Protein AF-A0A7W4JEE7-F1 (afdb_monomer_lite)

Foldseek 3Di:
DLPDPVVLVLLQVLCCFQQVDGDDPVSSVVVSVVVVPPDDSLVVQLPSLPDPNSQVLQQVLCCFQQVGGDDPVRSVVSSVCSSVGGGSLNVQLCSLPDPRSQVLQQVLCCFQQVGGQDPVRSVVSSVCSSVPHGSLNSQLPSLPDPRSLVLLQLLCLLQQVDGDDPVRSVVRSVVSSVDGGSLNSSLPSLPDPNSLVVLCVLCCQAPNDDDSVSSVVRSVVSSVLVSVLSNPVHDDPVRLQVCLVPDDPPPPPDPDDVVVVDDNGSVVSVLSSVVSVVSRHDDDDDHCPPVCSPPVSVVVCLVVCCCPVVVVVQVPFDFAEDEAADPQLVVLLVVVLPDFLQDWQDWDFLDPPWIWTFDGDPPPPRQETETEGDDDVSNVSSVCSNQVPDDDQVRQWGDADDLGKTKGWYQYPQFIWIWIQRDNVRFKIKIAGVPGRPSNHGIYIYGD

InterPro domains:
  IPR025282 Domain of unknown function DUF4214 [PF13946] (152-196)
  IPR038255 Phycobilisome linker domain superfamily [G3DSA:1.10.3130.20] (45-196)

Secondary structure (DSSP, 8-state):
-TT-HHHHHHHHHHHHHHHSSPPPHHHHHHHHHHHTTT--HHHHHHHHHTSHHHHHHHHHHHHHHHSSPPPHHHHHHHHHHHHHT--HHHHHHHHHTSHHHHHHHHHHHHHHHSSPPPHHHHHHHHHHHHTT--HHHHHHHHHTSHHHHHHHHHHHHHHHSSPPPHHHHHHHHHHHHHT--HHHHHHHHHTSHHHHHHHHHHHHHHHSS--HHHHHHHHHHHHHHHHHHHHHTT--HHHHHHHHHH---S--SSTTSHHHHS--SHHHHHHHHHHHHHTTS-----S-TTTHHHHHHHHHHHHHHHHHHHHHHHHHS--EE-SS--HHHHHHHHHHHHS-TT--S-EEE-SSS-EEEEEPPPTT-TTEEEEE---HHHHHHHHHHHHT--S-GGGGEEEEETTTEEEEEEEETTEEEEEEE--TTS-EEEEEEESPPTTS--EEEEE-

Sequence (448 aa):
MAHSSGAQAALQNVYHDVLGRDIDPGGLTTYENGLGTIMTLSQVRTVVAYSQEAQNDVNAIYQQVLGRPVEAQALSDTENGLATGMTLAQFRSNTAHSQEAQNDINSIYLQVLGRNADPGGMNSAEDGLATNLTLDQLRYNTAHSQEAASAVGNVYDLLLNRGADSGGLQTYQNELANGTTLNGVISEIAQSGEAGTQISNFLNGTLGEVSDDLVHAGQTMLTGITQAYETVKNYTSDQLQAAANGFQATFSSAGNVLDSLMPKTQDQWLGLAATMAVMVTPAGEAVAAADLLAVGGEELLATALDTELDTATVYSATGASVSGLSAEASATFDELAAFDPKASGATLQLDANTTVTQVASTRYQKANLNFSGGNEEAVETFFRKLTGYTGSLDNAKAASFGNGGVVYLVRTSRGVVSLRNVSASGKDWTIQFAPILSNGVEKVKFEF

Organism: NCBI:txid1017177

Radius of gyration: 34.84 Å; chains: 1; bounding box: 65×56×112 Å

Structure (mmCIF, N/CA/C/O backbone):
data_AF-A0A7W4JEE7-F1
#
_entry.id   AF-A0A7W4JEE7-F1
#
loop_
_atom_site.group_PDB
_atom_site.id
_atom_site.type_symbol
_atom_site.label_atom_id
_atom_site.label_alt_id
_atom_site.label_comp_id
_atom_site.label_asym_id
_atom_site.label_entity_id
_atom_site.label_seq_id
_atom_site.pdbx_PDB_ins_code
_atom_site.Cartn_x
_atom_site.Cartn_y
_atom_site.Cartn_z
_atom_site.occupancy
_atom_site.B_iso_or_equiv
_atom_site.auth_seq_id
_atom_site.auth_comp_id
_atom_site.auth_asym_id
_atom_site.auth_atom_id
_atom_site.pdbx_PDB_model_num
ATOM 1 N N . MET A 1 1 ? 32.847 -11.323 -49.442 1.00 49.66 1 MET A N 1
ATOM 2 C CA . MET A 1 1 ? 32.139 -12.065 -48.372 1.00 49.66 1 MET A CA 1
ATOM 3 C C . MET A 1 1 ? 30.770 -11.444 -48.034 1.00 49.66 1 MET A C 1
ATOM 5 O O . MET A 1 1 ? 30.242 -11.737 -46.975 1.00 49.66 1 MET A O 1
ATOM 9 N N . ALA A 1 2 ? 30.164 -10.643 -48.927 1.00 46.41 2 ALA A N 1
ATOM 10 C CA . ALA A 1 2 ? 29.002 -9.791 -48.621 1.00 46.41 2 ALA A CA 1
ATOM 11 C C . ALA A 1 2 ? 27.625 -10.497 -48.620 1.00 46.41 2 ALA A C 1
ATOM 13 O O . ALA A 1 2 ? 26.632 -9.869 -48.294 1.00 46.41 2 ALA A O 1
ATOM 14 N N . HIS A 1 3 ? 27.568 -11.796 -48.937 1.00 54.94 3 HIS A N 1
ATOM 15 C CA . HIS A 1 3 ? 26.343 -12.618 -48.880 1.00 54.94 3 HIS A CA 1
ATOM 16 C C . HIS A 1 3 ? 26.530 -13.869 -48.009 1.00 54.94 3 HIS A C 1
ATOM 18 O O . HIS A 1 3 ? 25.939 -14.915 -48.268 1.00 54.94 3 HIS A O 1
ATOM 24 N N . SER A 1 4 ? 27.447 -13.827 -47.036 1.00 66.69 4 SER A N 1
ATOM 25 C CA . SER A 1 4 ? 27.626 -14.966 -46.138 1.00 66.69 4 SER A CA 1
ATOM 26 C C . SER A 1 4 ? 26.482 -15.002 -45.125 1.00 66.69 4 SER A C 1
ATOM 28 O O . SER A 1 4 ? 26.105 -13.974 -44.564 1.00 66.69 4 SER A O 1
ATOM 30 N N . SER A 1 5 ? 25.982 -16.200 -44.828 1.00 73.81 5 SER A N 1
ATOM 31 C CA . SER A 1 5 ? 25.024 -16.439 -43.739 1.00 73.81 5 SER A CA 1
ATOM 32 C C . SER A 1 5 ? 25.484 -15.854 -42.391 1.00 73.81 5 SER A C 1
ATOM 34 O O . SER A 1 5 ? 24.662 -15.533 -41.539 1.00 73.81 5 SER A O 1
ATOM 36 N N . GLY A 1 6 ? 26.796 -15.657 -42.206 1.00 82.19 6 GLY A N 1
ATOM 37 C CA . GLY A 1 6 ? 27.370 -14.994 -41.034 1.00 82.19 6 GLY A CA 1
ATOM 38 C C . GLY A 1 6 ? 27.115 -13.482 -40.958 1.00 82.19 6 GLY A C 1
ATOM 39 O O . GLY A 1 6 ? 26.895 -12.975 -39.863 1.00 82.19 6 GLY A O 1
ATOM 40 N N . ALA A 1 7 ? 27.110 -12.755 -42.083 1.00 83.31 7 ALA A N 1
ATOM 41 C CA . ALA A 1 7 ? 26.794 -11.320 -42.090 1.00 83.31 7 ALA A CA 1
ATOM 42 C C . ALA A 1 7 ? 25.309 -11.076 -41.777 1.00 83.31 7 ALA A C 1
ATOM 44 O O . ALA A 1 7 ? 24.982 -10.188 -40.993 1.00 83.31 7 ALA A O 1
ATOM 45 N N . GLN A 1 8 ? 24.437 -11.930 -42.318 1.00 88.69 8 GLN A N 1
ATOM 46 C CA . GLN A 1 8 ? 23.003 -11.948 -42.020 1.00 88.69 8 GLN A CA 1
ATOM 47 C C . GLN A 1 8 ? 22.736 -12.168 -40.535 1.00 88.69 8 GLN A C 1
ATOM 49 O O . GLN A 1 8 ? 22.070 -11.354 -39.905 1.00 88.69 8 GLN A O 1
ATOM 54 N N . ALA A 1 9 ? 23.318 -13.222 -39.957 1.00 90.12 9 ALA A N 1
ATOM 55 C CA . ALA A 1 9 ? 23.174 -13.515 -38.534 1.00 90.12 9 ALA A CA 1
ATOM 56 C C . ALA A 1 9 ? 23.692 -12.369 -37.644 1.00 90.12 9 ALA A C 1
ATOM 58 O O . ALA A 1 9 ? 23.097 -12.062 -36.616 1.00 90.12 9 ALA A O 1
ATOM 59 N N . ALA A 1 10 ? 24.776 -11.697 -38.040 1.00 92.44 10 ALA A N 1
ATOM 60 C CA . ALA A 1 10 ? 25.302 -10.568 -37.280 1.00 92.44 10 ALA A CA 1
ATOM 61 C C . ALA A 1 10 ? 24.388 -9.330 -37.336 1.00 92.44 10 ALA A C 1
ATOM 63 O O . ALA A 1 10 ? 24.176 -8.692 -36.308 1.00 92.44 10 ALA A O 1
ATOM 64 N N . LEU A 1 11 ? 23.824 -9.001 -38.504 1.00 95.00 11 LEU A N 1
ATOM 65 C CA . LEU A 1 11 ? 22.844 -7.914 -38.648 1.00 95.00 11 LEU A CA 1
ATOM 66 C C . LEU A 1 11 ? 21.558 -8.203 -37.869 1.00 95.00 11 LEU A C 1
ATOM 68 O O . LEU A 1 11 ? 21.033 -7.323 -37.191 1.00 95.00 11 LEU A O 1
ATOM 72 N N . GLN A 1 12 ? 21.108 -9.454 -37.920 1.00 95.00 12 GLN A N 1
ATOM 73 C CA . GLN A 1 12 ? 19.975 -9.955 -37.156 1.00 95.00 12 GLN A CA 1
ATOM 74 C C . GLN A 1 12 ? 20.182 -9.763 -35.645 1.00 95.00 12 GLN A C 1
ATOM 76 O O . GLN A 1 12 ? 19.290 -9.270 -34.959 1.00 95.00 12 GLN A O 1
ATOM 81 N N . ASN A 1 13 ? 21.377 -10.076 -35.135 1.00 94.75 13 ASN A N 1
ATOM 82 C CA . ASN A 1 13 ? 21.715 -9.850 -33.730 1.00 94.75 13 ASN A CA 1
ATOM 83 C C . ASN A 1 13 ? 21.755 -8.358 -33.375 1.00 94.75 13 ASN A C 1
ATOM 85 O O . ASN A 1 13 ? 21.254 -7.985 -32.325 1.00 94.75 13 ASN A O 1
ATOM 89 N N . VAL A 1 14 ? 22.289 -7.489 -34.247 1.00 96.81 14 VAL A N 1
ATOM 90 C CA . VAL A 1 14 ? 22.288 -6.031 -34.003 1.00 96.81 14 VAL A CA 1
ATOM 91 C C . VAL A 1 14 ? 20.864 -5.500 -33.838 1.00 96.81 14 VAL A C 1
ATOM 93 O O . VAL A 1 14 ? 20.604 -4.736 -32.912 1.00 96.81 14 VAL A O 1
ATOM 96 N N . TYR A 1 15 ? 19.945 -5.911 -34.710 1.00 97.69 15 TYR A N 1
ATOM 97 C CA . TYR A 1 15 ? 18.544 -5.498 -34.637 1.00 97.69 15 TYR A CA 1
ATOM 98 C C . TYR A 1 15 ? 17.836 -6.057 -33.402 1.00 97.69 15 TYR A C 1
ATOM 100 O O . TYR A 1 15 ? 17.160 -5.311 -32.695 1.00 97.69 15 TYR A O 1
ATOM 108 N N . HIS A 1 16 ? 18.059 -7.331 -33.081 1.00 95.88 16 HIS A N 1
ATOM 109 C CA . HIS A 1 16 ? 17.508 -7.931 -31.872 1.00 95.88 16 HIS A CA 1
ATOM 110 C C . HIS A 1 16 ? 18.046 -7.246 -30.603 1.00 95.88 16 HIS A C 1
ATOM 112 O O . HIS A 1 16 ? 17.290 -6.976 -29.674 1.00 95.88 16 HIS A O 1
ATOM 118 N N . ASP A 1 17 ? 19.334 -6.905 -30.567 1.00 97.19 17 ASP A N 1
ATOM 119 C CA . ASP A 1 17 ? 19.947 -6.228 -29.427 1.00 97.19 17 ASP A CA 1
ATOM 120 C C . ASP A 1 17 ? 19.448 -4.790 -29.272 1.00 97.19 17 ASP A C 1
ATOM 122 O O . ASP A 1 17 ? 19.159 -4.375 -28.155 1.00 97.19 17 ASP A O 1
ATOM 126 N N . VAL A 1 18 ? 19.365 -4.012 -30.356 1.00 98.19 18 VAL A N 1
ATOM 127 C CA . VAL A 1 18 ? 19.070 -2.568 -30.284 1.00 98.19 18 VAL A CA 1
ATOM 128 C C . VAL A 1 18 ? 17.571 -2.269 -30.297 1.00 98.19 18 VAL A C 1
ATOM 130 O O . VAL A 1 18 ? 17.145 -1.333 -29.631 1.00 98.19 18 VAL A O 1
ATOM 133 N N . LEU A 1 19 ? 16.775 -3.056 -31.024 1.00 97.50 19 LEU A N 1
ATOM 134 C CA . LEU A 1 19 ? 15.337 -2.825 -31.220 1.00 97.50 19 LEU A CA 1
ATOM 135 C C . LEU A 1 19 ? 14.453 -3.948 -30.655 1.00 97.50 19 LEU A C 1
ATOM 137 O O . LEU A 1 19 ? 13.229 -3.846 -30.715 1.00 97.50 19 LEU A O 1
ATOM 141 N N . GLY A 1 20 ? 15.034 -5.041 -30.148 1.00 95.31 20 GLY A N 1
ATOM 142 C CA . GLY A 1 20 ? 14.266 -6.164 -29.594 1.00 95.31 20 GLY A CA 1
ATOM 143 C C . GLY A 1 20 ? 13.473 -6.968 -30.631 1.00 95.31 20 GLY A C 1
ATOM 144 O O . GLY A 1 20 ? 12.541 -7.679 -30.261 1.00 95.31 20 GLY A O 1
ATOM 145 N N . ARG A 1 21 ? 13.789 -6.834 -31.926 1.00 95.81 21 ARG A N 1
ATOM 146 C CA . ARG A 1 21 ? 13.029 -7.438 -33.034 1.00 95.81 21 ARG A CA 1
ATOM 147 C C . ARG A 1 21 ? 13.900 -7.744 -34.242 1.00 95.81 21 ARG A C 1
ATOM 149 O O . ARG A 1 21 ? 15.021 -7.250 -34.345 1.00 95.81 21 ARG A O 1
ATOM 156 N N . ASP A 1 22 ? 13.363 -8.551 -35.153 1.00 94.81 22 ASP A N 1
ATOM 157 C CA . ASP A 1 22 ? 14.079 -8.968 -36.353 1.00 94.81 22 ASP A CA 1
ATOM 158 C C . ASP A 1 22 ? 14.227 -7.846 -37.384 1.00 94.81 22 ASP A C 1
ATOM 160 O O . ASP A 1 22 ? 13.340 -7.006 -37.546 1.00 94.81 22 ASP A O 1
ATOM 164 N N . ILE A 1 23 ? 15.355 -7.858 -38.099 1.00 94.88 23 ILE A N 1
ATOM 165 C CA . ILE A 1 23 ? 15.595 -6.949 -39.220 1.00 94.88 23 ILE A CA 1
ATOM 166 C C . ILE A 1 23 ? 14.649 -7.282 -40.379 1.00 94.88 23 ILE A C 1
ATOM 168 O O . ILE A 1 23 ? 14.505 -8.439 -40.776 1.00 94.88 23 ILE A O 1
ATOM 172 N N . ASP A 1 24 ? 14.003 -6.267 -40.949 1.00 93.88 24 ASP A N 1
ATOM 173 C CA . ASP A 1 24 ? 13.120 -6.462 -42.094 1.00 93.88 24 ASP A CA 1
ATOM 174 C C . ASP A 1 24 ? 13.920 -6.739 -43.390 1.00 93.88 24 ASP A C 1
ATOM 176 O O . ASP A 1 24 ? 15.102 -6.389 -43.489 1.00 93.88 24 ASP A O 1
ATOM 180 N N . PRO A 1 25 ? 13.303 -7.330 -44.434 1.00 92.25 25 PRO A N 1
ATOM 181 C CA . PRO A 1 25 ? 14.013 -7.659 -45.674 1.00 92.25 25 PRO A CA 1
ATOM 182 C C . PRO A 1 25 ? 14.660 -6.457 -46.387 1.00 92.25 25 PRO A C 1
ATOM 184 O O . PRO A 1 25 ? 15.697 -6.607 -47.043 1.00 92.25 25 PRO A O 1
ATOM 187 N N . GLY A 1 26 ? 14.061 -5.267 -46.283 1.00 91.06 26 GLY A N 1
ATOM 188 C CA . GLY A 1 26 ? 14.582 -4.035 -46.874 1.00 91.06 26 GLY A CA 1
ATOM 189 C C . GLY A 1 26 ? 15.782 -3.492 -46.100 1.00 91.06 26 GLY A C 1
ATOM 190 O O . GLY A 1 26 ? 16.813 -3.176 -46.706 1.00 91.06 26 GLY A O 1
ATOM 191 N N . GLY A 1 27 ? 15.686 -3.454 -44.769 1.00 91.38 27 GLY A N 1
ATOM 192 C CA . GLY A 1 27 ? 16.798 -3.135 -43.874 1.00 91.38 27 GLY A CA 1
ATOM 193 C C . GLY A 1 27 ? 17.978 -4.089 -44.069 1.00 91.38 27 GLY A C 1
ATOM 194 O O . GLY A 1 27 ? 19.114 -3.642 -44.248 1.00 91.38 27 GLY A O 1
ATOM 195 N N . LEU A 1 28 ? 17.704 -5.395 -44.148 1.00 91.81 28 LEU A N 1
ATOM 196 C CA . LEU A 1 28 ? 18.717 -6.425 -44.378 1.00 91.81 28 LEU A CA 1
ATOM 197 C C . LEU A 1 28 ? 19.462 -6.188 -45.691 1.00 91.81 28 LEU A C 1
ATOM 199 O O . LEU A 1 28 ? 20.686 -6.068 -45.687 1.00 91.81 28 LEU A O 1
ATOM 203 N N . THR A 1 29 ? 18.727 -6.013 -46.792 1.00 90.50 29 THR A N 1
ATOM 204 C CA . THR A 1 29 ? 19.320 -5.727 -48.108 1.00 90.50 29 THR A CA 1
ATOM 205 C C . THR A 1 29 ? 20.184 -4.460 -48.074 1.00 90.50 29 THR A C 1
ATOM 207 O O . THR A 1 29 ? 21.259 -4.408 -48.675 1.00 90.50 29 THR A O 1
ATOM 210 N N . THR A 1 30 ? 19.734 -3.422 -47.366 1.00 91.69 30 THR A N 1
ATOM 211 C CA . THR A 1 30 ? 20.447 -2.141 -47.269 1.00 91.69 30 THR A CA 1
ATOM 212 C C . THR A 1 30 ? 21.787 -2.302 -46.554 1.00 91.69 30 THR A C 1
ATOM 214 O O . THR A 1 30 ? 22.830 -1.918 -47.095 1.00 91.69 30 THR A O 1
ATOM 217 N N . TYR A 1 31 ? 21.790 -2.907 -45.366 1.00 93.06 31 TYR A N 1
ATOM 218 C CA . TYR A 1 31 ? 23.010 -3.037 -44.573 1.00 93.06 31 TYR A CA 1
ATOM 219 C C . TYR A 1 31 ? 23.949 -4.130 -45.080 1.00 93.06 31 TYR A C 1
ATOM 221 O O . TYR A 1 31 ? 25.160 -3.959 -44.966 1.00 93.06 31 TYR A O 1
ATOM 229 N N . GLU A 1 32 ? 23.456 -5.195 -45.715 1.00 90.88 32 GLU A N 1
ATOM 230 C CA . GLU A 1 32 ? 24.316 -6.168 -46.405 1.00 90.88 32 GLU A CA 1
ATOM 231 C C . GLU A 1 32 ? 25.158 -5.505 -47.502 1.00 90.88 32 GLU A C 1
ATOM 233 O O . GLU A 1 32 ? 26.379 -5.684 -47.554 1.00 90.88 32 GLU A O 1
ATOM 238 N N . ASN A 1 33 ? 24.528 -4.680 -48.345 1.00 88.50 33 ASN A N 1
ATOM 239 C CA . ASN A 1 33 ? 25.232 -3.922 -49.380 1.00 88.50 33 ASN A CA 1
ATOM 240 C C . ASN A 1 33 ? 26.225 -2.915 -48.769 1.00 88.50 33 ASN A C 1
ATOM 242 O O . ASN A 1 33 ? 27.346 -2.758 -49.262 1.00 88.50 33 ASN A O 1
ATOM 246 N N . GLY A 1 34 ? 25.846 -2.267 -47.663 1.00 87.31 34 GLY A N 1
ATOM 247 C CA . GLY A 1 34 ? 26.720 -1.366 -46.906 1.00 87.31 34 GLY A CA 1
ATOM 248 C C . GLY A 1 34 ? 27.958 -2.067 -46.330 1.00 87.31 34 GLY A C 1
ATOM 249 O O . GLY A 1 34 ? 29.076 -1.574 -46.494 1.00 87.31 34 GLY A O 1
ATOM 250 N N . LEU A 1 35 ? 27.786 -3.241 -45.714 1.00 88.31 35 LEU A N 1
ATOM 251 C CA . LEU A 1 35 ? 28.875 -4.074 -45.180 1.00 88.31 35 LEU A CA 1
ATOM 252 C C . LEU A 1 35 ? 29.774 -4.646 -46.284 1.00 88.31 35 LEU A C 1
ATOM 254 O O . LEU A 1 35 ? 30.955 -4.905 -46.060 1.00 88.31 35 LEU A O 1
ATOM 258 N N . GLY A 1 36 ? 29.231 -4.840 -47.488 1.00 81.56 36 GLY A N 1
ATOM 259 C CA . GLY A 1 36 ? 30.004 -5.216 -48.670 1.00 81.56 36 GLY A CA 1
ATOM 260 C C . GLY A 1 36 ? 30.918 -4.109 -49.204 1.00 81.56 36 GLY A C 1
ATOM 261 O O . GLY A 1 36 ? 31.742 -4.388 -50.076 1.00 81.56 36 GLY A O 1
ATOM 262 N N . THR A 1 37 ? 30.783 -2.876 -48.702 1.00 84.06 37 THR A N 1
ATOM 263 C CA . THR A 1 37 ? 31.515 -1.698 -49.180 1.00 84.06 37 THR A CA 1
ATOM 264 C C . THR A 1 37 ? 32.291 -1.000 -48.060 1.00 84.06 37 THR A C 1
ATOM 266 O O . THR A 1 37 ? 33.441 -1.356 -47.813 1.00 84.06 37 THR A O 1
ATOM 269 N N . ILE A 1 38 ? 31.704 0.009 -47.411 1.00 84.56 38 ILE A N 1
ATOM 270 C CA . ILE A 1 38 ? 32.398 0.936 -46.499 1.00 84.56 38 ILE A CA 1
ATOM 271 C C . ILE A 1 38 ? 31.955 0.825 -45.037 1.00 84.56 38 ILE A C 1
ATOM 273 O O . ILE A 1 38 ? 32.606 1.411 -44.173 1.00 84.56 38 ILE A O 1
ATOM 277 N N . MET A 1 39 ? 30.850 0.129 -44.751 1.00 90.75 39 MET A N 1
ATOM 278 C CA . MET A 1 39 ? 30.313 0.045 -43.393 1.00 90.75 39 MET A CA 1
ATOM 279 C C . MET A 1 39 ? 30.906 -1.122 -42.604 1.00 90.75 39 MET A C 1
ATOM 281 O O . MET A 1 39 ? 31.244 -2.174 -43.140 1.00 90.75 39 MET A O 1
ATOM 285 N N . THR A 1 40 ? 30.945 -0.950 -41.289 1.00 93.31 40 THR A N 1
ATOM 286 C CA . THR A 1 40 ? 31.236 -1.988 -40.297 1.00 93.31 40 THR A CA 1
ATOM 287 C C . THR A 1 40 ? 29.982 -2.299 -39.480 1.00 93.31 40 THR A C 1
ATOM 289 O O . THR A 1 40 ? 29.091 -1.460 -39.363 1.00 93.31 40 THR A O 1
ATOM 292 N N . LEU A 1 41 ? 29.921 -3.475 -38.845 1.00 92.62 41 LEU A N 1
ATOM 293 C CA . LEU A 1 41 ? 28.808 -3.827 -37.948 1.00 92.62 41 LEU A CA 1
ATOM 294 C C . LEU A 1 41 ? 28.639 -2.828 -36.796 1.00 92.62 41 LEU A C 1
ATOM 296 O O . LEU A 1 41 ? 27.516 -2.528 -36.410 1.00 92.62 41 LEU A O 1
ATOM 300 N N . SER A 1 42 ? 29.743 -2.272 -36.286 1.00 94.56 42 SER A N 1
ATOM 301 C CA . SER A 1 42 ? 29.695 -1.223 -35.264 1.00 94.56 42 SER A CA 1
ATOM 302 C C . SER A 1 42 ? 29.021 0.044 -35.793 1.00 94.56 42 SER A C 1
ATOM 304 O O . SER A 1 42 ? 28.167 0.587 -35.106 1.00 94.56 42 SER A O 1
ATOM 306 N N . GLN A 1 43 ? 29.323 0.469 -37.025 1.00 95.31 43 GLN A N 1
ATOM 307 C CA . GLN A 1 43 ? 28.642 1.613 -37.642 1.00 95.31 43 GLN A CA 1
ATOM 308 C C . GLN A 1 43 ? 27.160 1.332 -37.897 1.00 95.31 43 GLN A C 1
ATOM 310 O O . GLN A 1 43 ? 26.344 2.219 -37.671 1.00 95.31 43 GLN A O 1
ATOM 315 N N . VAL A 1 44 ? 26.794 0.117 -38.327 1.00 95.81 44 VAL A N 1
ATOM 316 C CA . VAL A 1 44 ? 25.378 -0.271 -38.466 1.00 95.81 44 VAL A CA 1
ATOM 317 C C . VAL A 1 44 ? 24.669 -0.170 -37.116 1.00 95.81 44 VAL A C 1
ATOM 319 O O . VAL A 1 44 ? 23.630 0.472 -37.022 1.00 95.81 44 VAL A O 1
ATOM 322 N N . ARG A 1 45 ? 25.263 -0.723 -36.054 1.00 97.75 45 ARG A N 1
ATOM 323 C CA . ARG A 1 45 ? 24.725 -0.644 -34.692 1.00 97.75 45 ARG A CA 1
ATOM 324 C C . ARG A 1 45 ? 24.532 0.797 -34.230 1.00 97.75 45 ARG A C 1
ATOM 326 O O . ARG A 1 45 ? 23.476 1.116 -33.705 1.00 97.75 45 ARG A O 1
ATOM 333 N N . THR A 1 46 ? 25.506 1.672 -34.482 1.00 97.81 46 THR A N 1
ATOM 334 C CA . THR A 1 46 ? 25.391 3.111 -34.209 1.00 97.81 46 THR A CA 1
ATOM 335 C C . THR A 1 46 ? 24.223 3.741 -34.971 1.00 97.81 46 THR A C 1
ATOM 337 O O . THR A 1 46 ? 23.426 4.446 -34.366 1.00 97.81 46 THR A O 1
ATOM 340 N N . VAL A 1 47 ? 24.074 3.468 -36.272 1.00 97.00 47 VAL A N 1
ATOM 341 C CA . VAL A 1 47 ? 22.960 4.012 -37.073 1.00 97.00 47 VAL A CA 1
ATOM 342 C C . VAL A 1 47 ? 21.604 3.562 -36.526 1.00 97.00 47 VAL A C 1
ATOM 344 O O . VAL A 1 47 ? 20.698 4.382 -36.410 1.00 97.00 47 VAL A O 1
ATOM 347 N N . VAL A 1 48 ? 21.467 2.285 -36.158 1.00 97.62 48 VAL A N 1
ATOM 348 C CA . VAL A 1 48 ? 20.225 1.754 -35.577 1.00 97.62 48 VAL A CA 1
ATOM 349 C C . VAL A 1 48 ? 19.967 2.353 -34.187 1.00 97.62 48 VAL A C 1
ATOM 351 O O . VAL A 1 48 ? 18.832 2.708 -33.887 1.00 97.62 48 VAL A O 1
ATOM 354 N N . ALA A 1 49 ? 21.002 2.537 -33.364 1.00 98.38 49 ALA A N 1
ATOM 355 C CA . ALA A 1 49 ? 20.881 3.076 -32.008 1.00 98.38 49 ALA A CA 1
ATOM 356 C C . ALA A 1 49 ? 20.397 4.536 -31.954 1.00 98.38 49 ALA A C 1
ATOM 358 O O . ALA A 1 49 ? 19.634 4.865 -31.057 1.00 98.38 49 ALA A O 1
ATOM 359 N N . TYR A 1 50 ? 20.786 5.385 -32.913 1.00 98.19 50 TYR A N 1
ATOM 360 C CA . TYR A 1 50 ? 20.302 6.776 -33.029 1.00 98.19 50 TYR A CA 1
ATOM 361 C C . TYR A 1 50 ? 19.077 6.920 -33.949 1.00 98.19 50 TYR A C 1
ATOM 363 O O . TYR A 1 50 ? 18.745 8.020 -34.397 1.00 98.19 50 TYR A O 1
ATOM 371 N N . SER A 1 51 ? 18.436 5.810 -34.322 1.00 98.06 51 SER A N 1
ATOM 372 C CA . SER A 1 51 ? 17.269 5.846 -35.201 1.00 98.06 51 SER A CA 1
ATOM 373 C C . SER A 1 51 ? 16.016 6.308 -34.455 1.00 98.06 51 SER A C 1
ATOM 375 O O . SER A 1 51 ? 15.873 6.104 -33.250 1.00 98.06 51 SER A O 1
ATOM 377 N N . GLN A 1 52 ? 15.044 6.847 -35.196 1.00 97.81 52 GLN A N 1
ATOM 378 C CA . GLN A 1 52 ? 13.729 7.176 -34.636 1.00 97.81 52 GLN A CA 1
ATOM 379 C C . GLN A 1 52 ? 13.038 5.945 -34.023 1.00 97.81 52 GLN A C 1
ATOM 381 O O . GLN A 1 52 ? 12.268 6.078 -33.078 1.00 97.81 52 GLN A O 1
ATOM 386 N N . GLU A 1 53 ? 13.304 4.747 -34.551 1.00 97.31 53 GLU A N 1
ATOM 387 C CA . GLU A 1 53 ? 12.760 3.499 -34.015 1.00 97.31 53 GLU A CA 1
ATOM 388 C C . GLU A 1 53 ? 13.294 3.213 -32.611 1.00 97.31 53 GLU A C 1
ATOM 390 O O . GLU A 1 53 ? 12.496 3.004 -31.702 1.00 97.31 53 GLU A O 1
ATOM 395 N N . ALA A 1 54 ? 14.613 3.305 -32.413 1.00 98.06 54 ALA A N 1
ATOM 396 C CA . ALA A 1 54 ? 15.224 3.151 -31.095 1.00 98.06 54 ALA A CA 1
ATOM 397 C C . ALA A 1 54 ? 14.718 4.217 -30.112 1.00 98.06 54 ALA A C 1
ATOM 399 O O . ALA A 1 54 ? 14.386 3.895 -28.975 1.00 98.06 54 ALA A O 1
ATOM 400 N N . GLN A 1 55 ? 14.574 5.471 -30.553 1.00 98.44 55 GLN A N 1
ATOM 401 C CA . GLN A 1 55 ? 14.018 6.543 -29.719 1.00 98.44 55 GLN A CA 1
ATOM 402 C C . GLN A 1 55 ? 12.581 6.246 -29.275 1.00 98.44 55 GLN A C 1
ATOM 404 O O . GLN A 1 55 ? 12.236 6.442 -28.108 1.00 98.44 55 GLN A O 1
ATOM 409 N N . ASN A 1 56 ? 11.745 5.745 -30.188 1.00 98.31 56 ASN A N 1
ATOM 410 C CA . ASN A 1 56 ? 10.368 5.361 -29.882 1.00 98.31 56 ASN A CA 1
ATOM 411 C C . ASN A 1 56 ? 10.320 4.185 -28.895 1.00 98.31 56 ASN A C 1
ATOM 413 O O . ASN A 1 56 ? 9.531 4.227 -27.951 1.00 98.31 56 ASN A O 1
ATOM 417 N N . ASP A 1 57 ? 11.174 3.177 -29.083 1.00 98.06 57 ASP A N 1
ATOM 418 C CA . ASP A 1 57 ? 11.250 1.995 -28.219 1.00 98.06 57 ASP A CA 1
ATOM 419 C C . ASP A 1 57 ? 11.753 2.357 -26.808 1.00 98.06 57 ASP A C 1
ATOM 421 O O . ASP A 1 57 ? 11.186 1.922 -25.803 1.00 98.06 57 ASP A O 1
ATOM 425 N N . VAL A 1 58 ? 12.760 3.230 -26.710 1.00 98.31 58 VAL A N 1
ATOM 426 C CA . VAL A 1 58 ? 13.260 3.779 -25.438 1.00 98.31 58 VAL A CA 1
ATOM 427 C C . VAL A 1 58 ? 12.175 4.580 -24.719 1.00 98.31 58 VAL A C 1
ATOM 429 O O . VAL A 1 58 ? 11.955 4.389 -23.521 1.00 98.31 58 VAL A O 1
ATOM 432 N N . ASN A 1 59 ? 11.453 5.441 -25.442 1.00 98.12 59 ASN A N 1
ATOM 433 C CA . ASN A 1 59 ? 10.347 6.203 -24.871 1.00 98.12 59 ASN A CA 1
ATOM 434 C C . ASN A 1 59 ? 9.200 5.290 -24.404 1.00 98.12 59 ASN A C 1
ATOM 436 O O . ASN A 1 59 ? 8.603 5.543 -23.359 1.00 98.12 59 ASN A O 1
ATOM 440 N N . ALA A 1 60 ? 8.908 4.215 -25.140 1.00 97.50 60 ALA A N 1
ATOM 441 C CA . ALA A 1 60 ? 7.909 3.230 -24.742 1.00 97.50 60 ALA A CA 1
ATOM 442 C C . ALA A 1 60 ? 8.305 2.508 -23.445 1.00 97.50 60 ALA A C 1
ATOM 444 O O . ALA A 1 60 ? 7.463 2.352 -22.564 1.00 97.50 60 ALA A O 1
ATOM 445 N N . ILE A 1 61 ? 9.578 2.126 -23.286 1.00 98.31 61 ILE A N 1
ATOM 446 C CA . ILE A 1 61 ? 10.085 1.533 -22.038 1.00 98.31 61 ILE A CA 1
ATOM 447 C C . ILE A 1 61 ? 9.920 2.504 -20.870 1.00 98.31 61 ILE A C 1
ATOM 449 O O . ILE A 1 61 ? 9.391 2.114 -19.833 1.00 98.31 61 ILE A O 1
ATOM 453 N N . TYR A 1 62 ? 10.308 3.767 -21.040 1.00 98.12 62 TYR A N 1
ATOM 454 C CA . TYR A 1 62 ? 10.124 4.794 -20.012 1.00 98.12 62 TYR A CA 1
ATOM 455 C C . TYR A 1 62 ? 8.648 4.957 -19.625 1.00 98.12 62 TYR A C 1
ATOM 457 O O . TYR A 1 62 ? 8.312 4.918 -18.442 1.00 98.12 62 TYR A O 1
ATOM 465 N N . GLN A 1 63 ? 7.747 5.018 -20.609 1.00 97.44 63 GLN A N 1
ATOM 466 C CA . GLN A 1 63 ? 6.313 5.130 -20.348 1.00 97.44 63 GLN A CA 1
ATOM 467 C C . GLN A 1 63 ? 5.760 3.904 -19.608 1.00 97.44 63 GLN A C 1
ATOM 469 O O . GLN A 1 63 ? 4.914 4.044 -18.731 1.00 97.44 63 GLN A O 1
ATOM 474 N N . GLN A 1 64 ? 6.224 2.701 -19.947 1.00 97.50 64 GLN A N 1
ATOM 475 C CA . GLN A 1 64 ? 5.761 1.459 -19.327 1.00 97.50 64 GLN A CA 1
ATOM 476 C C . GLN A 1 64 ? 6.309 1.260 -17.909 1.00 97.50 64 GLN A C 1
ATOM 478 O O . GLN A 1 64 ? 5.585 0.757 -17.051 1.00 97.50 64 GLN A O 1
ATOM 483 N N . VAL A 1 65 ? 7.577 1.610 -17.675 1.00 98.31 65 VAL A N 1
ATOM 484 C CA . VAL A 1 65 ? 8.302 1.330 -16.422 1.00 98.31 65 VAL A CA 1
ATOM 485 C C . VAL A 1 65 ? 8.185 2.448 -15.405 1.00 98.31 65 VAL A C 1
ATOM 487 O O . VAL A 1 65 ? 8.170 2.155 -14.219 1.00 98.31 65 VAL A O 1
ATOM 490 N N . LEU A 1 66 ? 8.116 3.696 -15.869 1.00 97.31 66 LEU A N 1
ATOM 491 C CA . LEU A 1 66 ? 8.147 4.904 -15.037 1.00 97.31 66 LEU A CA 1
ATOM 492 C C . LEU A 1 66 ? 6.921 5.806 -15.266 1.00 97.31 66 LEU A C 1
ATOM 494 O O . LEU A 1 66 ? 6.837 6.903 -14.726 1.00 97.31 66 LEU A O 1
ATOM 498 N N . GLY A 1 67 ? 5.980 5.407 -16.131 1.00 95.50 67 GLY A N 1
ATOM 499 C CA . GLY A 1 67 ? 4.741 6.159 -16.363 1.00 95.50 67 GLY A CA 1
ATOM 500 C C . GLY A 1 67 ? 4.920 7.507 -17.072 1.00 95.50 67 GLY A C 1
ATOM 501 O O . GLY A 1 67 ? 3.964 8.280 -17.162 1.00 95.50 67 GLY A O 1
ATOM 502 N N . ARG A 1 68 ? 6.116 7.810 -17.590 1.00 95.69 68 ARG A N 1
ATOM 503 C CA . ARG A 1 68 ? 6.471 9.117 -18.163 1.00 95.69 68 ARG A CA 1
ATOM 504 C C . ARG A 1 68 ? 7.338 8.986 -19.417 1.00 95.69 68 ARG A C 1
ATOM 506 O O . ARG A 1 68 ? 8.009 7.969 -19.575 1.00 95.69 68 ARG A O 1
ATOM 513 N N . PRO A 1 69 ? 7.397 10.012 -20.284 1.00 95.81 69 PRO A N 1
ATOM 514 C CA . PRO A 1 69 ? 8.310 10.010 -21.421 1.00 95.81 69 PRO A CA 1
ATOM 515 C C . PRO A 1 69 ? 9.779 10.111 -20.990 1.00 95.81 69 PRO A C 1
ATOM 517 O O . PRO A 1 69 ? 10.104 10.652 -19.928 1.00 95.81 69 PRO A O 1
ATOM 520 N N . VAL A 1 70 ? 10.672 9.628 -21.857 1.00 96.38 70 VAL A N 1
ATOM 521 C CA . VAL A 1 70 ? 12.122 9.748 -21.663 1.00 96.38 70 VAL A CA 1
ATOM 522 C C . VAL A 1 70 ? 12.576 11.201 -21.833 1.00 96.38 70 VAL A C 1
ATOM 524 O O . VAL A 1 70 ? 12.138 11.916 -22.735 1.00 96.38 70 VAL A O 1
ATOM 527 N N . GLU A 1 71 ? 13.474 11.653 -20.962 1.00 96.56 71 GLU A N 1
ATOM 528 C CA . GLU A 1 71 ? 14.084 12.981 -21.056 1.00 96.56 71 GLU A CA 1
ATOM 529 C C . GLU A 1 71 ? 15.257 13.001 -22.041 1.00 96.56 71 GLU A C 1
ATOM 531 O O . GLU A 1 71 ? 15.931 11.994 -22.240 1.00 96.56 71 GLU A O 1
ATOM 536 N N . ALA A 1 72 ? 15.563 14.171 -22.610 1.00 96.00 72 ALA A N 1
ATOM 537 C CA . ALA A 1 72 ? 16.584 14.309 -23.653 1.00 96.00 72 ALA A CA 1
ATOM 538 C C . ALA A 1 72 ? 17.971 13.776 -23.246 1.00 96.00 72 ALA A C 1
ATOM 540 O O . ALA A 1 72 ? 18.643 13.136 -24.053 1.00 96.00 72 ALA A O 1
ATOM 541 N N . GLN A 1 73 ? 18.394 14.011 -21.998 1.00 95.75 73 GLN A N 1
ATOM 542 C CA . GLN A 1 73 ? 19.687 13.523 -21.510 1.00 95.75 73 GLN A CA 1
ATOM 543 C C . GLN A 1 73 ? 19.691 11.996 -21.365 1.00 95.75 73 GLN A C 1
ATOM 545 O O . GLN A 1 73 ? 20.581 11.336 -21.893 1.00 95.75 73 GLN A O 1
ATOM 550 N N . ALA A 1 74 ? 18.665 11.433 -20.719 1.00 95.25 74 ALA A N 1
ATOM 551 C CA . ALA A 1 74 ? 18.525 9.988 -20.555 1.00 95.25 74 ALA A CA 1
ATOM 552 C C . ALA A 1 74 ? 18.403 9.263 -21.905 1.00 95.25 74 ALA A C 1
ATOM 554 O O . ALA A 1 74 ? 18.971 8.185 -22.080 1.00 95.25 74 ALA A O 1
ATOM 555 N N . LEU A 1 75 ? 17.718 9.872 -22.877 1.00 97.62 75 LEU A N 1
ATOM 556 C CA . LEU A 1 75 ? 17.640 9.368 -24.243 1.00 97.62 75 LEU A CA 1
ATOM 557 C C . LEU A 1 75 ? 19.029 9.313 -24.884 1.00 97.62 75 LEU A C 1
ATOM 559 O O . LEU A 1 75 ? 19.446 8.242 -25.311 1.00 97.62 75 LEU A O 1
ATOM 563 N N . SER A 1 76 ? 19.771 10.424 -24.871 1.00 97.62 76 SER A N 1
ATOM 564 C CA . SER A 1 76 ? 21.136 10.489 -25.410 1.00 97.62 76 SER A CA 1
ATOM 565 C C . SER A 1 76 ? 22.061 9.450 -24.761 1.00 97.62 76 SER A C 1
ATOM 567 O O . SER A 1 76 ? 22.816 8.762 -25.448 1.00 97.62 76 SER A O 1
ATOM 569 N N . ASP A 1 77 ? 22.004 9.295 -23.436 1.00 97.44 77 ASP A N 1
ATOM 570 C CA . ASP A 1 77 ? 22.821 8.310 -22.716 1.00 97.44 77 ASP A CA 1
ATOM 571 C C . ASP A 1 77 ? 22.449 6.869 -23.096 1.00 97.44 77 ASP A C 1
ATOM 573 O O . ASP A 1 77 ? 23.323 6.013 -23.269 1.00 97.44 77 ASP A O 1
ATOM 577 N N . THR A 1 78 ? 21.159 6.616 -23.314 1.00 97.88 78 THR A N 1
ATOM 578 C CA . THR A 1 78 ? 20.652 5.318 -23.763 1.00 97.88 78 THR A CA 1
ATOM 579 C C . THR A 1 78 ? 21.078 5.015 -25.192 1.00 97.88 78 THR A C 1
ATOM 581 O O . THR A 1 78 ? 21.582 3.924 -25.443 1.00 97.88 78 THR A O 1
ATOM 584 N N . GLU A 1 79 ? 20.955 5.968 -26.119 1.00 98.25 79 GLU A N 1
ATOM 585 C CA . GLU A 1 79 ? 21.421 5.829 -27.504 1.00 98.25 79 GLU A CA 1
ATOM 586 C C . GLU A 1 79 ? 22.929 5.531 -27.547 1.00 98.25 79 GLU A C 1
ATOM 588 O O . GLU A 1 79 ? 23.368 4.622 -28.252 1.00 98.25 79 GLU A O 1
ATOM 593 N N . ASN A 1 80 ? 23.730 6.214 -26.720 1.00 98.19 80 ASN A N 1
ATOM 594 C CA . ASN A 1 80 ? 25.163 5.939 -26.577 1.00 98.19 80 ASN A CA 1
ATOM 595 C C . ASN A 1 80 ? 25.429 4.510 -26.065 1.00 98.19 80 ASN A C 1
ATOM 597 O O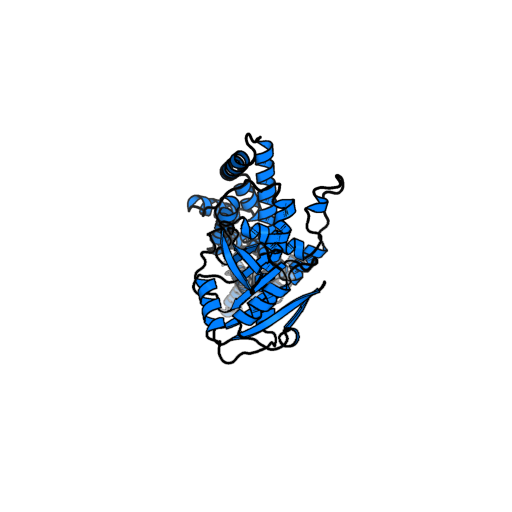 . ASN A 1 80 ? 26.303 3.805 -26.583 1.00 98.19 80 ASN A O 1
ATOM 601 N N . GLY A 1 81 ? 24.676 4.045 -25.065 1.00 98.12 81 GLY A N 1
ATOM 602 C CA . GLY A 1 81 ? 24.766 2.668 -24.570 1.00 98.12 81 GLY A CA 1
ATOM 603 C C . GLY A 1 81 ? 24.367 1.644 -25.640 1.00 98.12 81 GLY A C 1
ATOM 604 O O . GLY A 1 81 ? 25.098 0.681 -25.903 1.00 98.12 81 GLY A O 1
ATOM 605 N N . LEU A 1 82 ? 23.247 1.887 -26.325 1.00 98.25 82 LEU A N 1
ATOM 606 C CA . LEU A 1 82 ? 22.752 1.090 -27.446 1.00 98.25 82 LEU A CA 1
ATOM 607 C C . LEU A 1 82 ? 23.693 1.127 -28.647 1.00 98.25 82 LEU A C 1
ATOM 609 O O . LEU A 1 82 ? 23.683 0.185 -29.425 1.00 98.25 82 LEU A O 1
ATOM 613 N N . ALA A 1 83 ? 24.556 2.133 -28.790 1.00 98.12 83 ALA A N 1
ATOM 614 C CA . ALA A 1 83 ? 25.611 2.161 -29.799 1.00 98.12 83 ALA A CA 1
ATOM 615 C C . ALA A 1 83 ? 26.859 1.362 -29.368 1.00 98.12 83 ALA A C 1
ATOM 617 O O . ALA A 1 83 ? 27.514 0.754 -30.217 1.00 98.12 83 ALA A O 1
ATOM 618 N N . THR A 1 84 ? 27.148 1.264 -28.062 1.00 97.00 84 THR A N 1
ATOM 619 C CA . THR A 1 84 ? 28.410 0.705 -27.517 1.00 97.00 84 THR A CA 1
ATOM 620 C C . THR A 1 84 ? 28.357 -0.718 -26.948 1.00 97.00 84 THR A C 1
ATOM 622 O O . THR A 1 84 ? 29.401 -1.346 -26.808 1.00 97.00 84 THR A O 1
ATOM 625 N N . GLY A 1 85 ? 27.185 -1.272 -26.660 1.00 96.12 85 GLY A N 1
ATOM 626 C CA . GLY A 1 85 ? 27.019 -2.720 -26.455 1.00 96.12 85 GLY A CA 1
ATOM 627 C C . GLY A 1 85 ? 25.765 -3.108 -25.685 1.00 96.12 85 GLY A C 1
ATOM 628 O O . GLY A 1 85 ? 25.389 -4.275 -25.693 1.00 96.12 85 GLY A O 1
ATOM 629 N N . MET A 1 86 ? 25.105 -2.139 -25.049 1.00 98.06 86 MET A N 1
ATOM 630 C CA . MET A 1 86 ? 23.887 -2.362 -24.275 1.00 98.06 86 MET A CA 1
ATOM 631 C C . MET A 1 86 ? 22.755 -2.834 -25.184 1.00 98.06 86 MET A C 1
ATOM 633 O O . MET A 1 86 ? 22.588 -2.291 -26.278 1.00 98.06 86 MET A O 1
ATOM 637 N N . THR A 1 87 ? 21.978 -3.814 -24.736 1.00 98.31 87 THR A N 1
ATOM 638 C CA . THR A 1 87 ? 20.749 -4.225 -25.420 1.00 98.31 87 THR A CA 1
ATOM 639 C C . THR A 1 87 ? 19.541 -3.464 -24.884 1.00 98.31 87 THR A C 1
ATOM 641 O O . THR A 1 87 ? 19.532 -3.003 -23.741 1.00 98.31 87 THR A O 1
ATOM 644 N N . LEU A 1 88 ? 18.479 -3.372 -25.678 1.00 97.88 88 LEU A N 1
ATOM 645 C CA . LEU A 1 88 ? 17.214 -2.773 -25.270 1.00 97.88 88 LEU A CA 1
ATOM 646 C C . LEU A 1 88 ? 16.598 -3.513 -24.070 1.00 97.88 88 LEU A C 1
ATOM 648 O O . LEU A 1 88 ? 16.047 -2.891 -23.166 1.00 97.88 88 LEU A O 1
ATOM 652 N N . ALA A 1 89 ? 16.765 -4.838 -24.010 1.00 97.75 89 ALA A N 1
ATOM 653 C CA . ALA A 1 89 ? 16.350 -5.648 -22.867 1.00 97.75 89 ALA A CA 1
ATOM 654 C C . ALA A 1 89 ? 17.163 -5.331 -21.596 1.00 97.75 89 ALA A C 1
ATOM 656 O O . ALA A 1 89 ? 16.592 -5.214 -20.514 1.00 97.75 89 ALA A O 1
ATOM 657 N N . GLN A 1 90 ? 18.484 -5.142 -21.714 1.00 98.12 90 GLN A N 1
ATOM 658 C CA . GLN A 1 90 ? 19.323 -4.705 -20.590 1.00 98.12 90 GLN A CA 1
ATOM 659 C C . GLN A 1 90 ? 18.937 -3.308 -20.120 1.00 98.12 90 GLN A C 1
ATOM 661 O O . GLN A 1 90 ? 18.829 -3.081 -18.920 1.00 98.12 90 GLN A O 1
ATOM 666 N N . PHE A 1 91 ? 18.687 -2.387 -21.051 1.00 98.31 91 PHE A N 1
ATOM 667 C CA . PHE A 1 91 ? 18.196 -1.056 -20.725 1.00 98.31 91 PHE A CA 1
ATOM 668 C C . PHE A 1 91 ? 16.885 -1.128 -19.942 1.00 98.31 91 PHE A C 1
ATOM 670 O O . PHE A 1 91 ? 16.807 -0.596 -18.840 1.00 98.31 91 PHE A O 1
ATOM 677 N N . ARG A 1 92 ? 15.906 -1.887 -20.446 1.00 98.50 92 ARG A N 1
ATOM 678 C CA . ARG A 1 92 ? 14.633 -2.126 -19.764 1.00 98.50 92 ARG A CA 1
ATOM 679 C C . ARG A 1 92 ? 14.825 -2.667 -18.345 1.00 98.50 92 ARG A C 1
ATOM 681 O O . ARG A 1 92 ? 14.185 -2.179 -17.416 1.00 98.50 92 ARG A O 1
ATOM 688 N N . SER A 1 93 ? 15.699 -3.660 -18.183 1.00 98.38 93 SER A N 1
ATOM 689 C CA . SER A 1 93 ? 16.029 -4.246 -16.881 1.00 98.38 93 SER A CA 1
ATOM 690 C C . SER A 1 93 ? 16.663 -3.220 -15.942 1.00 98.38 93 SER A C 1
ATOM 692 O O . SER A 1 93 ? 16.276 -3.144 -14.779 1.00 98.38 93 SER A O 1
ATOM 694 N N . ASN A 1 94 ? 17.600 -2.408 -16.436 1.00 98.00 94 ASN A N 1
ATOM 695 C CA . ASN A 1 94 ? 18.258 -1.365 -15.650 1.00 98.00 94 ASN A CA 1
ATOM 696 C C . ASN A 1 94 ? 17.264 -0.283 -15.207 1.00 98.00 94 ASN A C 1
ATOM 698 O O . ASN A 1 94 ? 17.324 0.164 -14.066 1.00 98.00 94 ASN A O 1
ATOM 702 N N . THR A 1 95 ? 16.332 0.114 -16.078 1.00 98.38 95 THR A N 1
ATOM 703 C CA . THR A 1 95 ? 15.261 1.057 -15.730 1.00 98.38 95 THR A CA 1
ATOM 704 C C . THR A 1 95 ? 14.329 0.462 -14.674 1.00 98.38 95 THR A C 1
ATOM 706 O O . THR A 1 95 ? 13.992 1.150 -13.716 1.00 98.38 95 THR A O 1
ATOM 709 N N . ALA A 1 96 ? 13.960 -0.817 -14.800 1.00 98.62 96 ALA A N 1
ATOM 710 C CA . ALA A 1 96 ? 13.077 -1.506 -13.856 1.00 98.62 96 ALA A CA 1
ATOM 711 C C . ALA A 1 96 ? 13.669 -1.653 -12.444 1.00 98.62 96 ALA A C 1
ATOM 713 O O . ALA A 1 96 ? 12.919 -1.595 -11.481 1.00 98.62 96 ALA A O 1
ATOM 714 N N . HIS A 1 97 ? 14.994 -1.785 -12.326 1.00 98.38 97 HIS A N 1
ATOM 715 C CA . HIS A 1 97 ? 15.714 -1.865 -11.043 1.00 98.38 97 HIS A CA 1
ATOM 716 C C . HIS A 1 97 ? 16.272 -0.506 -10.585 1.00 98.38 97 HIS A C 1
ATOM 718 O O . HIS A 1 97 ? 17.138 -0.429 -9.710 1.00 98.38 97 HIS A O 1
ATOM 724 N N . SER A 1 98 ? 15.857 0.586 -11.231 1.00 98.12 98 SER A N 1
ATOM 725 C CA . SER A 1 98 ? 16.305 1.923 -10.856 1.00 98.12 98 SER A CA 1
ATOM 726 C C . SER A 1 98 ? 15.613 2.392 -9.576 1.00 98.12 98 SER A C 1
ATOM 728 O O . SER A 1 98 ? 14.486 2.003 -9.275 1.00 98.12 98 SER A O 1
ATOM 730 N N . GLN A 1 99 ? 16.256 3.310 -8.850 1.00 97.88 99 GLN A N 1
ATOM 731 C CA . GLN A 1 99 ? 15.653 3.931 -7.666 1.00 97.88 99 GLN A CA 1
ATOM 732 C C . GLN A 1 99 ? 14.313 4.616 -7.982 1.00 97.88 99 GLN A C 1
ATOM 734 O O . GLN A 1 99 ? 13.437 4.688 -7.125 1.00 97.88 99 GLN A O 1
ATOM 739 N N . GLU A 1 100 ? 14.155 5.131 -9.201 1.00 96.38 100 GLU A N 1
ATOM 740 C CA . GLU A 1 100 ? 12.916 5.763 -9.643 1.00 96.38 100 GLU A CA 1
ATOM 741 C C . GLU A 1 100 ? 11.782 4.739 -9.762 1.00 96.38 100 GLU A C 1
ATOM 743 O O . GLU A 1 100 ? 10.742 4.918 -9.134 1.00 96.38 100 GLU A O 1
ATOM 748 N N . ALA A 1 101 ? 12.028 3.609 -10.436 1.00 98.12 101 ALA A N 1
ATOM 749 C CA . ALA A 1 101 ? 11.062 2.514 -10.517 1.00 98.12 101 ALA A CA 1
ATOM 750 C C . ALA A 1 101 ? 10.702 1.963 -9.128 1.00 98.12 101 ALA A C 1
ATOM 752 O O . ALA A 1 101 ? 9.531 1.729 -8.844 1.00 98.12 101 ALA A O 1
ATOM 753 N N . GLN A 1 102 ? 11.675 1.828 -8.223 1.00 98.31 102 GLN A N 1
ATOM 754 C CA . GLN A 1 102 ? 11.419 1.423 -6.834 1.00 98.31 102 GLN A CA 1
ATOM 755 C C . GLN A 1 102 ? 10.507 2.407 -6.089 1.00 98.31 102 GLN A C 1
ATOM 757 O O . GLN A 1 102 ? 9.657 1.992 -5.297 1.00 98.31 102 GLN A O 1
ATOM 762 N N . ASN A 1 103 ? 10.661 3.712 -6.332 1.00 97.50 103 ASN A N 1
ATOM 763 C CA . ASN A 1 103 ? 9.789 4.730 -5.748 1.00 97.50 103 ASN A CA 1
ATOM 764 C C . ASN A 1 103 ? 8.363 4.625 -6.310 1.00 97.50 103 ASN A C 1
ATOM 766 O O . ASN A 1 103 ? 7.407 4.688 -5.537 1.00 97.50 103 ASN A O 1
ATOM 770 N N . ASP A 1 104 ? 8.218 4.406 -7.618 1.00 97.69 104 ASP A N 1
ATOM 771 C CA . ASP A 1 104 ? 6.916 4.231 -8.273 1.00 97.69 104 ASP A CA 1
ATOM 772 C C . ASP A 1 104 ? 6.208 2.948 -7.810 1.00 97.69 104 ASP A C 1
ATOM 774 O O . ASP A 1 104 ? 5.021 2.977 -7.474 1.00 97.69 104 ASP A O 1
ATOM 778 N N . ILE A 1 105 ? 6.941 1.835 -7.693 1.00 98.50 105 ILE A N 1
ATOM 779 C CA . ILE A 1 105 ? 6.439 0.572 -7.130 1.00 98.50 105 ILE A CA 1
ATOM 780 C C . ILE A 1 105 ? 5.956 0.794 -5.693 1.00 98.50 105 ILE A C 1
ATOM 782 O O . ILE A 1 105 ? 4.824 0.437 -5.362 1.00 98.50 105 ILE A O 1
ATOM 786 N N . ASN A 1 106 ? 6.771 1.417 -4.836 1.00 96.25 106 ASN A N 1
ATOM 787 C CA . ASN A 1 106 ? 6.370 1.713 -3.458 1.00 96.25 106 ASN A CA 1
ATOM 788 C C . ASN A 1 106 ? 5.143 2.625 -3.398 1.00 96.25 106 ASN A C 1
ATOM 790 O O . ASN A 1 106 ? 4.262 2.401 -2.572 1.00 96.25 106 ASN A O 1
ATOM 794 N N . SER A 1 107 ? 5.054 3.615 -4.287 1.00 95.69 107 SER A N 1
ATOM 795 C CA . SER A 1 107 ? 3.886 4.486 -4.401 1.00 95.69 107 SER A CA 1
ATOM 796 C C . SER A 1 107 ? 2.623 3.687 -4.732 1.00 95.69 107 SER A C 1
ATOM 798 O O . SER A 1 107 ? 1.602 3.871 -4.074 1.00 95.69 107 SER A O 1
ATOM 800 N N . ILE A 1 108 ? 2.689 2.733 -5.670 1.00 97.94 108 ILE A N 1
ATOM 801 C CA . ILE A 1 108 ? 1.567 1.833 -5.983 1.00 97.94 108 ILE A CA 1
ATOM 802 C C . ILE A 1 108 ? 1.163 1.009 -4.756 1.00 97.94 108 ILE A C 1
ATOM 804 O O . ILE A 1 108 ? -0.020 0.962 -4.424 1.00 97.94 108 ILE A O 1
ATOM 808 N N . TYR A 1 109 ? 2.116 0.384 -4.061 1.00 96.81 109 TYR A N 1
ATOM 809 C CA . TYR A 1 109 ? 1.820 -0.408 -2.862 1.00 96.81 109 TYR A CA 1
ATOM 810 C C . TYR A 1 109 ? 1.196 0.451 -1.753 1.00 96.81 109 TYR A C 1
ATOM 812 O O . TYR A 1 109 ? 0.187 0.056 -1.171 1.00 96.81 109 TYR A O 1
ATOM 820 N N . LEU A 1 110 ? 1.716 1.657 -1.509 1.00 89.00 110 LEU A N 1
ATOM 821 C CA . LEU A 1 110 ? 1.157 2.580 -0.519 1.00 89.00 110 LEU A CA 1
ATOM 822 C C . LEU A 1 110 ? -0.259 3.011 -0.891 1.00 89.00 110 LEU A C 1
ATOM 824 O O . LEU A 1 110 ? -1.156 2.996 -0.051 1.00 89.00 110 LEU A O 1
ATOM 828 N N . GLN A 1 111 ? -0.474 3.374 -2.154 1.00 93.81 111 GLN A N 1
ATOM 829 C CA . GLN A 1 111 ? -1.775 3.819 -2.634 1.00 93.81 111 GLN A CA 1
ATOM 830 C C . GLN A 1 111 ? -2.810 2.699 -2.626 1.00 93.81 111 GLN A C 1
ATOM 832 O O . GLN A 1 111 ? -3.966 2.981 -2.346 1.00 93.81 111 GLN A O 1
ATOM 837 N N . VAL A 1 112 ? -2.434 1.461 -2.947 1.00 97.19 112 VAL A N 1
ATOM 838 C CA . VAL A 1 112 ? -3.387 0.351 -3.101 1.00 97.19 112 VAL A CA 1
ATOM 839 C C . VAL A 1 112 ? -3.580 -0.437 -1.803 1.00 97.19 112 VAL A C 1
ATOM 841 O O . VAL A 1 112 ? -4.694 -0.860 -1.510 1.00 97.19 112 VAL A O 1
ATOM 844 N N . LEU A 1 113 ? -2.517 -0.624 -1.018 1.00 93.56 113 LEU A N 1
ATOM 845 C CA . LEU A 1 113 ? -2.491 -1.505 0.157 1.00 93.56 113 LEU A CA 1
ATOM 846 C C . LEU A 1 113 ? -2.243 -0.765 1.481 1.00 93.56 113 LEU A C 1
ATOM 848 O O . LEU A 1 113 ? -2.334 -1.380 2.541 1.00 93.56 113 LEU A O 1
ATOM 852 N N . GLY A 1 114 ? -1.897 0.527 1.452 1.00 83.19 114 GLY A N 1
ATOM 853 C CA . GLY A 1 114 ? -1.602 1.305 2.664 1.00 83.19 114 GLY A CA 1
ATOM 854 C C . GLY A 1 114 ? -0.242 1.000 3.304 1.00 83.19 114 GLY A C 1
ATOM 855 O O . GLY A 1 114 ? 0.001 1.379 4.449 1.00 83.19 114 GLY A O 1
ATOM 856 N N . ARG A 1 115 ? 0.663 0.310 2.598 1.00 85.62 115 ARG A N 1
ATOM 857 C CA . ARG A 1 115 ? 2.008 -0.042 3.088 1.00 85.62 115 ARG A CA 1
ATOM 858 C C . ARG A 1 115 ? 3.054 0.010 1.981 1.00 85.62 115 ARG A C 1
ATOM 860 O O . ARG A 1 115 ? 2.712 -0.043 0.809 1.00 85.62 115 ARG A O 1
ATOM 867 N N . ASN A 1 116 ? 4.330 0.044 2.355 1.00 87.06 116 ASN A N 1
ATOM 868 C CA . ASN A 1 116 ? 5.423 -0.129 1.396 1.00 87.06 116 ASN A CA 1
ATOM 869 C C . ASN A 1 116 ? 5.477 -1.569 0.863 1.00 87.06 116 ASN A C 1
ATOM 871 O O . ASN A 1 116 ? 5.029 -2.511 1.534 1.00 87.06 116 ASN A O 1
ATOM 875 N N . ALA A 1 117 ? 6.088 -1.741 -0.311 1.00 90.50 117 ALA A N 1
ATOM 876 C CA . ALA A 1 117 ? 6.456 -3.066 -0.785 1.00 90.50 117 ALA A CA 1
ATOM 877 C C . ALA A 1 117 ? 7.495 -3.673 0.170 1.00 90.50 117 ALA A C 1
ATOM 879 O O . ALA A 1 117 ? 8.460 -3.021 0.574 1.00 90.50 117 ALA A O 1
ATOM 880 N N . ASP A 1 118 ? 7.289 -4.930 0.550 1.00 90.94 118 ASP A N 1
ATOM 881 C CA . ASP A 1 118 ? 8.322 -5.710 1.230 1.00 90.94 118 ASP A CA 1
ATOM 882 C C . ASP A 1 118 ? 9.407 -6.148 0.221 1.00 90.94 118 ASP A C 1
ATOM 884 O O . ASP A 1 118 ? 9.197 -6.040 -0.991 1.00 90.94 118 ASP A O 1
ATOM 888 N N . PRO A 1 119 ? 10.573 -6.654 0.670 1.00 93.81 119 PRO A N 1
ATOM 889 C CA . PRO A 1 119 ? 11.651 -7.032 -0.245 1.00 93.81 119 PRO A CA 1
ATOM 890 C C . PRO A 1 119 ? 11.248 -8.064 -1.310 1.00 93.81 119 PRO A C 1
ATOM 892 O O . PRO A 1 119 ? 11.763 -8.026 -2.423 1.00 93.81 119 PRO A O 1
ATOM 895 N N . GLY A 1 120 ? 10.327 -8.983 -0.996 1.00 94.75 120 GLY A N 1
ATOM 896 C CA . GLY A 1 120 ? 9.854 -9.985 -1.953 1.00 94.75 120 GLY A CA 1
ATOM 897 C C . GLY A 1 120 ? 8.917 -9.385 -3.003 1.00 94.75 120 GLY A C 1
ATOM 898 O O . GLY A 1 120 ? 9.059 -9.668 -4.195 1.00 94.75 120 GLY A O 1
ATOM 899 N N . GLY A 1 121 ? 7.993 -8.527 -2.566 1.00 95.19 121 GLY A N 1
ATOM 900 C CA . GLY A 1 121 ? 7.093 -7.769 -3.431 1.00 95.19 121 GLY A CA 1
ATOM 901 C C . GLY A 1 121 ? 7.834 -6.789 -4.340 1.00 95.19 121 GLY A C 1
ATOM 902 O O . GLY A 1 121 ? 7.499 -6.700 -5.521 1.00 95.19 121 GLY A O 1
ATOM 903 N N . MET A 1 122 ? 8.877 -6.125 -3.827 1.00 97.81 122 MET A N 1
ATOM 904 C CA . MET A 1 122 ? 9.742 -5.240 -4.613 1.00 97.81 122 MET A CA 1
ATOM 905 C C . MET A 1 122 ? 10.448 -6.016 -5.726 1.00 97.81 122 MET A C 1
ATOM 907 O O . MET A 1 122 ? 10.233 -5.708 -6.894 1.00 97.81 122 MET A O 1
ATOM 911 N N . ASN A 1 123 ? 11.182 -7.082 -5.386 1.00 97.88 123 ASN A N 1
ATOM 912 C CA . ASN A 1 123 ? 11.892 -7.894 -6.379 1.00 97.88 123 ASN A CA 1
ATOM 913 C C . ASN A 1 123 ? 10.937 -8.446 -7.452 1.00 97.88 123 ASN A C 1
ATOM 915 O O . ASN A 1 123 ? 11.230 -8.393 -8.641 1.00 97.88 123 ASN A O 1
ATOM 919 N N . SER A 1 124 ? 9.757 -8.931 -7.046 1.00 97.75 124 SER A N 1
ATOM 920 C CA . SER A 1 124 ? 8.762 -9.466 -7.988 1.00 97.75 124 SER A CA 1
ATOM 921 C C . SER A 1 124 ? 8.221 -8.393 -8.939 1.00 97.75 124 SER A C 1
ATOM 923 O O . SER A 1 124 ? 7.953 -8.676 -10.107 1.00 97.75 124 SER A O 1
ATOM 925 N N . ALA A 1 125 ? 8.041 -7.164 -8.449 1.00 98.31 125 ALA A N 1
ATOM 926 C CA . ALA A 1 125 ? 7.607 -6.037 -9.263 1.00 98.31 125 ALA A CA 1
ATOM 927 C C . ALA A 1 125 ? 8.712 -5.575 -10.225 1.00 98.31 125 ALA A C 1
ATOM 929 O O . ALA A 1 125 ? 8.419 -5.371 -11.400 1.00 98.31 125 ALA A O 1
ATOM 930 N N . GLU A 1 126 ? 9.964 -5.472 -9.771 1.00 98.50 126 GLU A N 1
ATOM 931 C CA . GLU A 1 126 ? 11.123 -5.139 -10.614 1.00 98.50 126 GLU A CA 1
ATOM 932 C C . GLU A 1 126 ? 11.336 -6.181 -11.723 1.00 98.50 126 GLU A C 1
ATOM 934 O O . GLU A 1 126 ? 11.458 -5.813 -12.893 1.00 98.50 126 GLU A O 1
ATOM 939 N N . ASP A 1 127 ? 11.288 -7.476 -11.390 1.00 98.31 127 ASP A N 1
ATOM 940 C CA . ASP A 1 127 ? 11.380 -8.583 -12.352 1.00 98.31 127 ASP A CA 1
ATOM 941 C C . ASP A 1 127 ? 10.216 -8.561 -13.350 1.00 98.31 127 ASP A C 1
ATOM 943 O O . ASP A 1 127 ? 10.395 -8.745 -14.560 1.00 98.31 127 ASP A O 1
ATOM 947 N N . GLY A 1 128 ? 9.003 -8.306 -12.850 1.00 98.19 128 GLY A N 1
ATOM 948 C CA . GLY A 1 128 ? 7.812 -8.145 -13.671 1.00 98.19 128 GLY A CA 1
ATOM 949 C C . GLY A 1 128 ? 7.988 -7.003 -14.662 1.00 98.19 128 GLY A C 1
ATOM 950 O O . GLY A 1 128 ? 7.809 -7.200 -15.865 1.00 98.19 128 GLY A O 1
ATOM 951 N N . LEU A 1 129 ? 8.390 -5.822 -14.178 1.00 98.38 129 LEU A N 1
ATOM 952 C CA . LEU A 1 129 ? 8.693 -4.683 -15.034 1.00 98.38 129 LEU A CA 1
ATOM 953 C C . LEU A 1 129 ? 9.755 -5.110 -16.045 1.00 98.38 129 LEU A C 1
ATOM 955 O O . LEU A 1 129 ? 9.448 -5.102 -17.227 1.00 98.38 129 LEU A O 1
ATOM 959 N N . ALA A 1 130 ? 10.922 -5.610 -15.639 1.00 98.25 130 ALA A N 1
ATOM 960 C CA . ALA A 1 130 ? 11.987 -6.062 -16.542 1.00 98.25 130 ALA A CA 1
ATOM 961 C C . ALA A 1 130 ? 11.515 -7.038 -17.646 1.00 98.25 130 ALA A C 1
ATOM 963 O O . ALA A 1 130 ? 12.092 -7.049 -18.735 1.00 98.25 130 ALA A O 1
ATOM 964 N N . THR A 1 131 ? 10.435 -7.791 -17.408 1.00 96.12 131 THR A N 1
ATOM 965 C CA . THR A 1 131 ? 9.825 -8.764 -18.331 1.00 96.12 131 THR A CA 1
ATOM 966 C C . THR A 1 131 ? 8.505 -8.306 -18.978 1.00 96.12 131 THR A C 1
ATOM 968 O O . THR A 1 131 ? 7.667 -9.127 -19.346 1.00 96.12 131 THR A O 1
ATOM 971 N N . ASN A 1 132 ? 8.363 -7.001 -19.238 1.00 95.12 132 ASN A N 1
ATOM 972 C CA . ASN A 1 132 ? 7.258 -6.357 -19.978 1.00 95.12 132 ASN A CA 1
ATOM 973 C C . ASN A 1 132 ? 5.958 -6.092 -19.205 1.00 95.12 132 ASN A C 1
ATOM 975 O O . ASN A 1 132 ? 4.972 -5.674 -19.814 1.00 95.12 132 ASN A O 1
ATOM 979 N N . LEU A 1 133 ? 5.948 -6.231 -17.879 1.00 97.69 133 LEU A N 1
ATOM 980 C CA . LEU A 1 133 ? 4.893 -5.622 -17.069 1.00 97.69 133 LEU A CA 1
ATOM 981 C C . LEU A 1 133 ? 4.983 -4.089 -17.180 1.00 97.69 133 LEU A C 1
ATOM 983 O O . LEU A 1 133 ? 6.075 -3.517 -17.287 1.00 97.69 133 LEU A O 1
ATOM 987 N N . THR A 1 134 ? 3.832 -3.424 -17.153 1.00 98.25 134 THR A N 1
ATOM 988 C CA . THR A 1 134 ? 3.733 -1.963 -17.041 1.00 98.25 134 THR A CA 1
ATOM 989 C C . THR A 1 134 ? 3.349 -1.575 -15.616 1.00 98.25 134 THR A C 1
ATOM 991 O O . THR A 1 134 ? 2.761 -2.388 -14.901 1.00 98.25 134 THR A O 1
ATOM 994 N N . LEU A 1 135 ? 3.618 -0.335 -15.201 1.00 97.56 135 LEU A N 1
ATOM 995 C CA . LEU A 1 135 ? 3.140 0.165 -13.905 1.00 97.56 135 LEU A CA 1
ATOM 996 C C . LEU A 1 135 ? 1.611 0.088 -13.776 1.00 97.56 135 LEU A C 1
ATOM 998 O O . LEU A 1 135 ? 1.112 -0.290 -12.718 1.00 97.56 135 LEU A O 1
ATOM 1002 N N . ASP A 1 136 ? 0.866 0.349 -14.853 1.00 96.94 136 ASP A N 1
ATOM 1003 C CA . ASP A 1 136 ? -0.597 0.214 -14.859 1.00 96.94 136 ASP A CA 1
ATOM 1004 C C . ASP A 1 136 ? -1.033 -1.235 -14.608 1.00 96.94 136 ASP A C 1
ATOM 1006 O O . ASP A 1 136 ? -1.933 -1.494 -13.808 1.00 96.94 136 ASP A O 1
ATOM 1010 N N . GLN A 1 137 ? -0.365 -2.202 -15.246 1.00 98.31 137 GLN A N 1
ATOM 1011 C CA . GLN A 1 137 ? -0.664 -3.617 -15.046 1.00 98.31 137 GLN A CA 1
ATOM 1012 C C . GLN A 1 137 ? -0.243 -4.086 -13.650 1.00 98.31 137 GLN A C 1
ATOM 1014 O O . GLN A 1 137 ? -0.954 -4.879 -13.035 1.00 98.31 137 GLN A O 1
ATOM 1019 N N . LEU A 1 138 ? 0.881 -3.585 -13.128 1.00 98.56 138 LEU A N 1
ATOM 1020 C CA . LEU A 1 138 ? 1.297 -3.824 -11.748 1.00 98.56 138 LEU A CA 1
ATOM 1021 C C . LEU A 1 138 ? 0.222 -3.322 -10.781 1.00 98.56 138 LEU A C 1
ATOM 1023 O O . LEU A 1 138 ? -0.237 -4.087 -9.940 1.00 98.56 138 LEU A O 1
ATOM 1027 N N . ARG A 1 139 ? -0.242 -2.080 -10.946 1.00 98.62 139 ARG A N 1
ATOM 1028 C CA . ARG A 1 139 ? -1.304 -1.485 -10.128 1.00 98.62 139 ARG A CA 1
ATOM 1029 C C . ARG A 1 139 ? -2.602 -2.283 -10.203 1.00 98.62 139 ARG A C 1
ATOM 1031 O O . ARG A 1 139 ? -3.181 -2.587 -9.162 1.00 98.62 139 ARG A O 1
ATOM 1038 N N . TYR A 1 140 ? -3.023 -2.680 -11.405 1.00 98.56 140 TYR A N 1
ATOM 1039 C CA . TYR A 1 140 ? -4.194 -3.535 -11.611 1.00 98.56 140 TYR A CA 1
ATOM 1040 C C . TYR A 1 140 ? -4.066 -4.870 -10.865 1.00 98.56 140 TYR A C 1
ATOM 1042 O O . TYR A 1 140 ? -4.985 -5.262 -10.142 1.00 98.56 140 TYR A O 1
ATOM 1050 N N . ASN A 1 141 ? -2.922 -5.547 -11.009 1.00 98.25 141 ASN A N 1
ATOM 1051 C CA . ASN A 1 141 ? -2.650 -6.829 -10.363 1.00 98.25 141 ASN A CA 1
ATOM 1052 C C . ASN A 1 141 ? -2.621 -6.690 -8.832 1.00 98.25 141 ASN A C 1
ATOM 1054 O O . ASN A 1 141 ? -3.193 -7.525 -8.133 1.00 98.25 141 ASN A O 1
ATOM 1058 N N . THR A 1 142 ? -2.006 -5.624 -8.311 1.00 98.50 142 THR A N 1
ATOM 1059 C CA . THR A 1 142 ? -1.977 -5.324 -6.874 1.00 98.50 142 THR A CA 1
ATOM 1060 C C . THR A 1 142 ? -3.386 -5.065 -6.344 1.00 98.50 142 THR A C 1
ATOM 1062 O O . THR A 1 142 ? -3.759 -5.633 -5.320 1.00 98.50 142 THR A O 1
ATOM 1065 N N . ALA A 1 143 ? -4.207 -4.286 -7.055 1.00 98.62 143 ALA A N 1
ATOM 1066 C CA . ALA A 1 143 ? -5.577 -3.961 -6.652 1.00 98.62 143 ALA A CA 1
ATOM 1067 C C . ALA A 1 143 ? -6.521 -5.175 -6.661 1.00 98.62 143 ALA A C 1
ATOM 1069 O O . ALA A 1 143 ? -7.411 -5.272 -5.820 1.00 98.62 143 ALA A O 1
ATOM 1070 N N . HIS A 1 144 ? -6.299 -6.136 -7.559 1.00 98.31 144 HIS A N 1
ATOM 1071 C CA . HIS A 1 144 ? -7.067 -7.386 -7.629 1.00 98.31 144 HIS A CA 1
ATOM 1072 C C . HIS A 1 144 ? -6.455 -8.531 -6.809 1.00 98.31 144 HIS A C 1
ATOM 1074 O O . HIS A 1 144 ? -6.914 -9.672 -6.886 1.00 98.31 144 HIS A O 1
ATOM 1080 N N . SER A 1 145 ? -5.419 -8.253 -6.017 1.00 97.81 145 SER A N 1
ATOM 1081 C CA . SER A 1 145 ? -4.805 -9.255 -5.152 1.00 97.81 145 SER A CA 1
ATOM 1082 C C . SER A 1 145 ? -5.700 -9.606 -3.959 1.00 97.81 145 SER A C 1
ATOM 1084 O O . SER A 1 145 ? -6.551 -8.823 -3.527 1.00 97.81 145 SER A O 1
ATOM 1086 N N . GLN A 1 146 ? -5.459 -10.780 -3.367 1.00 96.12 146 GLN A N 1
ATOM 1087 C CA . GLN A 1 146 ? -6.087 -11.165 -2.099 1.00 96.12 146 GLN A CA 1
ATOM 1088 C C . GLN A 1 146 ? -5.748 -10.181 -0.971 1.00 96.12 146 GLN A C 1
ATOM 1090 O O . GLN A 1 146 ? -6.537 -9.996 -0.051 1.00 96.12 146 GLN A O 1
ATOM 1095 N N . GLU A 1 147 ? -4.581 -9.544 -1.030 1.00 93.81 147 GLU A N 1
ATOM 1096 C CA . GLU A 1 147 ? -4.171 -8.575 -0.023 1.00 93.81 147 GLU A CA 1
ATOM 1097 C C . GLU A 1 147 ? -4.973 -7.276 -0.118 1.00 93.81 147 GLU A C 1
ATOM 1099 O O . GLU A 1 147 ? -5.464 -6.794 0.900 1.00 93.81 147 GLU A O 1
ATOM 1104 N N . ALA A 1 148 ? -5.187 -6.757 -1.330 1.00 96.25 148 ALA A N 1
ATOM 1105 C CA . ALA A 1 148 ? -6.080 -5.621 -1.544 1.00 96.25 148 ALA A CA 1
ATOM 1106 C C . ALA A 1 148 ? -7.518 -5.955 -1.127 1.00 96.25 148 ALA A C 1
ATOM 1108 O O . ALA A 1 148 ? -8.188 -5.127 -0.513 1.00 96.25 148 ALA A O 1
ATOM 1109 N N . ALA A 1 149 ? -7.974 -7.187 -1.384 1.00 95.56 149 ALA A N 1
ATOM 1110 C CA . ALA A 1 149 ? -9.271 -7.644 -0.900 1.00 95.56 149 ALA A CA 1
ATOM 1111 C C . ALA A 1 149 ? -9.363 -7.603 0.636 1.00 95.56 149 ALA A C 1
ATOM 1113 O O . ALA A 1 149 ? -10.347 -7.106 1.181 1.00 95.56 149 ALA A O 1
ATOM 1114 N N . SER A 1 150 ? -8.328 -8.072 1.338 1.00 90.06 150 SER A N 1
ATOM 1115 C CA . SER A 1 150 ? -8.254 -7.986 2.800 1.00 90.06 150 SER A CA 1
ATOM 1116 C C . SER A 1 150 ? -8.184 -6.538 3.293 1.00 90.06 150 SER A C 1
ATOM 1118 O O . SER A 1 150 ? -8.841 -6.206 4.273 1.00 90.06 150 SER A O 1
ATOM 1120 N N . ALA A 1 151 ? -7.432 -5.660 2.621 1.00 87.38 151 ALA A N 1
ATOM 1121 C CA . ALA A 1 151 ? -7.340 -4.246 2.982 1.00 87.38 151 ALA A CA 1
ATOM 1122 C C . ALA A 1 151 ? -8.705 -3.548 2.882 1.00 87.38 151 ALA A C 1
ATOM 1124 O O . ALA A 1 151 ? -9.142 -2.921 3.843 1.00 87.38 151 ALA A O 1
ATOM 1125 N N . VAL A 1 152 ? -9.422 -3.730 1.768 1.00 93.12 152 VAL A N 1
ATOM 1126 C CA . VAL A 1 152 ? -10.788 -3.207 1.601 1.00 93.12 152 VAL A CA 1
ATOM 1127 C C . VAL A 1 152 ? -11.741 -3.830 2.623 1.00 93.12 152 VAL A C 1
ATOM 1129 O O . VAL A 1 152 ? -12.521 -3.111 3.239 1.00 93.12 152 VAL A O 1
ATOM 1132 N N . GLY A 1 153 ? -11.662 -5.144 2.852 1.00 84.75 153 GLY A N 1
ATOM 1133 C CA . GLY A 1 153 ? -12.464 -5.830 3.869 1.00 84.75 153 GLY A CA 1
ATOM 1134 C C . GLY A 1 153 ? -12.280 -5.234 5.268 1.00 84.75 153 GLY A C 1
ATOM 1135 O O . GLY A 1 153 ? -13.265 -4.915 5.925 1.00 84.75 153 GLY A O 1
ATOM 1136 N N . ASN A 1 154 ? -11.035 -4.974 5.671 1.00 79.00 154 ASN A N 1
ATOM 1137 C CA . ASN A 1 154 ? -10.726 -4.335 6.951 1.00 79.00 154 ASN A CA 1
ATOM 1138 C C . ASN A 1 154 ? -11.304 -2.915 7.048 1.00 79.00 154 ASN A C 1
ATOM 1140 O O . ASN A 1 154 ? -11.764 -2.516 8.114 1.00 79.00 154 ASN A O 1
ATOM 1144 N N . VAL A 1 155 ? -11.308 -2.152 5.948 1.00 79.94 155 VAL A N 1
ATOM 1145 C CA . VAL A 1 155 ? -11.934 -0.820 5.911 1.00 79.94 155 VAL A CA 1
ATOM 1146 C C . VAL A 1 155 ? -13.447 -0.924 6.129 1.00 79.94 155 VAL A C 1
ATOM 1148 O O . VAL A 1 155 ? -14.010 -0.133 6.882 1.00 79.94 155 VAL A O 1
ATOM 1151 N N . TYR A 1 156 ? -14.106 -1.916 5.529 1.00 81.81 156 TYR A N 1
ATOM 1152 C CA . TYR A 1 156 ? -15.520 -2.203 5.784 1.00 81.81 156 TYR A CA 1
ATOM 1153 C C . TYR A 1 156 ? -15.782 -2.589 7.246 1.00 81.81 156 TYR A C 1
ATOM 1155 O O . TYR A 1 156 ? -16.707 -2.053 7.859 1.00 81.81 156 TYR A O 1
ATOM 1163 N N . ASP A 1 157 ? -14.953 -3.456 7.825 1.00 76.25 157 ASP A N 1
ATOM 1164 C CA . ASP A 1 157 ? -15.095 -3.872 9.222 1.00 76.25 157 ASP A CA 1
ATOM 1165 C C . ASP A 1 157 ? -14.907 -2.686 10.188 1.00 76.25 157 ASP A C 1
ATOM 1167 O O . ASP A 1 157 ? -15.704 -2.512 11.108 1.00 76.25 157 ASP A O 1
ATOM 1171 N N . LEU A 1 158 ? -13.918 -1.820 9.942 1.00 68.12 158 LEU A N 1
ATOM 1172 C CA . LE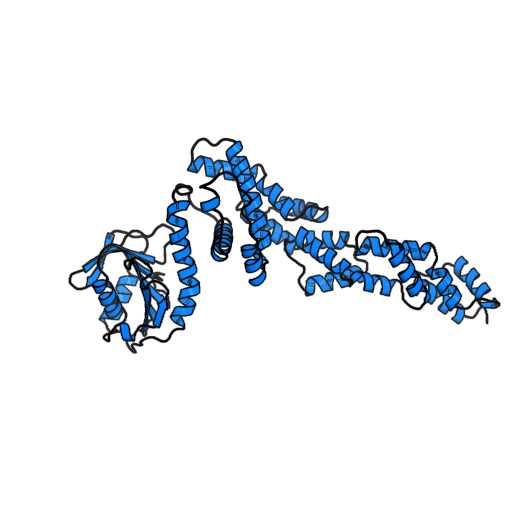U A 1 158 ? -13.629 -0.626 10.753 1.00 68.12 158 LEU A CA 1
ATOM 1173 C C . LEU A 1 158 ? -14.707 0.458 10.628 1.00 68.12 158 LEU A C 1
ATOM 1175 O O . LEU A 1 158 ? -15.073 1.074 11.625 1.00 68.12 158 LEU A O 1
ATOM 1179 N N . LEU A 1 159 ? -15.227 0.699 9.425 1.00 71.50 159 LEU A N 1
ATOM 1180 C CA . LEU A 1 159 ? -16.151 1.811 9.186 1.00 71.50 159 LEU A CA 1
ATOM 1181 C C . LEU A 1 159 ? -17.624 1.437 9.346 1.00 71.50 159 LEU A C 1
ATOM 1183 O O . LEU A 1 159 ? -18.430 2.293 9.705 1.00 71.50 159 LEU A O 1
ATOM 1187 N N . LEU A 1 160 ? -17.983 0.191 9.034 1.00 78.00 160 LEU A N 1
ATOM 1188 C CA . LEU A 1 160 ? -19.371 -0.268 8.935 1.00 78.00 160 LEU A CA 1
ATOM 1189 C C . LEU A 1 160 ? -19.667 -1.488 9.816 1.00 78.00 160 LEU A C 1
ATOM 1191 O O . LEU A 1 160 ? -20.816 -1.938 9.844 1.00 78.00 160 LEU A O 1
ATOM 1195 N N . ASN A 1 161 ? -18.668 -2.044 10.513 1.00 74.25 161 ASN A N 1
ATOM 1196 C CA . ASN A 1 161 ? -18.817 -3.213 11.383 1.00 74.25 161 ASN A CA 1
ATOM 1197 C C . ASN A 1 161 ? -19.491 -4.409 10.673 1.00 74.25 161 ASN A C 1
ATOM 1199 O O . ASN A 1 161 ? -20.356 -5.106 11.213 1.00 74.25 161 ASN A O 1
ATOM 1203 N N . ARG A 1 162 ? -19.110 -4.623 9.414 1.00 78.06 162 ARG A N 1
ATOM 1204 C CA . ARG A 1 162 ? -19.498 -5.772 8.597 1.00 78.06 162 ARG A CA 1
ATOM 1205 C C . ARG A 1 162 ? -18.449 -5.999 7.520 1.00 78.06 162 ARG A C 1
ATOM 1207 O O . ARG A 1 162 ? -17.866 -5.036 7.040 1.00 78.06 162 ARG A O 1
ATOM 1214 N N . GLY A 1 163 ? -18.348 -7.230 7.030 1.00 79.62 163 GLY A N 1
ATOM 1215 C CA . GLY A 1 163 ? -17.513 -7.524 5.871 1.00 79.62 163 GLY A CA 1
ATOM 1216 C C . GLY A 1 163 ? -18.057 -6.912 4.574 1.00 79.62 163 GLY A C 1
ATOM 1217 O O . GLY A 1 163 ? -19.271 -6.728 4.397 1.00 79.62 163 GLY A O 1
ATOM 1218 N N . ALA A 1 164 ? -17.144 -6.647 3.640 1.00 87.50 164 ALA A N 1
ATOM 1219 C CA . ALA A 1 164 ? -17.484 -6.316 2.262 1.00 87.50 164 ALA A CA 1
ATOM 1220 C C . ALA A 1 164 ? -18.196 -7.503 1.590 1.00 87.50 164 ALA A C 1
ATOM 1222 O O . ALA A 1 164 ? -17.732 -8.644 1.660 1.00 87.50 164 ALA A O 1
ATOM 1223 N N . ASP A 1 165 ? -19.311 -7.241 0.908 1.00 92.69 165 ASP A N 1
ATOM 1224 C CA . ASP A 1 165 ? -19.890 -8.225 -0.004 1.00 92.69 165 ASP A CA 1
ATOM 1225 C C . ASP A 1 165 ? -19.083 -8.294 -1.313 1.00 92.69 165 ASP A C 1
ATOM 1227 O O . ASP A 1 165 ? -18.225 -7.452 -1.588 1.00 92.69 165 ASP A O 1
ATOM 1231 N N . SER A 1 166 ? -19.350 -9.304 -2.146 1.00 93.25 166 SER A N 1
ATOM 1232 C CA . SER A 1 166 ? -18.596 -9.509 -3.389 1.00 93.25 166 SER A CA 1
ATOM 1233 C C . SER A 1 166 ? -18.706 -8.339 -4.371 1.00 93.25 166 SER A C 1
ATOM 1235 O O . SER A 1 166 ? -17.769 -8.096 -5.125 1.00 93.25 166 SER A O 1
ATOM 1237 N N . GLY A 1 167 ? -19.841 -7.630 -4.382 1.00 94.62 167 GLY A N 1
ATOM 1238 C CA . GLY A 1 167 ? -20.046 -6.471 -5.246 1.00 94.62 167 GLY A CA 1
ATOM 1239 C C . GLY A 1 167 ? -19.268 -5.260 -4.742 1.00 94.62 167 GLY A C 1
ATOM 1240 O O . GLY A 1 167 ? -18.537 -4.644 -5.510 1.00 94.62 167 GLY A O 1
ATOM 1241 N N . GLY A 1 168 ? -19.362 -4.963 -3.445 1.00 93.38 168 GLY A N 1
ATOM 1242 C CA . GLY A 1 168 ? -18.613 -3.889 -2.794 1.00 93.38 168 GLY A CA 1
ATOM 1243 C C . GLY A 1 168 ? -17.100 -4.078 -2.905 1.00 93.38 168 GLY A C 1
ATOM 1244 O O . GLY A 1 168 ? -16.387 -3.133 -3.236 1.00 93.38 168 GLY A O 1
ATOM 1245 N N . LEU A 1 169 ? -16.616 -5.308 -2.712 1.00 95.38 169 LEU A N 1
ATOM 1246 C CA . LEU A 1 169 ? -15.205 -5.645 -2.887 1.00 95.38 169 LEU A CA 1
ATOM 1247 C C . LEU A 1 169 ? -14.743 -5.385 -4.326 1.00 95.38 169 LEU A C 1
ATOM 1249 O O . LEU A 1 169 ? -13.744 -4.704 -4.540 1.00 95.38 169 LEU A O 1
ATOM 1253 N N . GLN A 1 170 ? -15.497 -5.878 -5.313 1.00 97.06 170 GLN A N 1
ATOM 1254 C CA . GLN A 1 170 ? -15.156 -5.708 -6.724 1.00 97.06 170 GLN A CA 1
ATOM 1255 C C . GLN A 1 170 ? -15.169 -4.234 -7.152 1.00 97.06 170 GLN A C 1
ATOM 1257 O O . GLN A 1 170 ? -14.295 -3.815 -7.911 1.00 97.06 170 GLN A O 1
ATOM 1262 N N . THR A 1 171 ? -16.129 -3.439 -6.673 1.00 97.62 171 THR A N 1
ATOM 1263 C CA . THR A 1 171 ? -16.186 -1.993 -6.939 1.00 97.62 171 THR A CA 1
ATOM 1264 C C . THR A 1 171 ? -14.895 -1.314 -6.501 1.00 97.62 171 THR A C 1
ATOM 1266 O O . THR A 1 171 ? -14.211 -0.710 -7.328 1.00 97.62 171 THR A O 1
ATOM 1269 N N . TYR A 1 172 ? -14.495 -1.499 -5.242 1.00 97.81 172 TYR A N 1
ATOM 1270 C CA . TYR A 1 172 ? -13.304 -0.834 -4.726 1.00 97.81 172 TYR A CA 1
ATOM 1271 C C . TYR A 1 172 ? -12.003 -1.394 -5.299 1.00 97.81 172 TYR A C 1
ATOM 1273 O O . TYR A 1 172 ? -11.076 -0.626 -5.522 1.00 97.81 172 TYR A O 1
ATOM 1281 N N . GLN A 1 173 ? -11.917 -2.683 -5.643 1.00 98.25 173 GLN A N 1
ATOM 1282 C CA . GLN A 1 173 ? -10.754 -3.207 -6.374 1.00 98.25 173 GLN A CA 1
ATOM 1283 C C . GLN A 1 173 ? -10.617 -2.586 -7.774 1.00 98.25 173 GLN A C 1
ATOM 1285 O O . GLN A 1 173 ? -9.506 -2.285 -8.209 1.00 98.25 173 GLN A O 1
ATOM 1290 N N . ASN A 1 174 ? -11.728 -2.329 -8.472 1.00 98.31 174 ASN A N 1
ATOM 1291 C CA . ASN A 1 174 ? -11.699 -1.632 -9.758 1.00 98.31 174 ASN A CA 1
ATOM 1292 C C . ASN A 1 174 ? -11.283 -0.164 -9.604 1.00 98.31 174 ASN A C 1
ATOM 1294 O O . ASN A 1 174 ? -10.490 0.341 -10.395 1.00 98.31 174 ASN A O 1
ATOM 1298 N N . GLU A 1 175 ? -11.780 0.535 -8.590 1.00 98.06 175 GLU A N 1
ATOM 1299 C CA . GLU A 1 175 ? -11.375 1.915 -8.301 1.00 98.06 175 GLU A CA 1
ATOM 1300 C C . GLU A 1 175 ? -9.895 2.001 -7.913 1.00 98.06 175 GLU A C 1
ATOM 1302 O O . GLU A 1 175 ? -9.138 2.800 -8.475 1.00 98.06 175 GLU A O 1
ATOM 1307 N N . LEU A 1 176 ? -9.450 1.093 -7.040 1.00 98.38 176 LEU A N 1
ATOM 1308 C CA . LEU A 1 176 ? -8.046 0.907 -6.692 1.00 98.38 176 LEU A CA 1
ATOM 1309 C C . LEU A 1 176 ? -7.192 0.509 -7.888 1.00 98.38 176 LEU A C 1
ATOM 1311 O O . LEU A 1 176 ? -6.000 0.766 -7.839 1.00 98.38 176 LEU A O 1
ATOM 1315 N N . ALA A 1 177 ? -7.738 -0.065 -8.961 1.00 98.25 177 ALA A N 1
ATOM 1316 C CA . ALA A 1 177 ? -7.013 -0.305 -10.209 1.00 98.25 177 ALA A CA 1
ATOM 1317 C C . ALA A 1 177 ? -6.976 0.940 -11.119 1.00 98.25 177 ALA A C 1
ATOM 1319 O O . ALA A 1 177 ? -5.971 1.166 -11.791 1.00 98.25 177 ALA A O 1
ATOM 1320 N N . ASN A 1 178 ? -8.002 1.796 -11.065 1.00 97.44 178 ASN A N 1
ATOM 1321 C CA . ASN A 1 178 ? -8.184 2.963 -11.944 1.00 97.44 178 ASN A CA 1
ATOM 1322 C C . ASN A 1 178 ? -7.607 4.297 -11.439 1.00 97.44 178 ASN A C 1
ATOM 1324 O O . ASN A 1 178 ? -7.581 5.271 -12.185 1.00 97.44 178 ASN A O 1
ATOM 1328 N N . GLY A 1 179 ? -7.159 4.379 -10.194 1.00 95.50 179 GLY A N 1
ATOM 1329 C CA . GLY A 1 179 ? -6.385 5.521 -9.690 1.00 95.50 179 GLY A CA 1
ATOM 1330 C C . GLY A 1 179 ? -6.713 5.890 -8.251 1.00 95.50 179 GLY A C 1
ATOM 1331 O O . GLY A 1 179 ? -5.928 6.580 -7.604 1.00 95.50 179 GLY A O 1
ATOM 1332 N N . THR A 1 180 ? -7.838 5.400 -7.727 1.00 97.19 180 THR A N 1
ATOM 1333 C CA . THR A 1 180 ? -8.250 5.655 -6.348 1.00 97.19 180 THR A CA 1
ATOM 1334 C C . THR A 1 180 ? -7.237 5.045 -5.388 1.00 97.19 180 THR A C 1
ATOM 1336 O O . THR A 1 180 ? -6.668 3.983 -5.652 1.00 97.19 180 THR A O 1
ATOM 1339 N N . THR A 1 181 ? -6.976 5.741 -4.287 1.00 96.00 181 THR A N 1
ATOM 1340 C CA . THR A 1 181 ? -6.111 5.249 -3.213 1.00 96.00 181 THR A CA 1
ATOM 1341 C C . THR A 1 181 ? -6.956 4.596 -2.128 1.00 96.00 181 THR A C 1
ATOM 1343 O O . THR A 1 181 ? -8.138 4.905 -1.994 1.00 96.00 181 THR A O 1
ATOM 1346 N N . LEU A 1 182 ? -6.357 3.757 -1.288 1.00 91.75 182 LEU A N 1
ATOM 1347 C CA . LEU A 1 182 ? -7.016 3.184 -0.121 1.00 91.75 182 LEU A CA 1
ATOM 1348 C C . LEU A 1 182 ? -7.573 4.290 0.792 1.00 91.75 182 LEU A C 1
ATOM 1350 O O . LEU A 1 182 ? -8.687 4.173 1.284 1.00 91.75 182 LEU A O 1
ATOM 1354 N N . ASN A 1 183 ? -6.877 5.427 0.916 1.00 84.12 183 ASN A N 1
ATOM 1355 C CA . ASN A 1 183 ? -7.388 6.613 1.619 1.00 84.12 183 ASN A CA 1
ATOM 1356 C C . ASN A 1 183 ? -8.623 7.243 0.952 1.00 84.12 183 ASN A C 1
ATOM 1358 O O . ASN A 1 183 ? -9.498 7.767 1.649 1.00 84.12 183 ASN A O 1
ATOM 1362 N N . GLY A 1 184 ? -8.703 7.189 -0.378 1.00 88.62 184 GLY A N 1
ATOM 1363 C CA . GLY A 1 184 ? -9.903 7.537 -1.137 1.00 88.62 184 GLY A CA 1
ATOM 1364 C C . GLY A 1 184 ? -11.059 6.592 -0.811 1.00 88.62 184 GLY A C 1
ATOM 1365 O O . GLY A 1 184 ? -12.108 7.060 -0.384 1.00 88.62 184 GLY A O 1
ATOM 1366 N N . VAL A 1 185 ? -10.823 5.277 -0.872 1.00 95.50 185 VAL A N 1
ATOM 1367 C CA . VAL A 1 185 ? -11.812 4.242 -0.508 1.00 95.50 185 VAL A CA 1
ATOM 1368 C C . VAL A 1 185 ? -12.329 4.431 0.924 1.00 95.50 185 VAL A C 1
ATOM 1370 O O . VAL A 1 185 ? -13.535 4.404 1.156 1.00 95.50 185 VAL A O 1
ATOM 1373 N N . ILE A 1 186 ? -11.439 4.700 1.885 1.00 83.44 186 ILE A N 1
ATOM 1374 C CA . ILE A 1 186 ? -11.807 5.016 3.276 1.00 83.44 186 ILE A CA 1
ATOM 1375 C C . ILE A 1 186 ? -12.750 6.218 3.334 1.00 83.44 186 ILE A C 1
ATOM 1377 O O . ILE A 1 186 ? -13.761 6.173 4.031 1.00 83.44 186 ILE A O 1
ATOM 1381 N N . SER A 1 187 ? -12.426 7.286 2.601 1.00 84.88 187 SER A N 1
ATOM 1382 C CA . SER A 1 187 ? -13.245 8.502 2.572 1.00 84.88 187 SER A CA 1
ATOM 1383 C C . SER A 1 187 ? -14.633 8.220 2.007 1.00 84.88 187 SER A C 1
ATOM 1385 O O . SER A 1 187 ? -15.625 8.670 2.571 1.00 84.88 187 SER A O 1
ATOM 1387 N N . GLU A 1 188 ? -14.712 7.452 0.923 1.00 93.25 188 GLU A N 1
ATOM 1388 C CA . GLU A 1 188 ? -15.975 7.118 0.267 1.00 93.25 188 GLU A CA 1
ATOM 1389 C C . GLU A 1 188 ? -16.869 6.231 1.137 1.00 93.25 188 GLU A C 1
ATOM 1391 O O . GLU A 1 188 ? -18.065 6.500 1.266 1.00 93.25 188 GLU A O 1
ATOM 1396 N N . ILE A 1 189 ? -16.302 5.217 1.797 1.00 89.12 189 ILE A N 1
ATOM 1397 C CA . ILE A 1 189 ? -17.058 4.345 2.705 1.00 89.12 189 ILE A CA 1
ATOM 1398 C C . ILE A 1 189 ? -17.510 5.128 3.944 1.00 89.12 189 ILE A C 1
ATOM 1400 O O . ILE A 1 189 ? -18.679 5.045 4.324 1.00 89.12 189 ILE A O 1
ATOM 1404 N N . ALA A 1 190 ? -16.632 5.930 4.553 1.00 78.06 190 ALA A N 1
ATOM 1405 C CA . ALA A 1 190 ? -16.959 6.712 5.746 1.00 78.06 190 ALA A CA 1
ATOM 1406 C C . ALA A 1 190 ? -18.012 7.798 5.467 1.00 78.06 190 ALA A C 1
ATOM 1408 O O . ALA A 1 190 ? -18.833 8.101 6.330 1.00 78.06 190 ALA A O 1
ATOM 1409 N N . GLN A 1 191 ? -18.026 8.360 4.255 1.00 82.31 191 GLN A N 1
ATOM 1410 C CA . GLN A 1 191 ? -19.019 9.348 3.817 1.00 82.31 191 GLN A CA 1
ATOM 1411 C C . GLN A 1 191 ? -20.271 8.712 3.194 1.00 82.31 191 GLN A C 1
ATOM 1413 O O . GLN A 1 191 ? -21.197 9.422 2.797 1.00 82.31 191 GLN A O 1
ATOM 1418 N N . SER A 1 192 ? -20.343 7.381 3.126 1.00 92.25 192 SER A N 1
ATOM 1419 C CA . SER A 1 192 ? -21.500 6.681 2.572 1.00 92.25 192 SER A CA 1
ATOM 1420 C C . SER A 1 192 ? -22.769 6.917 3.400 1.00 92.25 192 SER A C 1
ATOM 1422 O O . SER A 1 192 ? -22.729 7.157 4.610 1.00 92.25 192 SER A O 1
ATOM 1424 N N . GLY A 1 193 ? -23.933 6.786 2.756 1.00 90.00 193 GLY A N 1
ATOM 1425 C CA . GLY A 1 193 ? -25.223 6.855 3.451 1.00 90.00 193 GLY A CA 1
ATOM 1426 C C . GLY A 1 193 ? -25.399 5.757 4.507 1.00 90.00 193 GLY A C 1
ATOM 1427 O O . GLY A 1 193 ? -26.108 5.959 5.494 1.00 90.00 193 GLY A O 1
ATOM 1428 N N . GLU A 1 194 ? -24.726 4.615 4.343 1.00 85.25 194 GLU A N 1
ATOM 1429 C CA . GLU A 1 194 ? -24.717 3.545 5.341 1.00 85.25 194 GLU A CA 1
ATOM 1430 C C . GLU A 1 194 ? -23.953 3.964 6.599 1.00 85.25 194 GLU A C 1
ATOM 1432 O O . GLU A 1 194 ? -24.517 3.897 7.692 1.00 85.25 194 GLU A O 1
ATOM 1437 N N . ALA A 1 195 ? -22.726 4.475 6.450 1.00 76.25 195 ALA A N 1
ATOM 1438 C CA . ALA A 1 195 ? -21.956 5.024 7.565 1.00 76.25 195 ALA A CA 1
ATOM 1439 C C . ALA A 1 195 ? -22.728 6.153 8.265 1.00 76.25 195 ALA A C 1
ATOM 1441 O O . ALA A 1 195 ? -22.858 6.154 9.488 1.00 76.25 195 ALA A O 1
ATOM 1442 N N . GLY A 1 196 ? -23.331 7.063 7.492 1.00 74.19 196 GLY A N 1
ATOM 1443 C CA . GLY A 1 196 ? -24.176 8.133 8.026 1.00 74.19 196 GLY A CA 1
ATOM 1444 C C . GLY A 1 196 ? -25.373 7.605 8.822 1.00 74.19 196 GLY A C 1
ATOM 1445 O O . GLY A 1 196 ? -25.675 8.120 9.896 1.00 74.19 196 GLY A O 1
ATOM 1446 N N . THR A 1 197 ? -26.015 6.528 8.360 1.00 81.62 197 THR A N 1
ATOM 1447 C CA . THR A 1 197 ? -27.116 5.874 9.085 1.00 81.62 197 THR A CA 1
ATOM 1448 C C . THR A 1 197 ? -26.632 5.236 10.387 1.00 81.62 197 THR A C 1
ATOM 1450 O O . THR A 1 197 ? -27.289 5.383 11.416 1.00 81.62 197 THR A O 1
ATOM 1453 N N . GLN A 1 198 ? -25.481 4.556 10.383 1.00 74.88 198 GLN A N 1
ATOM 1454 C CA . GLN A 1 198 ? -24.914 3.962 11.599 1.00 74.88 198 GLN A CA 1
ATOM 1455 C C . GLN A 1 198 ? -24.535 5.031 12.631 1.00 74.88 198 GLN A C 1
ATOM 1457 O O . GLN A 1 198 ? -24.909 4.916 13.799 1.00 74.88 198 GLN A O 1
ATOM 1462 N N . ILE A 1 199 ? -23.877 6.105 12.187 1.00 65.88 199 ILE A N 1
ATOM 1463 C CA . ILE A 1 199 ? -23.523 7.258 13.022 1.00 65.88 199 ILE A CA 1
ATOM 1464 C C . ILE A 1 199 ? -24.787 7.927 13.564 1.00 65.88 199 ILE A C 1
ATOM 1466 O O . ILE A 1 199 ? -24.879 8.184 14.760 1.00 65.88 199 ILE A O 1
ATOM 1470 N N . SER A 1 200 ? -25.793 8.159 12.718 1.00 66.75 200 SER A N 1
ATOM 1471 C CA . SER A 1 200 ? -27.069 8.742 13.136 1.00 66.75 200 SER A CA 1
ATOM 1472 C C . SER A 1 200 ? -27.780 7.871 14.173 1.00 66.75 200 SER A C 1
ATOM 1474 O O . SER A 1 200 ? -28.236 8.387 15.188 1.00 66.75 200 SER A O 1
ATOM 1476 N N . ASN A 1 201 ? -27.834 6.550 13.982 1.00 69.00 201 ASN A N 1
ATOM 1477 C CA . ASN A 1 201 ? -28.432 5.623 14.948 1.00 69.00 201 ASN A CA 1
ATOM 1478 C C . ASN A 1 201 ? -27.687 5.634 16.288 1.00 69.00 201 ASN A C 1
ATOM 1480 O O . ASN A 1 201 ? -28.316 5.660 17.346 1.00 69.00 201 ASN A O 1
ATOM 1484 N N . PHE A 1 202 ? -26.353 5.646 16.244 1.00 60.06 202 PHE A N 1
ATOM 1485 C CA . PHE A 1 202 ? -25.507 5.745 17.429 1.00 60.06 202 PHE A CA 1
ATOM 1486 C C . PHE A 1 202 ? -25.752 7.056 18.186 1.00 60.06 202 PHE A C 1
ATOM 1488 O O . PHE A 1 202 ? -26.029 7.044 19.387 1.00 60.06 202 PHE A O 1
ATOM 1495 N N . LEU A 1 203 ? -25.702 8.187 17.480 1.00 52.94 203 LEU A N 1
ATOM 1496 C CA . LEU A 1 203 ? -25.898 9.507 18.066 1.00 52.94 203 LEU A CA 1
ATOM 1497 C C . LEU A 1 203 ? -27.330 9.667 18.597 1.00 52.94 203 LEU A C 1
ATOM 1499 O O . LEU A 1 203 ? -27.492 10.152 19.711 1.00 52.94 203 LEU A O 1
ATOM 1503 N N . ASN A 1 204 ? -28.352 9.187 17.876 1.00 52.91 204 ASN A N 1
ATOM 1504 C CA . ASN A 1 204 ? -29.750 9.256 18.320 1.00 52.91 204 ASN A CA 1
ATOM 1505 C C . ASN A 1 204 ? -29.986 8.422 19.585 1.00 52.91 204 ASN A C 1
ATOM 1507 O O . ASN A 1 204 ? -30.684 8.864 20.496 1.00 52.91 204 ASN A O 1
ATOM 1511 N N . GLY A 1 205 ? -29.374 7.235 19.670 1.00 47.66 205 GLY A N 1
ATOM 1512 C CA . GLY A 1 205 ? -29.427 6.390 20.865 1.00 47.66 205 GLY A CA 1
ATOM 1513 C C . GLY A 1 205 ? -28.704 6.982 22.082 1.00 47.66 205 GLY A C 1
ATOM 1514 O O . GLY A 1 205 ? -29.001 6.589 23.207 1.00 47.66 205 GLY A O 1
ATOM 1515 N N . THR A 1 206 ? -27.789 7.930 21.861 1.00 44.72 206 THR A N 1
ATOM 1516 C CA . THR A 1 206 ? -26.930 8.528 22.897 1.00 44.72 206 THR A CA 1
ATOM 1517 C C . THR A 1 206 ? -27.413 9.910 23.349 1.00 44.72 206 THR A C 1
ATOM 1519 O O . THR A 1 206 ? -27.401 10.215 24.539 1.00 44.72 206 THR A O 1
ATOM 1522 N N . LEU A 1 207 ? -27.817 10.761 22.403 1.00 44.16 207 LEU A N 1
ATOM 1523 C CA . LEU A 1 207 ? -28.024 12.202 22.592 1.00 44.16 207 LEU A CA 1
ATOM 1524 C C . LEU A 1 207 ? -29.479 12.658 22.370 1.00 44.16 207 LEU A C 1
ATOM 1526 O O . LEU A 1 207 ? -29.808 13.788 22.728 1.00 44.16 207 LEU A O 1
ATOM 1530 N N . GLY A 1 208 ? -30.357 11.817 21.810 1.00 53.06 208 GLY A N 1
ATOM 1531 C CA . GLY A 1 208 ? -31.691 12.239 21.354 1.00 53.06 208 GLY A CA 1
ATOM 1532 C C . GLY A 1 208 ? -31.662 12.783 19.922 1.00 53.06 208 GLY A C 1
ATOM 1533 O O . GLY A 1 208 ? -30.854 12.310 19.142 1.00 53.06 208 GLY A O 1
ATOM 1534 N N . GLU A 1 209 ? -32.529 13.735 19.544 1.00 54.72 209 GLU A N 1
ATOM 1535 C CA . GLU A 1 209 ? -32.591 14.240 18.155 1.00 54.72 209 GLU A CA 1
ATOM 1536 C C . GLU A 1 209 ? -31.240 14.797 17.667 1.00 54.72 209 GLU A C 1
ATOM 1538 O O . GLU A 1 209 ? -30.688 15.734 18.246 1.00 54.72 209 GLU A O 1
ATOM 1543 N N . VAL A 1 210 ? -30.727 14.230 16.572 1.00 54.22 210 VAL A N 1
ATOM 1544 C CA . VAL A 1 210 ? -29.424 14.576 15.983 1.00 54.22 210 VAL A CA 1
ATOM 1545 C C . VAL A 1 210 ? -29.614 15.312 14.659 1.00 54.22 210 VAL A C 1
ATOM 1547 O O . VAL A 1 210 ? -30.417 14.895 13.827 1.00 54.22 210 VAL A O 1
ATOM 1550 N N . SER A 1 211 ? -28.850 16.384 14.438 1.00 59.59 211 SER A N 1
ATOM 1551 C CA . SER A 1 211 ? -28.818 17.098 13.158 1.00 59.59 211 SER A CA 1
ATOM 1552 C C . SER A 1 211 ? -27.919 16.413 12.122 1.00 59.59 211 SER A C 1
ATOM 1554 O O . SER A 1 211 ? -26.934 15.756 12.465 1.00 59.59 211 SER A O 1
ATOM 1556 N N . ASP A 1 212 ? -28.196 16.649 10.839 1.00 68.12 212 ASP A N 1
ATOM 1557 C CA . ASP A 1 212 ? -27.364 16.160 9.728 1.00 68.12 212 ASP A CA 1
ATOM 1558 C C . ASP A 1 212 ? -25.914 16.679 9.791 1.00 68.12 212 ASP A C 1
ATOM 1560 O O . ASP A 1 212 ? -24.986 15.986 9.365 1.00 68.12 212 ASP A O 1
ATOM 1564 N N . ASP A 1 213 ? -25.705 17.864 10.376 1.00 58.47 213 ASP A N 1
ATOM 1565 C CA . ASP A 1 213 ? -24.378 18.452 10.599 1.00 58.47 213 ASP A CA 1
ATOM 1566 C C . ASP A 1 213 ? -23.533 17.608 11.565 1.00 58.47 213 ASP A C 1
ATOM 1568 O O . ASP A 1 213 ? -22.336 17.415 11.348 1.00 58.47 213 ASP A O 1
ATOM 1572 N N . LEU A 1 214 ? -24.149 17.068 12.624 1.00 53.69 214 LEU A N 1
ATOM 1573 C CA . LEU A 1 214 ? -23.464 16.197 13.582 1.00 53.69 214 LEU A CA 1
ATOM 1574 C C . LEU A 1 214 ? -23.113 14.842 12.959 1.00 53.69 214 LEU A C 1
ATOM 1576 O O . LEU A 1 214 ? -22.048 14.294 13.244 1.00 53.69 214 LEU A O 1
ATOM 1580 N N . VAL A 1 215 ? -23.965 14.327 12.070 1.00 58.25 215 VAL A N 1
ATOM 1581 C CA . VAL A 1 215 ? -23.678 13.100 11.314 1.00 58.25 215 VAL A CA 1
ATOM 1582 C C . VAL A 1 215 ? -22.495 13.318 10.366 1.00 58.25 215 VAL A C 1
ATOM 1584 O O . VAL A 1 215 ? -21.552 12.528 10.392 1.00 58.25 215 VAL A O 1
ATOM 1587 N N . HIS A 1 216 ? -22.474 14.421 9.610 1.00 58.66 216 HIS A N 1
ATOM 1588 C CA . HIS A 1 216 ? -21.346 14.770 8.733 1.00 58.66 216 HIS A CA 1
ATOM 1589 C C . HIS A 1 216 ? -20.038 14.988 9.503 1.00 58.66 216 HIS A C 1
ATOM 1591 O O . HIS A 1 216 ? -18.968 14.562 9.054 1.00 58.66 216 HIS A O 1
ATOM 1597 N N . ALA A 1 217 ? -20.103 15.622 10.678 1.00 55.78 217 ALA A N 1
ATOM 1598 C CA . ALA A 1 217 ? -18.946 15.761 11.556 1.00 55.78 217 ALA A CA 1
ATOM 1599 C C . ALA A 1 217 ? -18.419 14.384 11.997 1.00 55.78 217 ALA A C 1
ATOM 1601 O O . ALA A 1 217 ? -17.216 14.136 11.914 1.00 55.78 217 ALA A O 1
ATOM 1602 N N . GLY A 1 218 ? -19.315 13.463 12.371 1.00 55.22 218 GLY A N 1
ATOM 1603 C CA . GLY A 1 218 ? -18.971 12.076 12.685 1.00 55.22 218 GLY A CA 1
ATOM 1604 C C . GLY A 1 218 ? -18.296 11.345 11.520 1.00 55.22 218 GLY A C 1
ATOM 1605 O O . GLY A 1 218 ? -17.254 10.727 11.716 1.00 55.22 218 GLY A O 1
ATOM 1606 N N . GLN A 1 219 ? -18.818 11.473 10.296 1.00 66.81 219 GLN A N 1
ATOM 1607 C CA . GLN A 1 219 ? -18.224 10.864 9.093 1.00 66.81 219 GLN A CA 1
ATOM 1608 C C . GLN A 1 219 ? -16.827 11.426 8.792 1.00 66.81 219 GLN A C 1
ATOM 1610 O O . GLN A 1 219 ? -15.905 10.685 8.441 1.00 66.81 219 GLN A O 1
ATOM 1615 N N . THR A 1 220 ? -16.647 12.736 8.976 1.00 59.72 220 THR A N 1
ATOM 1616 C CA . THR A 1 220 ? -15.354 13.413 8.795 1.00 59.72 220 THR A CA 1
ATOM 1617 C C . THR A 1 220 ? -14.331 12.925 9.820 1.00 59.72 220 THR A C 1
ATOM 1619 O O . THR A 1 220 ? -13.199 12.597 9.459 1.00 59.72 220 THR A O 1
ATOM 1622 N N . MET A 1 221 ? -14.729 12.822 11.093 1.00 55.38 221 MET A N 1
ATOM 1623 C CA . MET A 1 221 ? -13.875 12.277 12.150 1.00 55.38 221 MET A CA 1
ATOM 1624 C C . MET A 1 221 ? -13.501 10.823 11.865 1.00 55.38 221 MET A C 1
ATOM 1626 O O . MET A 1 221 ? -12.323 10.478 11.916 1.00 55.38 221 MET A O 1
ATOM 1630 N N . LEU A 1 222 ? -14.480 9.993 11.506 1.00 63.62 222 LEU A N 1
ATOM 1631 C CA . LEU A 1 222 ? -14.272 8.582 11.198 1.00 63.62 222 LEU A CA 1
ATOM 1632 C C . LEU A 1 222 ? -13.324 8.385 9.999 1.00 63.62 222 LEU A C 1
ATOM 1634 O O . LEU A 1 222 ? -12.457 7.511 10.045 1.00 63.62 222 LEU A O 1
ATOM 1638 N N . THR A 1 223 ? -13.426 9.241 8.974 1.00 66.94 223 THR A N 1
ATOM 1639 C CA . THR A 1 223 ? -12.493 9.275 7.833 1.00 66.94 223 THR A CA 1
ATOM 1640 C C . THR A 1 223 ? -11.062 9.536 8.303 1.00 66.94 223 THR A C 1
ATOM 1642 O O . THR A 1 223 ? -10.166 8.737 8.032 1.00 66.94 223 THR A O 1
ATOM 1645 N N . GLY A 1 224 ? -10.842 10.640 9.029 1.00 57.34 224 GLY A N 1
ATOM 1646 C CA . GLY A 1 224 ? -9.502 11.049 9.460 1.00 57.34 224 GLY A CA 1
ATOM 1647 C C . GLY A 1 224 ? -8.860 10.050 10.423 1.00 57.34 224 GLY A C 1
ATOM 1648 O O . GLY A 1 224 ? -7.673 9.748 10.309 1.00 57.34 224 GLY A O 1
ATOM 1649 N N . ILE A 1 225 ? -9.660 9.482 11.326 1.00 56.94 225 ILE A N 1
ATOM 1650 C CA . ILE A 1 225 ? -9.239 8.417 12.235 1.00 56.94 225 ILE A CA 1
ATOM 1651 C C . ILE A 1 225 ? -8.816 7.182 11.429 1.00 56.94 225 ILE A C 1
ATOM 1653 O O . ILE A 1 225 ? -7.694 6.703 11.558 1.00 56.94 225 ILE A O 1
ATOM 1657 N N . THR A 1 226 ? -9.657 6.691 10.527 1.00 64.56 226 THR A N 1
ATOM 1658 C CA . THR A 1 226 ? -9.350 5.462 9.782 1.00 64.56 226 THR A CA 1
ATOM 1659 C C . THR A 1 226 ? -8.112 5.611 8.895 1.00 64.56 226 THR A C 1
ATOM 1661 O O . THR A 1 226 ? -7.249 4.737 8.895 1.00 64.56 226 THR A O 1
ATOM 1664 N N . GLN A 1 227 ? -7.943 6.754 8.225 1.00 67.06 227 GLN A N 1
ATOM 1665 C CA . GLN A 1 227 ? -6.727 7.052 7.454 1.00 67.06 227 GLN A CA 1
ATOM 1666 C C . GLN A 1 227 ? -5.469 7.082 8.333 1.00 67.06 227 GLN A C 1
ATOM 1668 O O . GLN A 1 227 ? -4.419 6.566 7.941 1.00 67.06 227 GLN A O 1
ATOM 1673 N N . ALA A 1 228 ? -5.565 7.662 9.534 1.00 60.28 228 ALA A N 1
ATOM 1674 C CA . ALA A 1 228 ? -4.457 7.673 10.479 1.00 60.28 228 ALA A CA 1
ATOM 1675 C C . ALA A 1 228 ? -4.096 6.248 10.920 1.00 60.28 228 ALA A C 1
ATOM 1677 O O . ALA A 1 228 ? -2.921 5.895 10.868 1.00 60.28 228 ALA A O 1
ATOM 1678 N N . TYR A 1 229 ? -5.086 5.420 11.276 1.00 62.44 229 TYR A N 1
ATOM 1679 C CA . TYR A 1 229 ? -4.880 4.016 11.653 1.00 62.44 229 TYR A CA 1
ATOM 1680 C C . TYR A 1 229 ? -4.175 3.226 10.546 1.00 62.44 229 TYR A C 1
ATOM 1682 O O . TYR A 1 229 ? -3.146 2.594 10.791 1.00 62.44 229 TYR A O 1
ATOM 1690 N N . GLU A 1 230 ? -4.689 3.319 9.319 1.00 65.44 230 GLU A N 1
ATOM 1691 C CA . GLU A 1 230 ? -4.138 2.625 8.153 1.00 65.44 230 GLU A CA 1
ATOM 1692 C C . GLU A 1 230 ? -2.695 3.042 7.853 1.00 65.44 230 GLU A C 1
ATOM 1694 O O . GLU A 1 230 ? -1.887 2.220 7.423 1.00 65.44 230 GLU A O 1
ATOM 1699 N N . THR A 1 231 ? -2.347 4.293 8.160 1.00 62.66 231 THR A N 1
ATOM 1700 C CA . THR A 1 231 ? -0.979 4.801 8.047 1.00 62.66 231 THR A CA 1
ATOM 1701 C C . THR A 1 231 ? -0.077 4.249 9.157 1.00 62.66 231 THR A C 1
ATOM 1703 O O . THR A 1 231 ? 1.005 3.735 8.875 1.00 62.66 231 THR A O 1
ATOM 1706 N N . VAL A 1 232 ? -0.499 4.330 10.427 1.00 57.94 232 VAL A N 1
ATOM 1707 C CA . VAL A 1 232 ? 0.376 4.012 11.572 1.00 57.94 232 VAL A CA 1
ATOM 1708 C C . VAL A 1 232 ? 0.533 2.520 11.843 1.00 57.94 232 VAL A C 1
ATOM 1710 O O . VAL A 1 232 ? 1.552 2.121 12.401 1.00 57.94 232 VAL A O 1
ATOM 1713 N N . LYS A 1 233 ? -0.426 1.675 11.444 1.00 63.00 233 LYS A N 1
ATOM 1714 C CA . LYS A 1 233 ? -0.376 0.227 11.725 1.00 63.00 233 LYS A CA 1
ATOM 1715 C C . LYS A 1 233 ? 0.833 -0.480 11.099 1.00 63.00 233 LYS A C 1
ATOM 1717 O O . LYS A 1 233 ? 1.203 -1.563 11.537 1.00 63.00 233 LYS A O 1
ATOM 1722 N N . ASN A 1 234 ? 1.441 0.142 10.087 1.00 63.53 234 ASN A N 1
ATOM 1723 C CA . ASN A 1 234 ? 2.597 -0.376 9.358 1.00 63.53 234 ASN A CA 1
ATOM 1724 C C . ASN A 1 234 ? 3.921 0.303 9.758 1.00 63.53 234 ASN A C 1
ATOM 1726 O O . ASN A 1 234 ? 4.954 0.025 9.148 1.00 63.53 234 ASN A O 1
ATOM 1730 N N . TYR A 1 235 ? 3.912 1.213 10.739 1.00 56.69 235 TYR A N 1
ATOM 1731 C CA . TYR A 1 235 ? 5.117 1.917 11.177 1.00 56.69 235 TYR A CA 1
ATOM 1732 C C . TYR A 1 235 ? 5.992 1.037 12.073 1.00 56.69 235 TYR A C 1
ATOM 1734 O O . TYR A 1 235 ? 5.508 0.294 12.927 1.00 56.69 235 TYR A O 1
ATOM 1742 N N . THR A 1 236 ? 7.310 1.177 11.934 1.00 57.28 236 THR A N 1
ATOM 1743 C CA . THR A 1 236 ? 8.268 0.664 12.919 1.00 57.28 236 THR A CA 1
ATOM 1744 C C . THR A 1 236 ? 8.223 1.494 14.205 1.00 57.28 236 THR A C 1
ATOM 1746 O O . THR A 1 236 ? 7.747 2.631 14.216 1.00 57.28 236 THR A O 1
ATOM 1749 N N . SER A 1 237 ? 8.779 0.968 15.299 1.00 46.19 237 SER A N 1
ATOM 1750 C CA . SER A 1 237 ? 8.878 1.701 16.571 1.00 46.19 237 SER A CA 1
ATOM 1751 C C . SER A 1 237 ? 9.574 3.063 16.423 1.00 46.19 237 SER A C 1
ATOM 1753 O O . SER A 1 237 ? 9.122 4.049 17.002 1.00 46.19 237 SER A O 1
ATOM 1755 N N . ASP A 1 238 ? 10.611 3.145 15.586 1.00 52.56 238 ASP A N 1
ATOM 1756 C CA . ASP A 1 238 ? 11.335 4.393 15.312 1.00 52.56 238 ASP A CA 1
ATOM 1757 C C . ASP A 1 238 ? 10.495 5.385 14.491 1.00 52.56 238 ASP A C 1
ATOM 1759 O O . ASP A 1 238 ? 10.539 6.594 14.725 1.00 52.56 238 ASP A O 1
ATOM 1763 N N . GLN A 1 239 ? 9.694 4.892 13.542 1.00 48.84 239 GLN A N 1
ATOM 1764 C CA . GLN A 1 239 ? 8.784 5.726 12.751 1.00 48.84 239 GLN A CA 1
ATOM 1765 C C . GLN A 1 239 ? 7.629 6.262 13.600 1.00 48.84 239 GLN A C 1
ATOM 1767 O O . GLN A 1 239 ? 7.272 7.433 13.472 1.00 48.84 239 GLN A O 1
ATOM 1772 N N . LEU A 1 240 ? 7.091 5.445 14.509 1.00 49.16 240 LEU A N 1
ATOM 1773 C CA . LEU A 1 240 ? 6.107 5.883 15.500 1.00 49.16 240 LEU A CA 1
ATOM 1774 C C . LEU A 1 240 ? 6.691 6.966 16.415 1.00 49.16 240 LEU A C 1
ATOM 1776 O O . LEU A 1 240 ? 6.051 7.992 16.634 1.00 49.16 240 LEU A O 1
ATOM 1780 N N . GLN A 1 241 ? 7.928 6.786 16.890 1.00 45.03 241 GLN A N 1
ATOM 1781 C CA . GLN A 1 241 ? 8.640 7.792 17.681 1.00 45.03 241 GLN A CA 1
ATOM 1782 C C . GLN A 1 241 ? 8.818 9.108 16.910 1.00 45.03 241 GLN A C 1
ATOM 1784 O O . GLN A 1 241 ? 8.570 10.185 17.453 1.00 45.03 241 GLN A O 1
ATOM 1789 N N . ALA A 1 242 ? 9.253 9.041 15.651 1.00 47.97 242 ALA A N 1
ATOM 1790 C CA . ALA A 1 242 ? 9.472 10.219 14.818 1.00 47.97 242 ALA A CA 1
ATOM 1791 C C . ALA A 1 242 ? 8.161 10.959 14.506 1.00 47.97 242 ALA A C 1
ATOM 1793 O O . ALA A 1 242 ? 8.116 12.186 14.601 1.00 47.97 242 ALA A O 1
ATOM 1794 N N . ALA A 1 243 ? 7.090 10.225 14.193 1.00 47.66 243 ALA A N 1
ATOM 1795 C CA . ALA A 1 243 ? 5.762 10.788 13.969 1.00 47.66 243 ALA A CA 1
ATOM 1796 C C . ALA A 1 243 ? 5.212 11.467 15.233 1.00 47.66 243 ALA A C 1
ATOM 1798 O O . ALA A 1 243 ? 4.724 12.594 15.156 1.00 47.66 243 ALA A O 1
ATOM 1799 N N . ALA A 1 244 ? 5.376 10.833 16.399 1.00 45.66 244 ALA A N 1
ATOM 1800 C CA . ALA A 1 244 ? 4.994 11.414 17.684 1.00 45.66 244 ALA A CA 1
ATOM 1801 C C . ALA A 1 244 ? 5.761 12.713 17.983 1.00 45.66 244 ALA A C 1
ATOM 1803 O O . ALA A 1 244 ? 5.168 13.697 18.419 1.00 45.66 244 ALA A O 1
ATOM 1804 N N . ASN A 1 245 ? 7.066 12.746 17.700 1.00 44.91 245 ASN A N 1
ATOM 1805 C CA . ASN A 1 245 ? 7.907 13.927 17.920 1.00 44.91 245 ASN A CA 1
ATOM 1806 C C . ASN A 1 245 ? 7.610 15.075 16.935 1.00 44.91 245 ASN A C 1
ATOM 1808 O O . ASN A 1 245 ? 7.848 16.238 17.254 1.00 44.91 245 ASN A O 1
ATOM 1812 N N . GLY A 1 246 ? 7.139 14.754 15.726 1.00 39.62 246 GLY A N 1
ATOM 1813 C CA . GLY A 1 246 ? 6.833 15.719 14.667 1.00 39.62 246 GLY A CA 1
ATOM 1814 C C . GLY A 1 246 ? 5.420 16.301 14.720 1.00 39.62 246 GLY A C 1
ATOM 1815 O O . GLY A 1 246 ? 5.117 17.231 13.972 1.00 39.62 246 GLY A O 1
ATOM 1816 N N . PHE A 1 247 ? 4.549 15.776 15.582 1.00 40.03 247 PHE A N 1
ATOM 1817 C CA . PHE A 1 247 ? 3.172 16.233 15.670 1.00 40.03 247 PHE A CA 1
ATOM 1818 C C . PHE A 1 247 ? 3.074 17.677 16.190 1.00 40.03 247 PHE A C 1
ATOM 1820 O O . PHE A 1 247 ? 3.561 18.017 17.267 1.00 40.03 247 PHE A O 1
ATOM 1827 N N . GLN A 1 248 ? 2.404 18.531 15.415 1.00 35.12 248 GLN A N 1
ATOM 1828 C CA . GLN A 1 248 ? 2.107 19.923 15.749 1.00 35.12 248 GLN A CA 1
ATOM 1829 C C . GLN A 1 248 ? 0.589 20.104 15.697 1.00 35.12 248 GLN A C 1
ATOM 1831 O O . GLN A 1 248 ? -0.020 19.967 14.633 1.00 35.12 248 GLN A O 1
ATOM 1836 N N . ALA A 1 249 ? -0.035 20.405 16.836 1.00 37.19 249 ALA A N 1
ATOM 1837 C CA . ALA A 1 249 ? -1.478 20.607 16.907 1.00 37.19 249 ALA A CA 1
ATOM 1838 C C . ALA A 1 249 ? -1.904 21.778 15.998 1.00 37.19 249 ALA A C 1
ATOM 1840 O O . ALA A 1 249 ? -1.501 22.921 16.198 1.00 37.19 249 ALA A O 1
ATOM 1841 N N . THR A 1 250 ? -2.725 21.499 14.982 1.00 32.00 250 THR A N 1
ATOM 1842 C CA . THR A 1 250 ? -3.119 22.483 13.952 1.00 32.00 250 THR A CA 1
ATOM 1843 C C . THR A 1 250 ? -4.244 23.426 14.407 1.00 32.00 250 THR A C 1
ATOM 1845 O O . THR A 1 250 ? -4.545 24.411 13.738 1.00 32.00 250 THR A O 1
ATOM 1848 N N . PHE A 1 251 ? -4.855 23.179 15.568 1.00 33.78 251 PHE A N 1
ATOM 1849 C CA . PHE A 1 251 ? -5.906 24.027 16.135 1.00 33.78 251 PHE A CA 1
ATOM 1850 C C . PHE A 1 251 ? -5.302 25.079 17.073 1.00 33.78 251 PHE A C 1
ATOM 1852 O O . PHE A 1 251 ? -5.325 24.939 18.291 1.00 33.78 251 PHE A O 1
ATOM 1859 N N . SER A 1 252 ? -4.739 26.142 16.499 1.00 29.27 252 SER A N 1
ATOM 1860 C CA . SER A 1 252 ? -3.990 27.172 17.231 1.00 29.27 252 SER A CA 1
ATOM 1861 C C . SER A 1 252 ? -4.822 28.356 17.751 1.00 29.27 252 SER A C 1
ATOM 1863 O O . SER A 1 252 ? -4.241 29.311 18.263 1.00 29.27 252 SER A O 1
ATOM 1865 N N . SER A 1 253 ? -6.161 28.346 17.663 1.00 32.78 253 SER A N 1
ATOM 1866 C CA . SER A 1 253 ? -6.943 29.559 17.986 1.00 32.78 253 SER A CA 1
ATOM 1867 C C . SER A 1 253 ? -8.239 29.399 18.790 1.00 32.78 253 SER A C 1
ATOM 1869 O O . SER A 1 253 ? -9.029 30.338 18.835 1.00 32.78 253 SER A O 1
ATOM 1871 N N . ALA A 1 254 ? -8.457 28.290 19.497 1.00 29.94 254 ALA A N 1
ATOM 1872 C CA . ALA A 1 254 ? -9.477 28.242 20.550 1.00 29.94 254 ALA A CA 1
ATOM 1873 C C . ALA A 1 254 ? -8.956 27.417 21.728 1.00 29.94 254 ALA A C 1
ATOM 1875 O O . ALA A 1 254 ? -8.986 26.188 21.715 1.00 29.94 254 ALA A O 1
ATOM 1876 N N . GLY A 1 255 ? -8.409 28.114 22.724 1.00 42.88 255 GLY A N 1
ATOM 1877 C CA . GLY A 1 255 ? -7.897 27.491 23.936 1.00 42.88 255 GLY A CA 1
ATOM 1878 C C . GLY A 1 255 ? -8.953 26.629 24.637 1.00 42.88 255 GLY A C 1
ATOM 1879 O O . GLY A 1 255 ? -10.126 26.993 24.699 1.00 42.88 255 GLY A O 1
ATOM 1880 N N . ASN A 1 256 ? -8.472 25.529 25.221 1.00 45.69 256 ASN A N 1
ATOM 1881 C CA . ASN A 1 256 ? -9.094 24.740 26.292 1.00 45.69 256 ASN A CA 1
ATOM 1882 C C . ASN A 1 256 ? -10.103 23.620 25.993 1.00 45.69 256 ASN A C 1
ATOM 1884 O O . ASN A 1 256 ? -10.767 23.186 26.926 1.00 45.69 256 ASN A O 1
ATOM 1888 N N . VAL A 1 257 ? -10.145 23.020 24.799 1.00 34.03 257 VAL A N 1
ATOM 1889 C CA . VAL A 1 257 ? -10.774 21.678 24.675 1.00 34.03 257 VAL A CA 1
ATOM 1890 C C . VAL A 1 257 ? -9.916 20.722 23.850 1.00 34.03 257 VAL A C 1
ATOM 1892 O O . VAL A 1 257 ? -9.441 19.721 24.371 1.00 34.03 257 VAL A O 1
ATOM 1895 N N . LEU A 1 258 ? -9.592 21.063 22.603 1.00 30.56 258 LEU A N 1
ATOM 1896 C CA . LEU A 1 258 ? -8.742 20.217 21.748 1.00 30.56 258 LEU A CA 1
ATOM 1897 C C . LEU A 1 258 ? -7.294 20.098 22.247 1.00 30.56 258 LEU A C 1
ATOM 1899 O O . LEU A 1 258 ? -6.677 19.049 22.106 1.00 30.56 258 LEU A O 1
ATOM 1903 N N . ASP A 1 259 ? -6.777 21.134 22.907 1.00 33.12 259 ASP A N 1
ATOM 1904 C CA . ASP A 1 259 ? -5.429 21.147 23.490 1.00 33.12 259 ASP A CA 1
ATOM 1905 C C . ASP A 1 259 ? -5.310 20.241 24.739 1.00 33.12 259 ASP A C 1
ATOM 1907 O O . ASP A 1 259 ? -4.209 19.939 25.190 1.00 33.12 259 ASP A O 1
ATOM 1911 N N . SER A 1 260 ? -6.444 19.794 25.290 1.00 34.59 260 SER A N 1
ATOM 1912 C CA . SER A 1 260 ? -6.546 18.795 26.364 1.00 34.59 260 SER A CA 1
ATOM 1913 C C . SER A 1 260 ? -6.849 17.386 25.836 1.00 34.59 260 SER A C 1
ATOM 1915 O O . SER A 1 260 ? -6.754 16.429 26.597 1.00 34.59 260 SER A O 1
ATOM 1917 N N . LEU A 1 261 ? -7.245 17.262 24.564 1.00 31.91 261 LEU A N 1
ATOM 1918 C CA . LEU A 1 261 ? -7.717 16.014 23.947 1.00 31.91 261 LEU A CA 1
ATOM 1919 C C . LEU A 1 261 ? -6.734 15.444 22.913 1.00 31.91 261 LEU A C 1
ATOM 1921 O O . LEU A 1 261 ? -6.882 14.301 22.493 1.00 31.91 261 LEU A O 1
ATOM 1925 N N . MET A 1 262 ? -5.739 16.227 22.488 1.00 34.44 262 MET A N 1
ATOM 1926 C CA . MET A 1 262 ? -4.755 15.821 21.483 1.00 34.44 262 MET A CA 1
ATOM 1927 C C . MET A 1 262 ? -3.492 15.237 22.138 1.00 34.44 262 MET A C 1
ATOM 1929 O O . MET A 1 262 ? -2.918 15.887 23.017 1.00 34.44 262 MET A O 1
ATOM 1933 N N . PRO A 1 263 ? -3.017 14.058 21.692 1.00 40.41 263 PRO A N 1
ATOM 1934 C CA . PRO A 1 263 ? -1.781 13.445 22.166 1.00 40.41 263 PRO A CA 1
ATOM 1935 C C . PRO A 1 263 ? -0.551 14.356 22.049 1.00 40.41 263 PRO A C 1
ATOM 1937 O O . PRO A 1 263 ? -0.189 14.808 20.964 1.00 40.41 263 PRO A O 1
ATOM 1940 N N . LYS A 1 264 ? 0.119 14.599 23.174 1.00 37.38 264 LYS A N 1
ATOM 1941 C CA . LYS A 1 264 ? 1.346 15.402 23.321 1.00 37.38 264 LYS A CA 1
ATOM 1942 C C . LYS A 1 264 ? 2.591 14.564 23.620 1.00 37.38 264 LYS A C 1
ATOM 1944 O O . LYS A 1 264 ? 3.694 15.105 23.628 1.00 37.38 264 LYS A O 1
ATOM 1949 N N . THR A 1 265 ? 2.434 13.266 23.870 1.00 38.50 265 THR A N 1
ATOM 1950 C CA . THR A 1 265 ? 3.530 12.317 24.106 1.00 38.50 265 THR A CA 1
ATOM 1951 C C . THR A 1 265 ? 3.373 11.072 23.232 1.00 38.50 265 THR A C 1
ATOM 1953 O O . THR A 1 265 ? 2.284 10.763 22.746 1.00 38.50 265 THR A O 1
ATOM 1956 N N . GLN A 1 266 ? 4.466 10.340 23.026 1.00 33.41 266 GLN A N 1
ATOM 1957 C CA . GLN A 1 266 ? 4.485 9.083 22.271 1.00 33.41 266 GLN A CA 1
ATOM 1958 C C . GLN A 1 266 ? 3.500 8.037 22.817 1.00 33.41 266 GLN A C 1
ATOM 1960 O O . GLN A 1 266 ? 2.834 7.356 22.041 1.00 33.41 266 GLN A O 1
ATOM 1965 N N . ASP A 1 267 ? 3.336 7.977 24.137 1.00 37.81 267 ASP A N 1
ATOM 1966 C CA . ASP A 1 267 ? 2.391 7.072 24.796 1.00 37.81 267 ASP A CA 1
ATOM 1967 C C . ASP A 1 267 ? 0.930 7.475 24.550 1.00 37.81 267 ASP A C 1
ATOM 1969 O O . ASP A 1 267 ? 0.057 6.620 24.423 1.00 37.81 267 ASP A O 1
ATOM 1973 N N . GLN A 1 268 ? 0.652 8.774 24.399 1.00 39.44 268 GLN A N 1
ATOM 1974 C CA . GLN A 1 268 ? -0.683 9.268 24.052 1.00 39.44 268 GLN A CA 1
ATOM 1975 C C . GLN A 1 268 ? -1.025 8.986 22.577 1.00 39.44 268 GLN A C 1
ATOM 1977 O O . GLN A 1 268 ? -2.188 8.761 22.247 1.00 39.44 268 GLN A O 1
ATOM 1982 N N . TRP A 1 269 ? -0.019 8.949 21.694 1.00 39.91 269 TRP A N 1
ATOM 1983 C CA . TRP A 1 269 ? -0.178 8.532 20.295 1.00 39.91 269 TRP A CA 1
ATOM 1984 C C . TRP A 1 269 ? -0.444 7.029 20.166 1.00 39.91 269 TRP A C 1
ATOM 1986 O O . TRP A 1 269 ? -1.331 6.624 19.415 1.00 39.91 269 TRP A O 1
ATOM 1996 N N . LEU A 1 270 ? 0.259 6.207 20.949 1.00 36.81 270 LEU A N 1
ATOM 1997 C CA . LEU A 1 270 ? -0.007 4.769 21.076 1.00 36.81 270 LEU A CA 1
ATOM 1998 C C . LEU A 1 270 ? -1.385 4.498 21.706 1.00 36.81 270 LEU A C 1
ATOM 2000 O O . LEU A 1 270 ? -2.095 3.598 21.261 1.00 36.81 270 LEU A O 1
ATOM 2004 N N . GLY A 1 271 ? -1.803 5.319 22.675 1.00 35.00 271 GLY A N 1
ATOM 2005 C CA . GLY A 1 271 ? -3.134 5.282 23.284 1.00 35.00 271 GLY A CA 1
ATOM 2006 C C . GLY A 1 271 ? -4.263 5.616 22.304 1.00 35.00 271 GLY A C 1
ATOM 2007 O O . GLY A 1 271 ? -5.281 4.927 22.293 1.00 35.00 271 GLY A O 1
ATOM 2008 N N . LEU A 1 272 ? -4.077 6.603 21.422 1.00 39.47 272 LEU A N 1
ATOM 2009 C CA . LEU A 1 272 ? -5.026 6.913 20.348 1.00 39.47 272 LEU A CA 1
ATOM 2010 C C . LEU A 1 272 ? -5.117 5.757 19.336 1.00 39.47 272 LEU A C 1
ATOM 2012 O O . LEU A 1 272 ? -6.216 5.295 19.042 1.00 39.47 272 LEU A O 1
ATOM 2016 N N . ALA A 1 273 ? -3.981 5.210 18.890 1.00 35.62 273 ALA A N 1
ATOM 2017 C CA . ALA A 1 273 ? -3.939 4.060 17.981 1.00 35.62 273 ALA A CA 1
ATOM 2018 C C . ALA A 1 273 ? -4.598 2.793 18.574 1.00 35.62 273 ALA A C 1
ATOM 2020 O O . ALA A 1 273 ? -5.311 2.077 17.870 1.00 35.62 273 ALA A O 1
ATOM 2021 N N . ALA A 1 274 ? -4.432 2.548 19.878 1.00 33.53 274 ALA A N 1
ATOM 2022 C CA . ALA A 1 274 ? -5.098 1.465 20.603 1.00 33.53 274 ALA A CA 1
ATOM 2023 C C . ALA A 1 274 ? -6.609 1.714 20.781 1.00 33.53 274 ALA A C 1
ATOM 2025 O O . ALA A 1 274 ? -7.409 0.796 20.624 1.00 33.53 274 ALA A O 1
ATOM 2026 N N . THR A 1 275 ? -7.018 2.964 21.026 1.00 34.25 275 THR A N 1
ATOM 2027 C CA . THR A 1 275 ? -8.436 3.374 21.097 1.00 34.25 275 THR A CA 1
ATOM 2028 C C . THR A 1 275 ? -9.146 3.173 19.753 1.00 34.25 275 THR A C 1
ATOM 2030 O O . THR A 1 275 ? -10.323 2.824 19.709 1.00 34.25 275 THR A O 1
ATOM 2033 N N . MET A 1 276 ? -8.419 3.325 18.646 1.00 34.88 276 MET A N 1
ATOM 2034 C CA . MET A 1 276 ? -8.918 3.126 17.282 1.00 34.88 276 MET A CA 1
ATOM 2035 C C . MET A 1 276 ? -9.014 1.647 16.907 1.00 34.88 276 MET A C 1
ATOM 2037 O O . MET A 1 276 ? -9.974 1.256 16.255 1.00 34.88 276 MET A O 1
ATOM 2041 N N . ALA A 1 277 ? -8.093 0.809 17.394 1.00 31.80 277 ALA A N 1
ATOM 2042 C CA . ALA A 1 277 ? -8.189 -0.647 17.266 1.00 31.80 277 ALA A CA 1
ATOM 2043 C C . ALA A 1 277 ? -9.409 -1.228 18.016 1.00 31.80 277 ALA A C 1
ATOM 2045 O O . ALA A 1 277 ? -9.978 -2.230 17.590 1.00 31.80 277 ALA A O 1
ATOM 2046 N N . VAL A 1 278 ? -9.855 -0.568 19.093 1.00 31.27 278 VAL A N 1
ATOM 2047 C CA . VAL A 1 278 ? -11.061 -0.928 19.864 1.00 31.27 278 VAL A CA 1
ATOM 2048 C C . VAL A 1 278 ? -12.366 -0.518 19.159 1.00 31.27 278 VAL A C 1
ATOM 2050 O O . VAL A 1 278 ? -13.405 -1.119 19.420 1.00 31.27 278 VAL A O 1
ATOM 2053 N N . MET A 1 279 ? -12.343 0.434 18.216 1.00 33.44 279 MET A N 1
ATOM 2054 C CA . MET A 1 279 ? -13.535 0.804 17.431 1.00 33.44 279 MET A CA 1
ATOM 2055 C C . MET A 1 279 ? -13.913 -0.233 16.348 1.00 33.44 279 MET A C 1
ATOM 2057 O O . MET A 1 279 ? -14.994 -0.126 15.778 1.00 33.44 279 MET A O 1
ATOM 2061 N N . VAL A 1 280 ? -13.073 -1.251 16.089 1.00 31.94 280 VAL A N 1
ATOM 2062 C CA . VAL A 1 280 ? -13.197 -2.218 14.963 1.00 31.94 280 VAL A CA 1
ATOM 2063 C C . VAL A 1 280 ? -13.772 -3.583 15.373 1.00 31.94 280 VAL A C 1
ATOM 2065 O O . VAL A 1 280 ? -13.647 -4.560 14.644 1.00 31.94 280 VAL A O 1
ATOM 2068 N N . THR A 1 281 ? -14.391 -3.725 16.550 1.00 29.02 281 THR A N 1
ATOM 2069 C CA . THR A 1 281 ? -15.087 -4.981 16.916 1.00 29.02 281 THR A CA 1
ATOM 2070 C C . THR A 1 281 ? -16.377 -4.740 17.732 1.00 29.02 281 THR A C 1
ATOM 2072 O O . THR A 1 281 ? -16.387 -3.890 18.621 1.00 29.02 281 THR A O 1
ATOM 2075 N N . PRO A 1 282 ? -17.484 -5.474 17.461 1.00 26.72 282 PRO A N 1
ATOM 2076 C CA . PRO A 1 282 ? -18.820 -5.250 18.051 1.00 26.72 282 PRO A CA 1
ATOM 2077 C C . PRO A 1 282 ? -18.938 -5.855 19.468 1.00 26.72 282 PRO A C 1
ATOM 2079 O O . PRO A 1 282 ? -18.228 -6.805 19.779 1.00 26.72 282 PRO A O 1
ATOM 2082 N N . ALA A 1 283 ? -19.837 -5.482 20.393 1.00 25.67 283 ALA A N 1
ATOM 2083 C CA . ALA A 1 283 ? -20.952 -4.530 20.463 1.00 25.67 283 ALA A CA 1
ATOM 2084 C C . ALA A 1 283 ? -21.223 -4.160 21.947 1.00 25.67 283 ALA A C 1
ATOM 2086 O O . ALA A 1 283 ? -21.074 -5.026 22.814 1.00 25.67 283 ALA A O 1
ATOM 2087 N N . GLY A 1 284 ? -21.751 -2.952 22.223 1.00 25.44 284 GLY A N 1
ATOM 2088 C CA . GLY A 1 284 ? -22.631 -2.733 23.388 1.00 25.44 284 GLY A CA 1
ATOM 2089 C C . GLY A 1 284 ? -22.554 -1.399 24.153 1.00 25.44 284 GLY A C 1
ATOM 2090 O O . GLY A 1 284 ? -21.951 -1.356 25.221 1.00 25.44 284 GLY A O 1
ATOM 2091 N N . GLU A 1 285 ? -23.333 -0.420 23.669 1.00 27.80 285 GLU A N 1
ATOM 2092 C CA . GLU A 1 285 ? -24.047 0.660 24.396 1.00 27.80 285 GLU A CA 1
ATOM 2093 C C . GLU A 1 285 ? -23.293 1.930 24.858 1.00 27.80 285 GLU A C 1
ATOM 2095 O O . GLU A 1 285 ? -22.310 1.914 25.591 1.00 27.80 285 GLU A O 1
ATOM 2100 N N . ALA A 1 286 ? -23.845 3.071 24.427 1.00 27.94 286 ALA A N 1
ATOM 2101 C CA . ALA A 1 286 ? -23.219 4.381 24.307 1.00 27.94 286 ALA A CA 1
ATOM 2102 C C . ALA A 1 286 ? -23.893 5.452 25.184 1.00 27.94 286 ALA A C 1
ATOM 2104 O O . ALA A 1 286 ? -24.430 6.424 24.683 1.00 27.94 286 ALA A O 1
ATOM 2105 N N . VAL A 1 287 ? -23.861 5.318 26.510 1.00 26.56 287 VAL A N 1
ATOM 2106 C CA . VAL A 1 287 ? -24.334 6.396 27.419 1.00 26.56 287 VAL A CA 1
ATOM 2107 C C . VAL A 1 287 ? -23.172 7.118 28.117 1.00 26.56 287 VAL A C 1
ATOM 2109 O O . VAL A 1 287 ? -23.368 8.029 28.907 1.00 26.56 287 VAL A O 1
ATOM 2112 N N . ALA A 1 288 ? -21.929 6.785 27.773 1.00 29.34 288 ALA A N 1
ATOM 2113 C CA . ALA A 1 288 ? -20.755 7.307 28.462 1.00 29.34 288 ALA A CA 1
ATOM 2114 C C . ALA A 1 288 ? -19.880 8.233 27.594 1.00 29.34 288 ALA A C 1
ATOM 2116 O O . ALA A 1 288 ? -18.923 8.786 28.097 1.00 29.34 288 ALA A O 1
ATOM 2117 N N . ALA A 1 289 ? -20.181 8.477 26.315 1.00 29.86 289 ALA A N 1
ATOM 2118 C CA . ALA A 1 289 ? -19.232 9.122 25.391 1.00 29.86 289 ALA A CA 1
ATOM 2119 C C . ALA A 1 289 ? -18.723 10.530 25.800 1.00 29.86 289 ALA A C 1
ATOM 2121 O O . ALA A 1 289 ? -17.680 10.940 25.307 1.00 29.86 289 ALA A O 1
ATOM 2122 N N . ALA A 1 290 ? -19.394 11.247 26.712 1.00 28.34 290 ALA A N 1
ATOM 2123 C CA . ALA A 1 290 ? -18.944 12.549 27.225 1.00 28.34 290 ALA A CA 1
ATOM 2124 C C . ALA A 1 290 ? -18.338 12.502 28.649 1.00 28.34 290 ALA A C 1
ATOM 2126 O O . ALA A 1 290 ? -17.354 13.192 28.894 1.00 28.34 290 ALA A O 1
ATOM 2127 N N . ASP A 1 291 ? -18.839 11.651 29.555 1.00 28.28 291 ASP A N 1
ATOM 2128 C CA . ASP A 1 291 ? -18.275 11.475 30.913 1.00 28.28 291 ASP A CA 1
ATOM 2129 C C . ASP A 1 291 ? -17.130 10.425 30.961 1.00 28.28 291 ASP A C 1
ATOM 2131 O O . ASP A 1 291 ? -16.245 10.484 31.815 1.00 28.28 291 ASP A O 1
ATOM 2135 N N . LEU A 1 292 ? -17.069 9.505 29.988 1.00 31.88 292 LEU A N 1
ATOM 2136 C CA . LEU A 1 292 ? -16.012 8.492 29.786 1.00 31.88 292 LEU A CA 1
ATOM 2137 C C . LEU A 1 292 ? -14.720 9.102 29.221 1.00 31.88 292 LEU A C 1
ATOM 2139 O O . LEU A 1 292 ? -13.644 8.557 29.458 1.00 31.88 292 LEU A O 1
ATOM 2143 N N . LEU A 1 293 ? -14.816 10.244 28.526 1.00 31.03 293 LEU A N 1
ATOM 2144 C CA . LEU A 1 293 ? -13.666 11.001 28.012 1.00 31.03 293 LEU A CA 1
ATOM 2145 C C . LEU A 1 293 ? -12.865 11.708 29.122 1.00 31.03 293 LEU A C 1
ATOM 2147 O O . LEU A 1 293 ? -11.699 12.017 28.900 1.00 31.03 293 LEU A O 1
ATOM 2151 N N . ALA A 1 294 ? -13.454 11.942 30.303 1.00 29.28 294 ALA A N 1
ATOM 2152 C CA . ALA A 1 294 ? -12.798 12.648 31.410 1.00 29.28 294 ALA A CA 1
ATOM 2153 C C . ALA A 1 294 ? -12.406 11.746 32.598 1.00 29.28 294 ALA A C 1
ATOM 2155 O O . ALA A 1 294 ? -11.495 12.105 33.336 1.00 29.28 294 ALA A O 1
ATOM 2156 N N . VAL A 1 295 ? -13.061 10.591 32.787 1.00 29.56 295 VAL A N 1
ATOM 2157 C CA . VAL A 1 295 ? -12.802 9.685 33.931 1.00 29.56 295 VAL A CA 1
ATOM 2158 C C . VAL A 1 295 ? -12.371 8.273 33.493 1.00 29.56 295 VAL A C 1
ATOM 2160 O O . VAL A 1 295 ? -11.590 7.633 34.185 1.00 29.56 295 VAL A O 1
ATOM 2163 N N . GLY A 1 296 ? -12.797 7.784 32.320 1.00 30.48 296 GLY A N 1
ATOM 2164 C CA . GLY A 1 296 ? -12.555 6.394 31.890 1.00 30.48 296 GLY A CA 1
ATOM 2165 C C . GLY A 1 296 ? -11.296 6.159 31.044 1.00 30.48 296 GLY A C 1
ATOM 2166 O O . GLY A 1 296 ? -10.780 5.042 31.015 1.00 30.48 296 GLY A O 1
ATOM 2167 N N . GLY A 1 297 ? -10.786 7.187 30.357 1.00 30.94 297 GLY A N 1
ATOM 2168 C CA . GLY A 1 297 ? -9.604 7.069 29.491 1.00 30.94 297 GLY A CA 1
ATOM 2169 C C . GLY A 1 297 ? -8.299 6.793 30.248 1.00 30.94 297 GLY A C 1
ATOM 2170 O O . GLY A 1 297 ? -7.444 6.065 29.751 1.00 30.94 297 GLY A O 1
ATOM 2171 N N . GLU A 1 298 ? -8.160 7.321 31.464 1.00 31.62 298 GLU A N 1
ATOM 2172 C CA . GLU A 1 298 ? -6.982 7.113 32.317 1.00 31.62 298 GLU A CA 1
ATOM 2173 C C . GLU A 1 298 ? -7.016 5.727 33.000 1.00 31.62 298 GLU A C 1
ATOM 2175 O O . GLU A 1 298 ? -6.011 5.020 33.046 1.00 31.62 298 GLU A O 1
ATOM 2180 N N . GLU A 1 299 ? -8.198 5.275 33.435 1.00 32.38 299 GLU A N 1
ATOM 2181 C CA . GLU A 1 299 ? -8.401 4.055 34.236 1.00 32.38 299 GLU A CA 1
ATOM 2182 C C . GLU A 1 299 ? -8.397 2.750 33.405 1.00 32.38 299 GLU A C 1
ATOM 2184 O O . GLU A 1 299 ? -7.937 1.697 33.863 1.00 32.38 299 GLU A O 1
ATOM 2189 N N . LEU A 1 300 ? -8.857 2.803 32.146 1.00 31.45 300 LEU A N 1
ATOM 2190 C CA . LEU A 1 300 ? -8.830 1.660 31.219 1.00 31.45 300 LEU A CA 1
ATOM 2191 C C . LEU A 1 300 ? -7.439 1.431 30.610 1.00 31.45 300 LEU A C 1
ATOM 2193 O O . LEU A 1 300 ? -7.018 0.278 30.481 1.00 31.45 300 LEU A O 1
ATOM 2197 N N . LEU A 1 301 ? -6.687 2.498 30.309 1.00 34.09 301 LEU A N 1
ATOM 2198 C CA . LEU A 1 301 ? -5.306 2.382 29.823 1.00 34.09 301 LEU A CA 1
ATOM 2199 C C . LEU A 1 301 ? -4.348 1.936 30.940 1.00 34.09 301 LEU A C 1
ATOM 2201 O O . LEU A 1 301 ? -3.500 1.075 30.700 1.00 34.09 301 LEU A O 1
ATOM 2205 N N . ALA A 1 302 ? -4.557 2.411 32.174 1.00 32.34 302 ALA A N 1
ATOM 2206 C CA . ALA A 1 302 ? -3.888 1.895 33.370 1.00 32.34 302 ALA A CA 1
ATOM 2207 C C . ALA A 1 302 ? -4.293 0.450 33.719 1.00 32.34 302 ALA A C 1
ATOM 2209 O O . ALA A 1 302 ? -3.656 -0.176 34.550 1.00 32.34 302 ALA A O 1
ATOM 2210 N N . THR A 1 303 ? -5.330 -0.117 33.094 1.00 31.56 303 THR A N 1
ATOM 2211 C CA . THR A 1 303 ? -5.711 -1.524 33.287 1.00 31.56 303 THR A CA 1
ATOM 2212 C C . THR A 1 303 ? -5.226 -2.423 32.145 1.00 31.56 303 THR A C 1
ATOM 2214 O O . THR A 1 303 ? -5.059 -3.612 32.375 1.00 31.56 303 THR A O 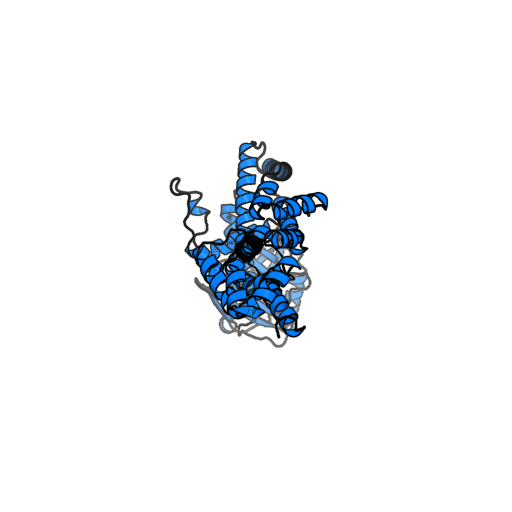1
ATOM 2217 N N . ALA A 1 304 ? -4.952 -1.925 30.934 1.00 28.66 304 ALA A N 1
ATOM 2218 C CA . ALA A 1 304 ? -4.495 -2.755 29.806 1.00 28.66 304 ALA A CA 1
ATOM 2219 C C . ALA A 1 304 ? -2.960 -2.791 29.657 1.00 28.66 304 ALA A C 1
ATOM 2221 O O . ALA A 1 304 ? -2.373 -3.872 29.613 1.00 28.66 304 ALA A O 1
ATOM 2222 N N . LEU A 1 305 ? -2.283 -1.635 29.678 1.00 30.75 305 LEU A N 1
ATOM 2223 C CA . LEU A 1 305 ? -0.811 -1.567 29.589 1.00 30.75 305 LEU A CA 1
ATOM 2224 C C . LEU A 1 305 ? -0.116 -2.093 30.852 1.00 30.75 305 LEU A C 1
ATOM 2226 O O . LEU A 1 305 ? 0.940 -2.719 30.787 1.00 30.75 305 LEU A O 1
ATOM 2230 N N . ASP A 1 306 ? -0.774 -1.927 31.989 1.00 34.12 306 ASP A N 1
ATOM 2231 C CA . ASP A 1 306 ? -0.353 -2.426 33.297 1.00 34.12 306 ASP A CA 1
ATOM 2232 C C . ASP A 1 306 ? -0.547 -3.955 33.435 1.00 34.12 306 ASP A C 1
ATOM 2234 O O . ASP A 1 306 ? -0.099 -4.570 34.401 1.00 34.12 306 ASP A O 1
ATOM 2238 N N . THR A 1 307 ? -1.221 -4.589 32.462 1.00 36.91 307 THR A N 1
ATOM 2239 C CA . THR A 1 307 ? -1.536 -6.030 32.442 1.00 36.91 307 THR A CA 1
ATOM 2240 C C . THR A 1 307 ? -0.758 -6.823 31.401 1.00 36.91 307 THR A C 1
ATOM 2242 O O . THR A 1 307 ? -0.655 -8.034 31.549 1.00 36.91 307 THR A O 1
ATOM 2245 N N . GLU A 1 308 ? -0.165 -6.211 30.382 1.00 31.03 308 GLU A N 1
ATOM 2246 C CA . GLU A 1 308 ? 0.682 -6.958 29.435 1.00 31.03 308 GLU A CA 1
ATOM 2247 C C . GLU A 1 308 ? 2.168 -6.631 29.593 1.00 31.03 308 GLU A C 1
ATOM 2249 O O . GLU A 1 308 ? 2.994 -7.547 29.610 1.00 31.03 308 GLU A O 1
ATOM 2254 N N . LEU A 1 309 ? 2.525 -5.361 29.814 1.00 31.27 309 LEU A N 1
ATOM 2255 C CA . LEU A 1 309 ? 3.924 -4.953 29.976 1.00 31.27 309 LEU A CA 1
ATOM 2256 C C . LEU A 1 309 ? 4.456 -5.261 31.386 1.00 31.27 309 LEU A C 1
ATOM 2258 O O . LEU A 1 309 ? 5.603 -5.684 31.561 1.00 31.27 309 LEU A O 1
ATOM 2262 N N . ASP A 1 310 ? 3.598 -5.105 32.395 1.00 39.81 310 ASP A N 1
ATOM 2263 C CA . ASP A 1 310 ? 3.957 -5.337 33.794 1.00 39.81 310 ASP A CA 1
ATOM 2264 C C . ASP A 1 310 ? 3.914 -6.823 34.164 1.00 39.81 310 ASP A C 1
ATOM 2266 O O . ASP A 1 310 ? 4.774 -7.319 34.877 1.00 39.81 310 ASP A O 1
ATOM 2270 N N . THR A 1 311 ? 2.988 -7.590 33.597 1.00 41.31 311 THR A N 1
ATOM 2271 C CA . THR A 1 311 ? 2.823 -9.025 33.880 1.00 41.31 311 THR A CA 1
ATOM 2272 C C . THR A 1 311 ? 3.989 -9.859 33.337 1.00 41.31 311 THR A C 1
ATOM 2274 O O . THR A 1 311 ? 4.485 -10.757 34.021 1.00 41.31 311 THR A O 1
ATOM 2277 N N . ALA A 1 312 ? 4.513 -9.518 32.153 1.00 36.41 312 ALA A N 1
ATOM 2278 C CA . ALA A 1 312 ? 5.726 -10.133 31.608 1.00 36.41 312 ALA A CA 1
ATOM 2279 C C . ALA A 1 312 ? 6.983 -9.780 32.432 1.00 36.41 312 ALA A C 1
ATOM 2281 O O . ALA A 1 312 ? 7.846 -10.634 32.654 1.00 36.41 312 ALA A O 1
ATOM 2282 N N . THR A 1 313 ? 7.062 -8.547 32.944 1.00 44.91 313 THR A N 1
ATOM 2283 C CA . THR A 1 313 ? 8.199 -8.057 33.740 1.00 44.91 313 THR A CA 1
ATOM 2284 C C . THR A 1 313 ? 8.169 -8.607 35.174 1.00 44.91 313 THR A C 1
ATOM 2286 O O . THR A 1 313 ? 9.178 -9.124 35.659 1.00 44.91 313 THR A O 1
ATOM 2289 N N . VAL A 1 314 ? 7.005 -8.606 35.833 1.00 50.50 314 VAL A N 1
ATOM 2290 C CA . VAL A 1 314 ? 6.781 -9.091 37.206 1.00 50.50 314 VAL A CA 1
ATOM 2291 C C . VAL A 1 314 ? 7.027 -10.595 37.314 1.00 50.50 314 VAL A C 1
ATOM 2293 O O . VAL A 1 314 ? 7.744 -11.021 38.218 1.00 50.50 314 VAL A O 1
ATOM 2296 N N . TYR A 1 315 ? 6.534 -11.417 36.378 1.00 54.31 315 TYR A N 1
ATOM 2297 C CA . TYR A 1 315 ? 6.753 -12.870 36.444 1.00 54.31 315 TYR A CA 1
ATOM 2298 C C . TYR A 1 315 ? 8.188 -13.310 36.103 1.00 54.31 315 TYR A C 1
ATOM 2300 O O . TYR A 1 315 ? 8.584 -14.429 36.452 1.00 54.31 315 TYR A O 1
ATOM 2308 N N . SER A 1 316 ? 8.993 -12.421 35.511 1.00 52.03 316 SER A N 1
ATOM 2309 C CA . SER A 1 316 ? 10.430 -12.632 35.291 1.00 52.03 316 SER A CA 1
ATOM 2310 C C . SER A 1 316 ? 11.308 -12.272 36.505 1.00 52.03 316 SER A C 1
ATOM 2312 O O . SER A 1 316 ? 12.458 -12.707 36.576 1.00 52.03 316 SER A O 1
ATOM 2314 N N . ALA A 1 317 ? 10.777 -11.537 37.492 1.00 59.06 317 ALA A N 1
ATOM 2315 C CA . ALA A 1 317 ? 11.536 -11.042 38.641 1.00 59.06 317 ALA A CA 1
ATOM 2316 C C . ALA A 1 317 ? 11.786 -12.108 39.732 1.00 59.06 317 ALA A C 1
ATOM 2318 O O . ALA A 1 317 ? 10.991 -13.031 39.961 1.00 59.06 317 ALA A O 1
ATOM 2319 N N . THR A 1 318 ? 12.901 -11.981 40.455 1.00 63.75 318 THR A N 1
ATOM 2320 C CA . THR A 1 318 ? 13.226 -12.843 41.606 1.00 63.75 318 THR A CA 1
ATOM 2321 C C . THR A 1 318 ? 12.369 -12.439 42.813 1.00 63.75 318 THR A C 1
ATOM 2323 O O . THR A 1 318 ? 12.309 -11.267 43.158 1.00 63.75 318 THR A O 1
ATOM 2326 N N . GLY A 1 319 ? 11.706 -13.404 43.460 1.00 72.94 319 GLY A N 1
ATOM 2327 C CA . GLY A 1 319 ? 10.822 -13.184 44.616 1.00 72.94 319 GLY A CA 1
ATOM 2328 C C . GLY A 1 319 ? 10.853 -14.375 45.576 1.00 72.94 319 GLY A C 1
ATOM 2329 O O . GLY A 1 319 ? 11.626 -15.315 45.366 1.00 72.94 319 GLY A O 1
ATOM 2330 N N . ALA A 1 320 ? 10.020 -14.364 46.617 1.00 82.56 320 ALA A N 1
ATOM 2331 C CA . ALA A 1 320 ? 9.982 -15.442 47.606 1.00 82.56 320 ALA A CA 1
ATOM 2332 C C . ALA A 1 320 ? 9.359 -16.731 47.032 1.00 82.56 320 ALA A C 1
ATOM 2334 O O . ALA A 1 320 ? 8.633 -16.709 46.035 1.00 82.56 320 ALA A O 1
ATOM 2335 N N . SER A 1 321 ? 9.634 -17.878 47.659 1.00 83.94 321 SER A N 1
ATOM 2336 C CA . SER A 1 321 ? 9.050 -19.167 47.265 1.00 83.94 321 SER A CA 1
ATOM 2337 C C . SER A 1 321 ? 8.584 -19.976 48.472 1.00 83.94 321 SER A C 1
ATOM 2339 O O . SER A 1 321 ? 9.216 -19.952 49.529 1.00 83.94 321 SER A O 1
ATOM 2341 N N . VAL A 1 322 ? 7.472 -20.691 48.299 1.00 83.50 322 VAL A N 1
ATOM 2342 C CA . VAL A 1 322 ? 6.877 -21.599 49.284 1.00 83.50 322 VAL A CA 1
ATOM 2343 C C . VAL A 1 322 ? 6.697 -22.961 48.613 1.00 83.50 322 VAL A C 1
ATOM 2345 O O . VAL A 1 322 ? 5.989 -23.087 47.616 1.00 83.50 322 VAL A O 1
ATOM 2348 N N . SER A 1 323 ? 7.364 -23.991 49.139 1.00 74.62 323 SER A N 1
ATOM 2349 C CA . SER A 1 323 ? 7.435 -25.326 48.522 1.00 74.62 323 SER A CA 1
ATOM 2350 C C . SER A 1 323 ? 6.176 -26.183 48.710 1.00 74.62 323 SER A C 1
ATOM 2352 O O . SER A 1 323 ? 6.012 -27.176 48.005 1.00 74.62 323 SER A O 1
ATOM 2354 N N . GLY A 1 324 ? 5.275 -25.801 49.620 1.00 79.00 324 GLY A N 1
ATOM 2355 C CA . GLY A 1 324 ? 3.983 -26.455 49.822 1.00 79.00 324 GLY A CA 1
ATOM 2356 C C . GLY A 1 324 ? 2.951 -25.501 50.419 1.00 79.00 324 GLY A C 1
ATOM 2357 O O . GLY A 1 324 ? 3.237 -24.812 51.396 1.00 79.00 324 GLY A O 1
ATOM 2358 N N . LEU A 1 325 ? 1.756 -25.460 49.826 1.00 82.88 325 LEU A N 1
ATOM 2359 C CA . LEU A 1 325 ? 0.641 -24.660 50.335 1.00 82.88 325 LEU A CA 1
ATOM 2360 C C . LEU A 1 325 ? 0.083 -25.275 51.622 1.00 82.88 325 LEU A C 1
ATOM 2362 O O . LEU A 1 325 ? -0.134 -26.486 51.702 1.00 82.88 325 LEU A O 1
ATOM 2366 N N . SER A 1 326 ? -0.179 -24.435 52.624 1.00 89.00 326 SER A N 1
ATOM 2367 C CA . SER A 1 326 ? -0.924 -24.853 53.812 1.00 89.00 326 SER A CA 1
ATOM 2368 C C . SER A 1 326 ? -2.378 -25.179 53.444 1.00 89.00 326 SER A C 1
ATOM 2370 O O . SER A 1 326 ? -2.896 -24.726 52.420 1.00 89.00 326 SER A O 1
ATOM 2372 N N . ALA A 1 327 ? -3.065 -25.945 54.298 1.00 87.38 327 ALA A N 1
ATOM 2373 C CA . ALA A 1 327 ? -4.492 -26.224 54.117 1.00 87.38 327 ALA A CA 1
ATOM 2374 C C . ALA A 1 327 ? -5.323 -24.927 54.070 1.00 87.38 327 ALA A C 1
ATOM 2376 O O . ALA A 1 327 ? -6.255 -24.813 53.280 1.00 87.38 327 ALA A O 1
ATOM 2377 N N . GLU A 1 328 ? -4.935 -23.936 54.872 1.00 88.56 328 GLU A N 1
ATOM 2378 C CA . GLU A 1 328 ? -5.555 -22.612 54.908 1.00 88.56 328 GLU A CA 1
ATOM 2379 C C . GLU A 1 328 ? -5.336 -21.822 53.609 1.00 88.56 328 GLU A C 1
ATOM 2381 O O . GLU A 1 328 ? -6.279 -21.232 53.081 1.00 88.56 328 GLU A O 1
ATOM 2386 N N . ALA A 1 329 ? -4.128 -21.867 53.042 1.00 89.62 329 ALA A N 1
ATOM 2387 C CA . ALA A 1 329 ? -3.826 -21.209 51.776 1.00 89.62 329 ALA A CA 1
ATOM 2388 C C . ALA A 1 329 ? -4.615 -21.854 50.628 1.00 89.62 329 ALA A C 1
ATOM 2390 O O . ALA A 1 329 ? -5.250 -21.158 49.839 1.00 89.62 329 ALA A O 1
ATOM 2391 N N . SER A 1 330 ? -4.663 -23.194 50.580 1.00 89.62 330 SER A N 1
ATOM 2392 C CA . SER A 1 330 ? -5.468 -23.917 49.585 1.00 89.62 330 SER A CA 1
ATOM 2393 C C . SER A 1 330 ? -6.954 -23.571 49.680 1.00 89.62 330 SER A C 1
ATOM 2395 O O . SER A 1 330 ? -7.567 -23.301 48.651 1.00 89.62 330 SER A O 1
ATOM 2397 N N . ALA A 1 331 ? -7.515 -23.532 50.893 1.00 90.50 331 ALA A N 1
ATOM 2398 C CA . ALA A 1 331 ? -8.907 -23.150 51.109 1.00 90.50 331 ALA A CA 1
ATOM 2399 C C . ALA A 1 331 ? -9.190 -21.708 50.658 1.00 90.50 331 ALA A C 1
ATOM 2401 O O . ALA A 1 331 ? -10.241 -21.449 50.087 1.00 90.50 331 ALA A O 1
ATOM 2402 N N . THR A 1 332 ? -8.234 -20.793 50.844 1.00 91.62 332 THR A N 1
ATOM 2403 C CA . THR A 1 332 ? -8.367 -19.389 5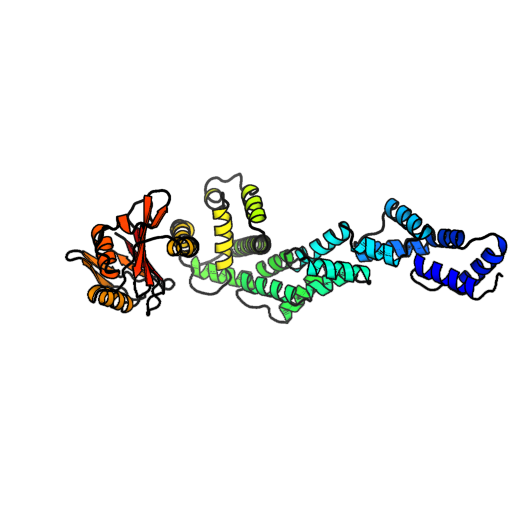0.415 1.00 91.62 332 THR A CA 1
ATOM 2404 C C . THR A 1 332 ? -8.389 -19.265 48.884 1.00 91.62 332 THR A C 1
ATOM 2406 O O . THR A 1 332 ? -9.171 -18.495 48.333 1.00 91.62 332 THR A O 1
ATOM 2409 N N . PHE A 1 333 ? -7.583 -20.060 48.169 1.00 88.44 333 PHE A N 1
ATOM 2410 C CA . PHE A 1 333 ? -7.664 -20.147 46.704 1.00 88.44 333 PHE A CA 1
ATOM 2411 C C . PHE A 1 333 ? -9.023 -20.676 46.229 1.00 88.44 333 PHE A C 1
ATOM 2413 O O . PHE A 1 333 ? -9.585 -20.149 45.271 1.00 88.44 333 PHE A O 1
ATOM 2420 N N . ASP A 1 334 ? -9.534 -21.723 46.880 1.00 91.00 334 ASP A N 1
ATOM 2421 C CA . ASP A 1 334 ? -10.810 -22.338 46.506 1.00 91.00 334 ASP A CA 1
ATOM 2422 C C . ASP A 1 334 ? -11.997 -21.409 46.831 1.00 91.00 334 ASP A C 1
ATOM 2424 O O . ASP A 1 334 ? -12.950 -21.345 46.058 1.00 91.00 334 ASP A O 1
ATOM 2428 N N . GLU A 1 335 ? -11.911 -20.636 47.919 1.00 92.50 335 GLU A N 1
ATOM 2429 C CA . GLU A 1 335 ? -12.861 -19.573 48.267 1.00 92.50 335 GLU A CA 1
ATOM 2430 C C . GLU A 1 335 ? -12.910 -18.501 47.168 1.00 92.50 335 GLU A C 1
ATOM 2432 O O . GLU A 1 335 ? -13.989 -18.218 46.652 1.00 92.50 335 GLU A O 1
ATOM 2437 N N . LEU A 1 336 ? -11.757 -17.981 46.721 1.00 91.88 336 LEU A N 1
ATOM 2438 C CA . LEU A 1 336 ? -11.689 -17.026 45.602 1.00 91.88 336 LEU A CA 1
ATOM 2439 C C . LEU A 1 336 ? -12.216 -17.613 44.284 1.00 91.88 336 LEU A C 1
ATOM 2441 O O . LEU A 1 336 ? -12.870 -16.916 43.508 1.00 91.88 336 LEU A O 1
ATOM 2445 N N . ALA A 1 337 ? -11.972 -18.901 44.039 1.00 89.44 337 ALA A N 1
ATOM 2446 C CA . ALA A 1 337 ? -12.466 -19.599 42.856 1.00 89.44 337 ALA A CA 1
ATOM 2447 C C . ALA A 1 337 ? -13.986 -19.867 42.891 1.00 89.44 337 ALA A C 1
ATOM 2449 O O . ALA A 1 337 ? -14.569 -20.184 41.853 1.00 89.44 337 ALA A O 1
ATOM 2450 N N . ALA A 1 338 ? -14.632 -19.748 44.054 1.00 90.62 338 ALA A N 1
ATOM 2451 C CA . ALA A 1 338 ? -16.073 -19.932 44.211 1.00 90.62 338 ALA A CA 1
ATOM 2452 C C . ALA A 1 338 ? -16.884 -18.650 43.956 1.00 90.62 338 ALA A C 1
ATOM 2454 O O . ALA A 1 338 ? -18.093 -18.736 43.731 1.00 90.62 338 ALA A O 1
ATOM 2455 N N . PHE A 1 339 ? -16.248 -17.473 43.974 1.00 89.44 339 PHE A N 1
ATOM 2456 C CA . PHE A 1 339 ? -16.929 -16.223 43.642 1.00 89.44 339 PHE A CA 1
ATOM 2457 C C . PHE A 1 339 ? -17.299 -16.179 42.156 1.00 89.44 339 PHE A C 1
ATOM 2459 O O . PHE A 1 339 ? -16.500 -16.544 41.287 1.00 89.44 339 PHE A O 1
ATOM 2466 N N . ASP A 1 340 ? -18.506 -15.681 41.874 1.00 86.50 340 ASP A N 1
ATOM 2467 C CA . ASP A 1 340 ? -18.907 -15.260 40.534 1.00 86.50 340 ASP A CA 1
ATOM 2468 C C . ASP A 1 340 ? -18.461 -13.804 40.334 1.00 86.50 340 ASP A C 1
ATOM 2470 O O . ASP A 1 340 ? -18.977 -12.919 41.023 1.00 86.50 340 ASP A O 1
ATOM 2474 N N . PRO A 1 341 ? -17.552 -13.517 39.385 1.00 79.12 341 PRO A N 1
ATOM 2475 C CA . PRO A 1 341 ? -17.113 -12.154 39.085 1.00 79.12 341 PRO A CA 1
ATOM 2476 C C . PRO A 1 341 ? -18.252 -11.189 38.731 1.00 79.12 341 PRO A C 1
ATOM 2478 O O . PRO A 1 341 ? -18.083 -9.979 38.831 1.00 79.12 341 PRO A O 1
ATOM 2481 N N . LYS A 1 342 ? -19.417 -11.702 38.317 1.00 76.69 342 LYS A N 1
ATOM 2482 C CA . LYS A 1 342 ? -20.595 -10.899 37.955 1.00 76.69 342 LYS A CA 1
ATOM 2483 C C . LYS A 1 342 ? -21.580 -10.688 39.104 1.00 76.69 342 LYS A C 1
ATOM 2485 O O . LYS A 1 342 ? -22.523 -9.914 38.942 1.00 76.69 342 LYS A O 1
ATOM 2490 N N . ALA A 1 343 ? -21.415 -11.391 40.222 1.00 79.50 343 ALA A N 1
ATOM 2491 C CA . ALA A 1 343 ? -22.265 -11.222 41.391 1.00 79.50 343 ALA A CA 1
ATOM 2492 C C . ALA A 1 343 ? -21.806 -10.018 42.229 1.00 79.50 343 ALA A C 1
ATOM 2494 O O . ALA A 1 343 ? -20.633 -9.657 42.245 1.00 79.50 343 ALA A O 1
ATOM 2495 N N . SER A 1 344 ? -22.742 -9.391 42.942 1.00 85.88 344 SER A N 1
ATOM 2496 C CA . SER A 1 344 ? -22.459 -8.327 43.915 1.00 85.88 344 SER A CA 1
ATOM 2497 C C . SER A 1 344 ? -22.961 -8.702 45.296 1.00 85.88 344 SER A C 1
ATOM 2499 O O . SER A 1 344 ? -23.953 -9.421 45.423 1.00 85.88 344 SER A O 1
ATOM 2501 N N . GLY A 1 345 ? -22.344 -8.130 46.326 1.00 86.81 345 GLY A N 1
ATOM 2502 C CA . GLY A 1 345 ? -22.792 -8.267 47.710 1.00 86.81 345 GLY A CA 1
ATOM 2503 C C . GLY A 1 345 ? -22.293 -9.530 48.411 1.00 86.81 345 GLY A C 1
ATOM 2504 O O . GLY A 1 345 ? -22.602 -9.724 49.584 1.00 86.81 345 GLY A O 1
ATOM 2505 N N . ALA A 1 346 ? -21.512 -10.374 47.731 1.00 91.31 346 ALA A N 1
ATOM 2506 C CA . ALA A 1 346 ? -20.774 -11.442 48.392 1.00 91.31 346 ALA A CA 1
ATOM 2507 C C . ALA A 1 346 ? -19.654 -10.836 49.251 1.00 91.31 346 ALA A C 1
ATOM 2509 O O . ALA A 1 346 ? -19.083 -9.809 48.897 1.00 91.31 346 ALA A O 1
ATOM 2510 N N . THR A 1 347 ? -19.341 -11.444 50.387 1.00 93.88 347 THR A N 1
ATOM 2511 C CA . THR A 1 347 ? -18.359 -10.902 51.336 1.00 93.88 347 THR A CA 1
ATOM 2512 C C . THR A 1 347 ? -17.131 -11.790 51.413 1.00 93.88 347 THR A C 1
ATOM 2514 O O . THR A 1 347 ? -17.271 -13.010 51.436 1.00 93.88 347 THR A O 1
ATOM 2517 N N . LEU A 1 348 ? -15.953 -11.182 51.526 1.00 94.75 348 LEU A N 1
ATOM 2518 C CA . LEU A 1 348 ? -14.683 -11.866 51.752 1.00 94.75 348 LEU A CA 1
ATOM 2519 C C . LEU A 1 348 ? -14.067 -11.371 53.065 1.00 94.75 348 LEU A C 1
ATOM 2521 O O . LEU A 1 348 ? -13.997 -10.167 53.317 1.00 94.75 348 LEU A O 1
ATOM 2525 N N . GLN A 1 349 ? -13.623 -12.297 53.911 1.00 94.38 349 GLN A N 1
ATOM 2526 C CA . GLN A 1 349 ? -12.945 -11.962 55.160 1.00 94.38 349 GLN A CA 1
ATOM 2527 C C . GLN A 1 349 ? -11.434 -11.851 54.916 1.00 94.38 349 GLN A C 1
ATOM 2529 O O . GLN A 1 349 ? -10.790 -12.851 54.593 1.00 94.38 349 GLN A O 1
ATOM 2534 N N . LEU A 1 350 ? -10.860 -10.658 55.093 1.00 92.56 350 LEU A N 1
ATOM 2535 C CA . LEU A 1 350 ? -9.420 -10.441 54.904 1.00 92.56 350 LEU A CA 1
ATOM 2536 C C . LEU A 1 350 ? -8.610 -10.830 56.146 1.00 92.56 350 LEU A C 1
ATOM 2538 O O . LEU A 1 350 ? -7.592 -11.510 56.036 1.00 92.56 350 LEU A O 1
ATOM 2542 N N . ASP A 1 351 ? -9.103 -10.455 57.329 1.00 91.25 351 ASP A N 1
ATOM 25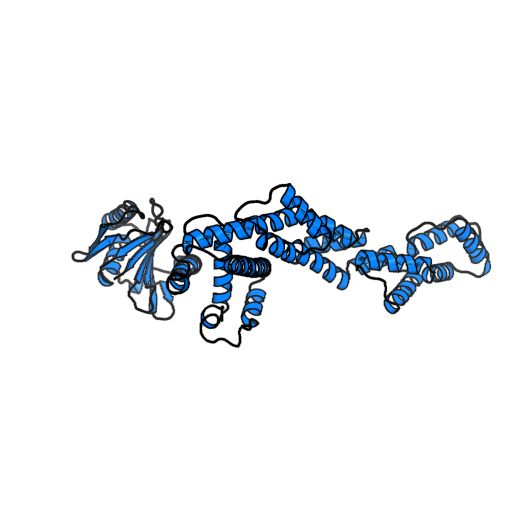43 C CA . ASP A 1 351 ? -8.517 -10.773 58.638 1.00 91.25 351 ASP A CA 1
ATOM 2544 C C . ASP A 1 351 ? -9.615 -10.905 59.721 1.00 91.25 351 ASP A C 1
ATOM 2546 O O . ASP A 1 351 ? -10.801 -10.939 59.407 1.00 91.25 351 ASP A O 1
ATOM 2550 N N . ALA A 1 352 ? -9.265 -10.988 61.009 1.00 88.31 352 ALA A N 1
ATOM 2551 C CA . ALA A 1 352 ? -10.243 -11.153 62.095 1.00 88.31 352 ALA A CA 1
ATOM 2552 C C . ALA A 1 352 ? -11.240 -9.983 62.272 1.00 88.31 352 ALA A C 1
ATOM 2554 O O . ALA A 1 352 ? -12.317 -10.188 62.829 1.00 88.31 352 ALA A O 1
ATOM 2555 N N . ASN A 1 353 ? -10.893 -8.778 61.820 1.00 91.19 353 ASN A N 1
ATOM 2556 C CA . ASN A 1 353 ? -11.639 -7.536 62.035 1.00 91.19 353 ASN A CA 1
ATOM 2557 C C . ASN A 1 353 ? -12.118 -6.879 60.729 1.00 91.19 353 ASN A C 1
ATOM 2559 O O . ASN A 1 353 ? -12.917 -5.945 60.778 1.00 91.19 353 ASN A O 1
ATOM 2563 N N . THR A 1 354 ? -11.647 -7.358 59.577 1.00 92.38 354 THR A N 1
ATOM 2564 C CA . THR A 1 354 ? -11.849 -6.713 58.282 1.00 92.38 354 THR A CA 1
ATOM 2565 C C . THR A 1 354 ? -12.597 -7.627 57.315 1.00 92.38 354 THR A C 1
ATOM 2567 O O . THR A 1 354 ? -12.071 -8.643 56.850 1.00 92.38 354 THR A O 1
ATOM 2570 N N . THR A 1 355 ? -13.822 -7.228 56.971 1.00 94.50 355 THR A N 1
ATOM 2571 C CA . THR A 1 355 ? -14.650 -7.858 55.935 1.00 94.50 355 THR A CA 1
ATOM 2572 C C . THR A 1 355 ? -14.820 -6.890 54.775 1.00 94.50 355 THR A C 1
ATOM 2574 O O . THR A 1 355 ? -15.160 -5.725 54.985 1.00 94.50 355 THR A O 1
ATOM 2577 N N . VAL A 1 356 ? -14.626 -7.378 53.556 1.00 92.88 356 VAL A N 1
ATOM 2578 C CA . VAL A 1 356 ? -14.802 -6.598 52.330 1.00 92.88 356 VAL A CA 1
ATOM 2579 C C . VAL A 1 356 ? -15.978 -7.131 51.530 1.00 92.88 356 VAL A C 1
ATOM 2581 O O . VAL A 1 356 ? -16.325 -8.310 51.625 1.00 92.88 356 VAL A O 1
ATOM 2584 N N . THR A 1 357 ? -16.622 -6.257 50.763 1.00 93.94 357 THR A N 1
ATOM 2585 C CA . THR A 1 357 ? -17.821 -6.613 49.993 1.00 93.94 357 THR A CA 1
ATOM 2586 C C . THR A 1 357 ? -17.523 -6.548 48.508 1.00 93.94 357 THR A C 1
ATOM 2588 O O . THR A 1 357 ? -16.972 -5.561 48.029 1.00 93.94 357 THR A O 1
ATOM 2591 N N . GLN A 1 358 ? -17.884 -7.607 47.787 1.00 91.12 358 GLN A N 1
ATOM 2592 C CA . GLN A 1 358 ? -17.746 -7.686 46.345 1.00 91.12 358 GLN A CA 1
ATOM 2593 C C . GLN A 1 358 ? -18.674 -6.663 45.702 1.00 91.12 358 GLN A C 1
ATOM 2595 O O . GLN A 1 358 ? -19.894 -6.676 45.908 1.00 91.12 358 GLN A O 1
ATOM 2600 N N . VAL A 1 359 ? -18.089 -5.809 44.882 1.00 86.00 359 VAL A N 1
ATOM 2601 C CA . VAL A 1 359 ? -18.813 -4.890 44.018 1.00 86.00 359 VAL A CA 1
ATOM 2602 C C . VAL A 1 359 ? -19.004 -5.587 42.673 1.00 86.00 359 VAL A C 1
ATOM 2604 O O . VAL A 1 359 ? -18.105 -6.288 42.208 1.00 86.00 359 VAL A O 1
ATOM 2607 N N . ALA A 1 360 ? -20.183 -5.439 42.057 1.00 71.25 360 ALA A N 1
ATOM 2608 C CA . ALA A 1 360 ? -20.414 -6.001 40.726 1.00 71.25 360 ALA A CA 1
ATOM 2609 C C . ALA A 1 360 ? -19.354 -5.467 39.761 1.00 71.25 360 ALA A C 1
ATOM 2611 O O . ALA A 1 360 ? -19.276 -4.261 39.519 1.00 71.25 360 ALA A O 1
ATOM 2612 N N . SER A 1 361 ? -18.579 -6.372 39.172 1.00 58.72 361 SER A N 1
ATOM 2613 C CA . SER A 1 361 ? -17.728 -6.035 38.041 1.00 58.72 361 SER A CA 1
ATOM 2614 C C . SER A 1 361 ? -18.614 -5.631 36.855 1.00 58.72 361 SER A C 1
ATOM 2616 O O . SER A 1 361 ? -19.703 -6.178 36.648 1.00 58.72 361 SER A O 1
ATOM 2618 N N . THR A 1 362 ? -18.177 -4.655 36.057 1.00 52.94 362 THR A N 1
ATOM 2619 C CA . THR A 1 362 ? -18.911 -4.260 34.844 1.00 52.94 362 THR A CA 1
ATOM 2620 C C . THR A 1 362 ? -19.026 -5.451 33.881 1.00 52.94 362 THR A C 1
ATOM 2622 O O . THR A 1 362 ? -18.253 -6.411 33.960 1.00 52.94 362 THR A O 1
ATOM 2625 N N . ARG A 1 363 ? -19.974 -5.413 32.927 1.00 42.16 363 ARG A N 1
ATOM 2626 C CA . ARG A 1 363 ? -20.271 -6.527 31.991 1.00 42.16 363 ARG A CA 1
ATOM 2627 C C . ARG A 1 363 ? -19.030 -7.049 31.218 1.00 42.16 363 ARG A C 1
ATOM 2629 O O . ARG A 1 363 ? -19.070 -8.165 30.692 1.00 42.16 363 ARG A O 1
ATOM 2636 N N . TYR A 1 364 ? -17.937 -6.280 31.209 1.00 39.16 364 TYR A N 1
ATOM 2637 C CA . TYR A 1 364 ? -16.685 -6.509 30.485 1.00 39.16 364 TYR A CA 1
ATOM 2638 C C . TYR A 1 364 ? -15.496 -6.991 31.354 1.00 39.16 364 TYR A C 1
ATOM 2640 O O . TYR A 1 364 ? -14.502 -7.440 30.797 1.00 39.16 364 TYR A O 1
ATOM 2648 N N . GLN A 1 365 ? -15.587 -6.999 32.694 1.00 50.47 365 GLN A N 1
ATOM 2649 C CA . GLN A 1 365 ? -14.491 -7.402 33.604 1.00 50.47 365 GLN A CA 1
ATOM 2650 C C . GLN A 1 365 ? -14.680 -8.817 34.193 1.00 50.47 365 GLN A C 1
ATOM 2652 O O . GLN A 1 365 ? -14.637 -9.024 35.403 1.00 50.47 365 GLN A O 1
ATOM 2657 N N . LYS A 1 366 ? -14.898 -9.826 33.339 1.00 59.94 366 LYS A N 1
ATOM 2658 C CA . LYS A 1 366 ? -15.186 -11.208 33.792 1.00 59.94 366 LYS A CA 1
ATOM 2659 C C . LYS A 1 366 ? -14.002 -11.919 34.469 1.00 59.94 366 LYS A C 1
ATOM 2661 O O . LYS A 1 366 ? -14.224 -12.957 35.079 1.00 59.94 366 LYS A O 1
ATOM 2666 N N . ALA A 1 367 ? -12.792 -11.374 34.361 1.00 71.19 367 ALA A N 1
ATOM 2667 C CA . ALA A 1 367 ? -11.569 -11.935 34.936 1.00 71.19 367 ALA A CA 1
ATOM 2668 C C . ALA A 1 367 ? -11.154 -11.288 36.275 1.00 71.19 367 ALA A C 1
ATOM 2670 O O . ALA A 1 367 ? -10.118 -11.650 36.828 1.00 71.19 367 ALA A O 1
ATOM 2671 N N . ASN A 1 368 ? -11.941 -10.347 36.816 1.00 81.31 368 ASN A N 1
ATOM 2672 C CA . ASN A 1 368 ? -11.581 -9.607 38.029 1.00 81.31 368 ASN A CA 1
ATOM 2673 C C . ASN A 1 368 ? -12.634 -9.766 39.130 1.00 81.31 368 ASN A C 1
ATOM 2675 O O . ASN A 1 368 ? -13.832 -9.607 38.881 1.00 81.31 368 ASN A O 1
ATOM 2679 N N . LEU A 1 369 ? -12.171 -9.993 40.358 1.00 86.44 369 LEU A N 1
ATOM 2680 C CA . LEU A 1 369 ? -12.966 -9.790 41.568 1.00 86.44 369 LEU A CA 1
ATOM 2681 C C . LEU A 1 369 ? -12.659 -8.403 42.131 1.00 86.44 369 LEU A C 1
ATOM 2683 O O . LEU A 1 369 ? -11.507 -8.122 42.450 1.00 86.44 369 LEU A O 1
ATOM 2687 N N . ASN A 1 370 ? -13.675 -7.557 42.268 1.00 87.56 370 ASN A N 1
ATOM 2688 C CA . ASN A 1 370 ? -13.526 -6.215 42.826 1.00 87.56 370 ASN A CA 1
ATOM 2689 C C . ASN A 1 370 ? -14.180 -6.170 44.208 1.00 87.56 370 ASN A C 1
ATOM 2691 O O . ASN A 1 370 ? -15.358 -6.503 44.348 1.00 87.56 370 ASN A O 1
ATOM 2695 N N . PHE A 1 371 ? -13.424 -5.759 45.221 1.00 90.06 371 PHE A N 1
ATOM 2696 C CA . PHE A 1 371 ? -13.893 -5.635 46.594 1.00 90.06 371 PHE A CA 1
ATOM 2697 C C . PHE A 1 371 ? -13.714 -4.207 47.103 1.00 90.06 371 PHE A C 1
ATOM 2699 O O . PHE A 1 371 ? -12.661 -3.603 46.919 1.00 90.06 371 PHE A O 1
ATOM 2706 N N . SER A 1 372 ? -14.736 -3.707 47.796 1.00 89.31 372 SER A N 1
ATOM 2707 C CA . SER A 1 372 ? -14.705 -2.409 48.471 1.00 89.31 372 SER A CA 1
ATOM 2708 C C . SER A 1 372 ? -14.665 -2.561 49.989 1.00 89.31 372 SER A C 1
ATOM 2710 O O . SER A 1 372 ? -15.359 -3.424 50.552 1.00 89.31 372 SER A O 1
ATOM 2712 N N . GLY A 1 373 ? -13.941 -1.651 50.636 1.00 83.19 373 GLY A N 1
ATOM 2713 C CA . GLY A 1 373 ? -13.740 -1.600 52.080 1.00 83.19 373 GLY A CA 1
ATOM 2714 C C . GLY A 1 373 ? -12.471 -2.332 52.510 1.00 83.19 373 GLY A C 1
ATOM 2715 O O . GLY A 1 373 ? -11.893 -3.096 51.745 1.00 83.19 373 GLY A O 1
ATOM 2716 N N . GLY A 1 374 ? -12.035 -2.096 53.748 1.00 86.19 374 GLY A N 1
ATOM 2717 C CA . GLY A 1 374 ? -10.830 -2.695 54.324 1.00 86.19 374 GLY A CA 1
ATOM 2718 C C . GLY A 1 374 ? -9.688 -1.703 54.528 1.00 86.19 374 GLY A C 1
ATOM 2719 O O . GLY A 1 374 ? -9.922 -0.507 54.684 1.00 86.19 374 GLY A O 1
ATOM 2720 N N . ASN A 1 375 ? -8.463 -2.216 54.626 1.00 87.56 375 ASN A N 1
ATOM 2721 C CA . ASN A 1 375 ? -7.241 -1.427 54.770 1.00 87.56 375 ASN A CA 1
ATOM 2722 C C . ASN A 1 375 ? -6.017 -2.229 54.282 1.00 87.56 375 ASN A C 1
ATOM 2724 O O . ASN A 1 375 ? -6.097 -3.439 54.061 1.00 87.56 375 ASN A O 1
ATOM 2728 N N . GLU A 1 376 ? -4.881 -1.545 54.140 1.00 86.31 376 GLU A N 1
ATOM 2729 C CA . GLU A 1 376 ? -3.604 -2.113 53.685 1.00 86.31 376 GLU A CA 1
ATOM 2730 C C . GLU A 1 376 ? -3.150 -3.324 54.518 1.00 86.31 376 GLU A C 1
ATOM 2732 O O . GLU A 1 376 ? -2.856 -4.380 53.958 1.00 86.31 376 GLU A O 1
ATOM 2737 N N . GLU A 1 377 ? -3.173 -3.214 55.851 1.00 87.94 377 GLU A N 1
ATOM 2738 C CA . GLU A 1 377 ? -2.747 -4.285 56.765 1.00 87.94 377 GLU A CA 1
ATOM 2739 C C . GLU A 1 377 ? -3.581 -5.565 56.574 1.00 87.94 377 GLU A C 1
ATOM 2741 O O . GLU A 1 377 ? -3.049 -6.682 56.583 1.00 87.94 377 GLU A O 1
ATOM 2746 N N . ALA A 1 378 ? -4.882 -5.409 56.322 1.00 90.19 378 ALA A N 1
ATOM 2747 C CA . ALA A 1 378 ? -5.796 -6.510 56.054 1.00 90.19 378 ALA A CA 1
ATOM 2748 C C . ALA A 1 378 ? -5.488 -7.216 54.724 1.00 90.19 378 ALA A C 1
ATOM 2750 O O . ALA A 1 378 ? -5.506 -8.447 54.663 1.00 90.19 378 ALA A O 1
ATOM 2751 N N . VAL A 1 379 ? -5.169 -6.472 53.657 1.00 90.56 379 VAL A N 1
ATOM 2752 C CA . VAL A 1 379 ? -4.812 -7.067 52.356 1.00 90.56 379 VAL A CA 1
ATOM 2753 C C . VAL A 1 379 ? -3.453 -7.748 52.389 1.00 90.56 379 VAL A C 1
ATOM 2755 O O . VAL A 1 379 ? -3.314 -8.841 51.838 1.00 90.56 379 VAL A O 1
ATOM 2758 N N . GLU A 1 380 ? -2.466 -7.177 53.076 1.00 89.81 380 GLU A N 1
ATOM 2759 C CA . GLU A 1 380 ? -1.187 -7.856 53.282 1.00 89.81 380 GLU A CA 1
ATOM 2760 C C . GLU A 1 380 ? -1.362 -9.158 54.071 1.00 89.81 380 GLU A C 1
ATOM 2762 O O . GLU A 1 380 ? -0.788 -10.195 53.716 1.00 89.81 380 GLU A O 1
ATOM 2767 N N . THR A 1 381 ? -2.188 -9.128 55.120 1.00 91.25 381 THR A N 1
ATOM 2768 C CA . THR A 1 381 ? -2.541 -10.312 55.914 1.00 91.25 381 THR A CA 1
ATOM 2769 C C . THR A 1 381 ? -3.224 -11.366 55.046 1.00 91.25 381 THR A C 1
ATOM 2771 O O . THR A 1 381 ? -2.828 -12.537 55.059 1.00 91.25 381 THR A O 1
ATOM 2774 N N . PHE A 1 382 ? -4.188 -10.952 54.225 1.00 94.38 382 PHE A N 1
ATOM 2775 C CA . PHE A 1 382 ? -4.881 -11.832 53.294 1.00 94.38 382 PHE A CA 1
ATOM 2776 C C . PHE A 1 382 ? -3.933 -12.430 52.245 1.00 94.38 382 PHE A C 1
ATOM 2778 O O . PHE A 1 382 ? -3.983 -13.630 51.987 1.00 94.38 382 PHE A O 1
ATOM 2785 N N . PHE A 1 383 ? -3.007 -11.649 51.686 1.00 93.69 383 PHE A N 1
ATOM 2786 C CA . PHE A 1 383 ? -2.019 -12.139 50.723 1.00 93.69 383 PHE A CA 1
ATOM 2787 C C . PHE A 1 383 ? -1.072 -13.183 51.335 1.00 93.69 383 PHE A C 1
ATOM 2789 O O . PHE A 1 383 ? -0.765 -14.201 50.707 1.00 93.69 383 PHE A O 1
ATOM 2796 N N . ARG A 1 384 ? -0.640 -12.994 52.587 1.00 92.38 384 ARG A N 1
ATOM 2797 C CA . ARG A 1 384 ? 0.153 -13.995 53.327 1.00 92.38 384 ARG A CA 1
ATOM 2798 C C . ARG A 1 384 ? -0.633 -15.279 53.554 1.00 92.38 384 ARG A C 1
ATOM 2800 O O . ARG A 1 384 ? -0.096 -16.363 53.330 1.00 92.38 384 ARG A O 1
ATOM 2807 N N . LYS A 1 385 ? -1.904 -15.158 53.947 1.00 92.81 385 LYS A N 1
ATOM 2808 C CA . LYS A 1 385 ? -2.822 -16.292 54.110 1.00 92.81 385 LYS A CA 1
ATOM 2809 C C . LYS A 1 385 ? -2.996 -17.052 52.793 1.00 92.81 385 LYS A C 1
ATOM 2811 O O . LYS A 1 385 ? -2.817 -18.266 52.767 1.00 92.81 385 LYS A O 1
ATOM 2816 N N . LEU A 1 386 ? -3.252 -16.333 51.701 1.00 93.44 386 LEU A N 1
ATOM 2817 C CA . LEU A 1 386 ? -3.437 -16.867 50.352 1.00 93.44 386 LEU A CA 1
ATOM 2818 C C . LEU A 1 386 ? -2.194 -17.602 49.831 1.00 93.44 386 LEU A C 1
ATOM 2820 O O . LEU A 1 386 ? -2.307 -18.659 49.218 1.00 93.44 386 LEU A O 1
ATOM 2824 N N . THR A 1 387 ? -1.000 -17.065 50.082 1.00 92.06 387 THR A N 1
ATOM 2825 C CA . THR A 1 387 ? 0.263 -17.637 49.582 1.00 92.06 387 THR A CA 1
ATOM 2826 C C . THR A 1 387 ? 0.906 -18.650 50.533 1.00 92.06 387 THR A C 1
ATOM 2828 O O . THR A 1 387 ? 1.798 -19.396 50.126 1.00 92.06 387 THR A O 1
ATOM 2831 N N . GLY A 1 388 ? 0.480 -18.688 51.799 1.00 90.00 388 GLY A N 1
ATOM 2832 C CA . GLY A 1 388 ? 1.132 -19.445 52.869 1.00 90.00 388 GLY A CA 1
ATOM 2833 C C . GLY A 1 388 ? 2.479 -18.857 53.314 1.00 90.00 388 GLY A C 1
ATOM 2834 O O . GLY A 1 388 ? 3.256 -19.541 53.981 1.00 90.00 388 GLY A O 1
ATOM 2835 N N . TYR A 1 389 ? 2.791 -17.615 52.932 1.00 90.88 389 TYR A N 1
ATOM 2836 C CA . TYR A 1 389 ? 4.073 -16.977 53.221 1.00 90.88 389 TYR A CA 1
ATOM 2837 C C . TYR A 1 389 ? 4.093 -16.318 54.609 1.00 90.88 389 TYR A C 1
ATOM 2839 O O . TYR A 1 389 ? 3.341 -15.385 54.881 1.00 90.88 389 TYR A O 1
ATOM 2847 N N . THR A 1 390 ? 4.993 -16.772 55.488 1.00 86.00 390 THR A N 1
ATOM 2848 C CA . THR A 1 390 ? 5.069 -16.333 56.898 1.00 86.00 390 THR A CA 1
ATOM 2849 C C . THR A 1 390 ? 6.210 -15.353 57.207 1.00 86.00 390 THR A C 1
ATOM 2851 O O . THR A 1 390 ? 6.263 -14.813 58.310 1.00 86.00 390 THR A O 1
ATOM 2854 N N . GLY A 1 391 ? 7.135 -15.113 56.267 1.00 81.50 391 GLY A N 1
ATOM 2855 C CA . GLY A 1 391 ? 8.252 -14.162 56.431 1.00 81.50 391 GLY A CA 1
ATOM 2856 C C . GLY A 1 391 ? 7.847 -12.714 56.137 1.00 81.50 391 GLY A C 1
ATOM 2857 O O . GLY A 1 391 ? 6.792 -12.503 55.568 1.00 81.50 391 GLY A O 1
ATOM 2858 N N . SER A 1 392 ? 8.651 -11.696 56.478 1.00 85.44 392 SER A N 1
ATOM 2859 C CA . SER A 1 392 ? 8.323 -10.284 56.147 1.00 85.44 392 SER A CA 1
ATOM 2860 C C . SER A 1 392 ? 8.088 -10.072 54.641 1.00 85.44 392 SER A C 1
ATOM 2862 O O . SER A 1 392 ? 8.809 -10.656 53.835 1.00 85.44 392 SER A O 1
ATOM 2864 N N . LEU A 1 393 ? 7.124 -9.220 54.255 1.00 82.56 393 LEU A N 1
ATOM 2865 C CA . LEU A 1 393 ? 6.803 -8.974 52.837 1.00 82.56 393 LEU A CA 1
ATOM 2866 C C . LEU A 1 393 ? 7.952 -8.268 52.118 1.00 82.56 393 LEU A C 1
ATOM 2868 O O . LEU A 1 393 ? 8.175 -8.531 50.943 1.00 82.56 393 LEU A O 1
ATOM 2872 N N . ASP A 1 394 ? 8.771 -7.498 52.835 1.00 83.12 394 ASP A N 1
ATOM 2873 C CA . ASP A 1 394 ? 10.002 -6.911 52.293 1.00 83.12 394 ASP A CA 1
ATOM 2874 C C . ASP A 1 394 ? 10.943 -7.956 51.680 1.00 83.12 394 ASP A C 1
ATOM 2876 O O . ASP A 1 394 ? 11.620 -7.681 50.693 1.00 83.12 394 ASP A O 1
ATOM 2880 N N . ASN A 1 395 ? 10.944 -9.184 52.208 1.00 81.06 395 ASN A N 1
ATOM 2881 C CA . ASN A 1 395 ? 11.745 -10.288 51.674 1.00 81.06 395 ASN A CA 1
ATOM 2882 C C . ASN A 1 395 ? 11.124 -10.928 50.417 1.00 81.06 395 ASN A C 1
ATOM 2884 O O . ASN A 1 395 ? 11.775 -11.732 49.752 1.00 81.06 395 ASN A O 1
ATOM 2888 N N . ALA A 1 396 ? 9.868 -10.606 50.108 1.00 81.06 396 ALA A N 1
ATOM 2889 C CA . ALA A 1 396 ? 9.164 -11.001 48.892 1.00 81.06 396 ALA A CA 1
ATOM 2890 C C . ALA A 1 396 ? 9.105 -9.866 47.854 1.00 81.06 396 ALA A C 1
ATOM 2892 O O . ALA A 1 396 ? 8.492 -10.036 46.800 1.00 81.06 396 ALA A O 1
ATOM 2893 N N . LYS A 1 397 ? 9.725 -8.713 48.130 1.00 82.81 397 LYS A N 1
ATOM 2894 C CA . LYS A 1 397 ? 9.749 -7.556 47.233 1.00 82.81 397 LYS A CA 1
ATOM 2895 C C . LYS A 1 397 ? 10.542 -7.875 45.963 1.00 82.81 397 LYS A C 1
ATOM 2897 O O . LYS A 1 397 ? 11.731 -8.172 46.030 1.00 82.81 397 LYS A O 1
ATOM 2902 N N . ALA A 1 398 ? 9.878 -7.795 44.813 1.00 71.81 398 ALA A N 1
ATOM 2903 C CA . ALA A 1 398 ? 10.428 -8.180 43.514 1.00 71.81 398 ALA A CA 1
ATOM 2904 C C . ALA A 1 398 ? 10.754 -6.978 42.614 1.00 71.81 398 ALA A C 1
ATOM 2906 O O . ALA A 1 398 ? 11.707 -7.036 41.841 1.00 71.81 398 ALA A O 1
ATOM 2907 N N . ALA A 1 399 ? 9.996 -5.881 42.725 1.00 67.38 399 ALA A N 1
ATOM 2908 C CA . ALA A 1 399 ? 10.223 -4.660 41.950 1.00 67.38 399 ALA A CA 1
ATOM 2909 C C . ALA A 1 399 ? 9.737 -3.400 42.690 1.00 67.38 399 ALA A C 1
ATOM 2911 O O . ALA A 1 399 ? 9.005 -3.465 43.683 1.00 67.38 399 ALA A O 1
ATOM 2912 N N . SER A 1 400 ? 10.179 -2.229 42.227 1.00 65.69 400 SER A N 1
ATOM 2913 C CA . SER A 1 400 ? 9.682 -0.915 42.654 1.00 65.69 400 SER A CA 1
ATOM 2914 C C . SER A 1 400 ? 9.547 -0.005 41.442 1.00 65.69 400 SER A C 1
ATOM 2916 O O . SER A 1 400 ? 10.446 0.029 40.603 1.00 65.69 400 SER A O 1
ATOM 2918 N N . PHE A 1 401 ? 8.446 0.733 41.372 1.00 56.59 401 PHE A N 1
ATOM 2919 C CA . PHE A 1 401 ? 8.080 1.579 40.243 1.00 56.59 401 PHE A CA 1
ATOM 2920 C C . PHE A 1 401 ? 7.832 3.009 40.722 1.00 56.59 401 PHE A C 1
ATOM 2922 O O . PHE A 1 401 ? 7.083 3.207 41.678 1.00 56.59 401 PHE A O 1
ATOM 2929 N N . GLY A 1 402 ? 8.426 3.992 40.031 1.00 54.03 402 GLY A N 1
ATOM 2930 C CA . GLY A 1 402 ? 8.060 5.417 40.090 1.00 54.03 402 GLY A CA 1
ATOM 2931 C C . GLY A 1 402 ? 7.623 5.948 41.462 1.00 54.03 402 GLY A C 1
ATOM 2932 O O . GLY A 1 402 ? 8.294 5.699 42.459 1.00 54.03 402 GLY A O 1
ATOM 2933 N N . ASN A 1 403 ? 6.510 6.690 41.509 1.00 46.84 403 ASN A N 1
ATOM 2934 C CA . ASN A 1 403 ? 5.923 7.334 42.699 1.00 46.84 403 ASN A CA 1
ATOM 2935 C C . ASN A 1 403 ? 5.416 6.344 43.787 1.00 46.84 403 ASN A C 1
ATOM 2937 O O . ASN A 1 403 ? 4.294 6.473 44.262 1.00 46.84 403 ASN A O 1
ATOM 2941 N N . GLY A 1 404 ? 6.221 5.366 44.214 1.00 50.44 404 GLY A N 1
ATOM 2942 C CA . GLY A 1 404 ? 5.962 4.549 45.408 1.00 50.44 404 GLY A CA 1
ATOM 2943 C C . GLY A 1 404 ? 5.306 3.183 45.180 1.00 50.44 404 GLY A C 1
ATOM 2944 O O . GLY A 1 404 ? 5.029 2.495 46.159 1.00 50.44 404 GLY A O 1
ATOM 2945 N N . GLY A 1 405 ? 5.106 2.744 43.934 1.00 63.81 405 GLY A N 1
ATOM 2946 C CA . GLY A 1 405 ? 4.542 1.423 43.640 1.00 63.81 405 GLY A CA 1
ATOM 2947 C C . GLY A 1 405 ? 5.518 0.295 43.994 1.00 63.81 405 GLY A C 1
ATOM 2948 O O . GLY A 1 405 ? 6.667 0.291 43.544 1.00 63.81 405 GLY A O 1
ATOM 2949 N N . VAL A 1 406 ? 5.077 -0.683 44.788 1.00 63.16 406 VAL A N 1
ATOM 2950 C CA . VAL A 1 406 ? 5.860 -1.880 45.141 1.00 63.16 406 VAL A CA 1
ATOM 2951 C C . VAL A 1 406 ? 5.139 -3.127 44.646 1.00 63.16 406 VAL A C 1
ATOM 2953 O O . VAL A 1 406 ? 3.917 -3.225 44.760 1.00 63.16 406 VAL A O 1
ATOM 2956 N N . VAL A 1 407 ? 5.909 -4.080 44.111 1.00 74.38 407 VAL A N 1
ATOM 2957 C CA . VAL A 1 407 ? 5.413 -5.418 43.774 1.00 74.38 407 VAL A CA 1
ATOM 2958 C C . VAL A 1 407 ? 6.082 -6.458 44.660 1.00 74.38 407 VAL A C 1
ATOM 2960 O O . VAL A 1 407 ? 7.309 -6.604 44.654 1.00 74.38 407 VAL A O 1
ATOM 2963 N N . TYR A 1 408 ? 5.257 -7.206 45.384 1.00 84.12 408 TYR A N 1
ATOM 2964 C CA . TYR A 1 408 ? 5.640 -8.411 46.108 1.00 84.12 408 TYR A CA 1
ATOM 2965 C C . TYR A 1 408 ? 5.278 -9.639 45.280 1.00 84.12 408 TYR A C 1
ATOM 2967 O O . TYR A 1 408 ? 4.222 -9.680 44.651 1.00 84.12 408 TYR A O 1
ATOM 2975 N N . LEU A 1 409 ? 6.143 -10.651 45.282 1.00 86.38 409 LEU A N 1
ATOM 2976 C CA . LEU A 1 409 ? 5.965 -11.863 44.490 1.00 86.38 409 LEU A CA 1
ATOM 2977 C C . LEU A 1 409 ? 6.273 -13.100 45.327 1.00 86.38 409 LEU A C 1
ATOM 2979 O O . LEU A 1 409 ? 7.365 -13.231 45.889 1.00 86.38 409 LEU A O 1
ATOM 2983 N N . VAL A 1 410 ? 5.327 -14.041 45.347 1.00 83.31 410 VAL A N 1
ATOM 2984 C CA . VAL A 1 410 ? 5.492 -15.349 45.987 1.00 83.31 410 VAL A CA 1
ATOM 2985 C C . VAL A 1 410 ? 5.177 -16.459 44.987 1.00 83.31 410 VAL A C 1
ATOM 2987 O O . VAL A 1 410 ? 4.094 -16.525 44.409 1.00 83.31 410 VAL A O 1
ATOM 2990 N N . ARG A 1 411 ? 6.135 -17.367 44.793 1.00 87.56 411 ARG A N 1
ATOM 2991 C CA . ARG A 1 411 ? 5.955 -18.592 44.003 1.00 87.56 411 ARG A CA 1
ATOM 2992 C C . ARG A 1 411 ? 5.411 -19.704 44.900 1.00 87.56 411 ARG A C 1
ATOM 2994 O O . ARG A 1 411 ? 6.050 -20.052 45.891 1.00 87.56 411 ARG A O 1
ATOM 3001 N N . THR A 1 412 ? 4.259 -20.264 44.542 1.00 86.25 412 THR A N 1
ATOM 3002 C CA . THR A 1 412 ? 3.575 -21.351 45.264 1.00 86.25 412 THR A CA 1
ATOM 3003 C C . THR A 1 412 ? 3.448 -22.595 44.380 1.00 86.25 412 THR A C 1
ATOM 3005 O O . THR A 1 412 ? 3.691 -22.544 43.174 1.00 86.25 412 THR A O 1
ATOM 3008 N N . SER A 1 413 ? 2.995 -23.717 44.946 1.00 84.56 413 SER A N 1
ATOM 3009 C CA . SER A 1 413 ? 2.698 -24.927 44.168 1.00 84.56 413 SER A CA 1
ATOM 3010 C C . SER A 1 413 ? 1.483 -24.800 43.235 1.00 84.56 413 SER A C 1
ATOM 3012 O O . SER A 1 413 ? 1.316 -25.652 42.36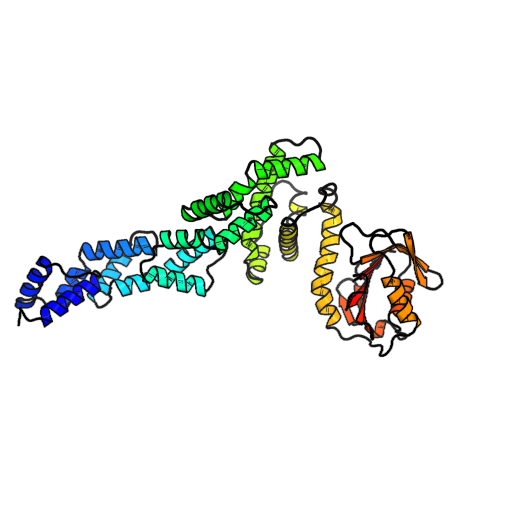5 1.00 84.56 413 SER A O 1
ATOM 3014 N N . ARG A 1 414 ? 0.641 -23.764 43.389 1.00 82.31 414 ARG A N 1
ATOM 3015 C CA . ARG A 1 414 ? -0.494 -23.469 42.490 1.00 82.31 414 ARG A CA 1
ATOM 3016 C C . ARG A 1 414 ? -0.193 -22.401 41.442 1.00 82.31 414 ARG A C 1
ATOM 3018 O O . ARG A 1 414 ? -1.048 -22.134 40.608 1.00 82.31 414 ARG A O 1
ATOM 3025 N N . GLY A 1 415 ? 1.001 -21.817 41.467 1.00 83.69 415 GLY A N 1
ATOM 3026 C CA . GLY A 1 415 ? 1.362 -20.715 40.588 1.00 83.69 415 GLY A CA 1
ATOM 3027 C C . GLY A 1 415 ? 2.093 -19.597 41.308 1.00 83.69 415 GLY A C 1
ATOM 3028 O O . GLY A 1 415 ? 2.369 -19.655 42.509 1.00 83.69 415 GLY A O 1
ATOM 3029 N N . VAL A 1 416 ? 2.406 -18.562 40.549 1.00 82.12 416 VAL A N 1
ATOM 3030 C CA . VAL A 1 416 ? 2.927 -17.300 41.048 1.00 82.12 416 VAL A CA 1
ATOM 3031 C C . VAL A 1 416 ? 1.758 -16.402 41.430 1.00 82.12 416 VAL A C 1
ATOM 3033 O O . VAL A 1 416 ? 0.802 -16.265 40.668 1.00 82.12 416 VAL A O 1
ATOM 3036 N N . VAL A 1 417 ? 1.852 -15.795 42.610 1.00 86.31 417 VAL A N 1
ATOM 3037 C CA . VAL A 1 417 ? 0.910 -14.777 43.078 1.00 86.31 417 VAL A CA 1
ATOM 3038 C C . VAL A 1 417 ? 1.693 -13.500 43.340 1.00 86.31 417 VAL A C 1
ATOM 3040 O O . VAL A 1 417 ? 2.730 -13.535 44.015 1.00 86.31 417 VAL A O 1
ATOM 3043 N N . SER A 1 418 ? 1.217 -12.381 42.807 1.00 86.00 418 SER A N 1
ATOM 3044 C CA . SER A 1 418 ? 1.795 -11.063 43.066 1.00 86.00 418 SER A CA 1
ATOM 3045 C C . SER A 1 418 ? 0.814 -10.172 43.819 1.00 86.00 418 SER A C 1
ATOM 3047 O O . SER A 1 418 ? -0.398 -10.316 43.674 1.00 86.00 418 SER A O 1
ATOM 3049 N N . LEU A 1 419 ? 1.351 -9.271 44.640 1.00 87.38 419 LEU A N 1
ATOM 3050 C CA . LEU A 1 419 ? 0.622 -8.194 45.305 1.00 87.38 419 LEU A CA 1
ATOM 3051 C C . LEU A 1 419 ? 1.240 -6.868 44.873 1.00 87.38 419 LEU A C 1
ATOM 3053 O O . LEU A 1 419 ? 2.460 -6.703 44.953 1.00 87.38 419 LEU A O 1
ATOM 3057 N N . ARG A 1 420 ? 0.403 -5.932 44.431 1.00 79.62 420 ARG A N 1
ATOM 3058 C CA . ARG A 1 420 ? 0.829 -4.632 43.916 1.00 79.62 420 ARG A CA 1
ATOM 3059 C C . ARG A 1 420 ? 0.010 -3.486 44.492 1.00 79.62 420 ARG A C 1
ATOM 3061 O O . ARG A 1 420 ? -1.205 -3.612 44.611 1.00 79.62 420 ARG A O 1
ATOM 3068 N N . ASN A 1 421 ? 0.682 -2.363 44.734 1.00 73.81 421 ASN A N 1
ATOM 3069 C CA . ASN A 1 421 ? 0.065 -1.056 44.963 1.00 73.81 421 ASN A CA 1
ATOM 3070 C C . ASN A 1 421 ? 0.134 -0.218 43.668 1.00 73.81 421 ASN A C 1
ATOM 3072 O O . ASN A 1 421 ? 1.235 -0.001 43.149 1.00 73.81 421 ASN A O 1
ATOM 3076 N N . VAL A 1 422 ? -1.021 0.177 43.115 1.00 54.28 422 VAL A N 1
ATOM 3077 C CA . VAL A 1 422 ? -1.139 0.809 41.779 1.00 54.28 422 VAL A CA 1
ATOM 3078 C C . VAL A 1 422 ? -1.404 2.319 41.795 1.00 54.28 422 VAL A C 1
ATOM 3080 O O . VAL A 1 422 ? -1.399 2.917 40.723 1.00 54.28 422 VAL A O 1
ATOM 3083 N N . SER A 1 423 ? -1.577 2.982 42.945 1.00 51.62 423 SER A N 1
ATOM 3084 C CA . SER A 1 423 ? -1.907 4.418 42.948 1.00 51.62 423 SER A CA 1
ATOM 3085 C C . SER A 1 423 ? -0.864 5.316 43.607 1.00 51.62 423 SER A C 1
ATOM 3087 O O . SER A 1 423 ? -0.303 5.015 44.657 1.00 51.62 423 SER A O 1
ATOM 3089 N N . ALA A 1 424 ? -0.658 6.501 43.014 1.00 43.75 424 ALA A N 1
ATOM 3090 C CA . ALA A 1 424 ? 0.127 7.591 43.604 1.00 43.75 424 ALA A CA 1
ATOM 3091 C C . ALA A 1 424 ? -0.467 8.107 44.938 1.00 43.75 424 ALA A C 1
ATOM 3093 O O . ALA A 1 424 ? 0.183 8.873 45.648 1.00 43.75 424 ALA A O 1
ATOM 3094 N N . SER A 1 425 ? -1.701 7.698 45.269 1.00 47.47 425 SER A N 1
ATOM 3095 C CA . SER A 1 425 ? -2.408 7.961 46.528 1.00 47.47 425 SER A CA 1
ATOM 3096 C C . SER A 1 425 ? -2.244 6.846 47.577 1.00 47.47 425 SER A C 1
ATOM 3098 O O . SER A 1 425 ? -2.581 7.081 48.738 1.00 47.47 425 SER A O 1
ATOM 3100 N N . GLY A 1 426 ? -1.721 5.669 47.195 1.00 51.53 426 GLY A N 1
ATOM 3101 C CA . GLY A 1 426 ? -1.445 4.528 48.075 1.00 51.53 426 GLY A CA 1
ATOM 3102 C C . GLY A 1 426 ? -2.663 3.689 48.483 1.00 51.53 426 GLY A C 1
ATOM 3103 O O . GLY A 1 426 ? -2.581 2.980 49.483 1.00 51.53 426 GLY A O 1
ATOM 3104 N N . LYS A 1 427 ? -3.791 3.782 47.768 1.00 56.59 427 LYS A N 1
ATOM 3105 C CA . LYS A 1 427 ? -5.093 3.253 48.228 1.00 56.59 427 LYS A CA 1
ATOM 3106 C C . LYS A 1 427 ? -5.648 2.056 47.458 1.00 56.59 427 LYS A C 1
ATOM 3108 O O . LYS A 1 427 ? -6.625 1.473 47.915 1.00 56.59 427 LYS A O 1
ATOM 3113 N N . ASP A 1 428 ? -4.996 1.649 46.372 1.00 73.81 428 ASP A N 1
ATOM 3114 C CA . ASP A 1 428 ? -5.512 0.608 45.480 1.00 73.81 428 ASP A CA 1
ATOM 3115 C C . ASP A 1 428 ? -4.544 -0.571 45.426 1.00 73.81 428 ASP A C 1
ATOM 3117 O O . ASP A 1 428 ? -3.413 -0.461 44.934 1.00 73.81 428 ASP A O 1
ATOM 3121 N N . TRP A 1 429 ? -4.998 -1.713 45.941 1.00 82.12 429 TRP A N 1
ATOM 3122 C CA . TRP A 1 429 ? -4.202 -2.933 46.008 1.00 82.12 429 TRP A CA 1
ATOM 3123 C C . TRP A 1 429 ? -4.749 -4.001 45.075 1.00 82.12 429 TRP A C 1
ATOM 3125 O O . TRP A 1 429 ? -5.951 -4.242 45.001 1.00 82.12 429 TRP A O 1
ATOM 3135 N N . THR A 1 430 ? -3.852 -4.678 44.364 1.00 86.19 430 THR A N 1
ATOM 3136 C CA . THR A 1 430 ? -4.213 -5.742 43.425 1.00 86.19 430 THR A CA 1
ATOM 3137 C C . THR A 1 430 ? -3.408 -7.002 43.699 1.00 86.19 430 THR A C 1
ATOM 3139 O O . THR A 1 430 ? -2.179 -6.964 43.736 1.00 86.19 430 THR A O 1
ATOM 3142 N N . ILE A 1 431 ? -4.107 -8.129 43.829 1.00 86.94 431 ILE A N 1
ATOM 3143 C CA . ILE A 1 431 ? -3.526 -9.473 43.794 1.00 86.94 431 ILE A CA 1
ATOM 3144 C C . ILE A 1 431 ? -3.697 -10.042 42.383 1.00 86.94 431 ILE A C 1
ATOM 3146 O O . ILE A 1 431 ? -4.793 -9.965 41.830 1.00 86.94 431 ILE A O 1
ATOM 3150 N N . GLN A 1 432 ? -2.646 -10.622 41.799 1.00 85.44 432 GLN A N 1
ATOM 3151 C CA . GLN A 1 432 ? -2.698 -11.254 40.472 1.00 85.44 432 GLN A CA 1
ATOM 3152 C C . GLN A 1 432 ? -2.214 -12.707 40.509 1.00 85.44 432 GLN A C 1
ATOM 3154 O O . GLN A 1 432 ? -1.375 -13.066 41.341 1.00 85.44 432 GLN A O 1
ATOM 3159 N N . PHE A 1 433 ? -2.731 -13.527 39.588 1.00 81.88 433 PHE A N 1
ATOM 3160 C CA . PHE A 1 433 ? -2.480 -14.970 39.525 1.00 81.88 433 PHE A CA 1
ATOM 3161 C C . PHE A 1 433 ? -1.851 -15.410 38.196 1.00 81.88 433 PHE A C 1
ATOM 3163 O O . PHE A 1 433 ? -2.300 -15.009 37.123 1.00 81.88 433 PHE A O 1
ATOM 3170 N N . ALA A 1 434 ? -0.858 -16.304 38.263 1.00 78.31 434 ALA A N 1
ATOM 3171 C CA . ALA A 1 434 ? -0.361 -17.066 37.116 1.00 78.31 434 ALA A CA 1
ATOM 3172 C C . ALA A 1 434 ? -0.001 -18.513 37.513 1.00 78.31 434 ALA A C 1
ATOM 3174 O O . ALA A 1 434 ? 0.989 -18.717 38.218 1.00 78.31 434 ALA A O 1
ATOM 3175 N N . PRO A 1 435 ? -0.720 -19.546 37.038 1.00 75.50 435 PRO A N 1
ATOM 3176 C CA . PRO A 1 435 ? -1.842 -19.482 36.103 1.00 75.50 435 PRO A CA 1
ATOM 3177 C C . PRO A 1 435 ? -3.113 -18.892 36.733 1.00 75.50 435 PRO A C 1
ATOM 3179 O O . PRO A 1 435 ? -3.221 -18.761 37.951 1.00 75.50 435 PRO A O 1
ATOM 3182 N N . ILE A 1 436 ? -4.066 -18.549 35.869 1.00 79.38 436 ILE A N 1
ATOM 3183 C CA . ILE A 1 436 ? -5.384 -18.017 36.228 1.00 79.38 436 ILE A CA 1
ATOM 3184 C C . ILE A 1 436 ? -6.162 -19.001 37.119 1.00 79.38 436 ILE A C 1
ATOM 3186 O O . ILE A 1 436 ? -5.974 -20.220 37.027 1.00 79.38 436 ILE A O 1
ATOM 3190 N N . LEU A 1 437 ? -7.056 -18.488 37.968 1.00 81.94 437 LEU A N 1
ATOM 3191 C CA . LEU A 1 437 ? -7.922 -19.325 38.800 1.00 81.94 437 LEU A CA 1
ATOM 3192 C C . LEU A 1 437 ? -8.921 -20.112 37.941 1.00 81.94 437 LEU A C 1
ATOM 3194 O O . LEU A 1 437 ? -9.252 -19.738 36.816 1.00 81.94 437 LEU A O 1
ATOM 3198 N N . SER A 1 438 ? -9.453 -21.208 38.483 1.00 83.06 438 SER A N 1
ATOM 3199 C CA . SER A 1 438 ? -10.341 -22.115 37.741 1.00 83.06 438 SER A CA 1
ATOM 3200 C C . SER A 1 438 ? -11.672 -21.491 37.306 1.00 83.06 438 SER A C 1
ATOM 3202 O O . SER A 1 438 ? -12.315 -22.016 36.401 1.00 83.06 438 SER A O 1
ATOM 3204 N N . ASN A 1 439 ? -12.091 -20.388 37.928 1.00 78.50 439 ASN A N 1
ATOM 3205 C CA . ASN A 1 439 ? -13.257 -19.594 37.525 1.00 78.50 439 ASN A CA 1
ATOM 3206 C C . ASN A 1 439 ? -12.929 -18.520 36.469 1.00 78.50 439 ASN A C 1
ATOM 3208 O O . ASN A 1 439 ? -13.801 -17.726 36.124 1.00 78.50 439 ASN A O 1
ATOM 3212 N N . GLY A 1 440 ? -11.698 -18.493 35.949 1.00 78.56 440 GLY A N 1
ATOM 3213 C CA . GLY A 1 440 ? -11.235 -17.494 34.986 1.00 78.56 440 GLY A CA 1
ATOM 3214 C C . GLY A 1 440 ? -10.812 -16.170 35.621 1.00 78.56 440 GLY A C 1
ATOM 3215 O O . GLY A 1 440 ? -10.603 -15.203 34.896 1.00 78.56 440 GLY A O 1
ATOM 3216 N N . VAL A 1 441 ? -10.698 -16.106 36.953 1.00 83.12 441 VAL A N 1
ATOM 3217 C CA . VAL A 1 441 ? -10.204 -14.914 37.650 1.00 83.12 441 VAL A CA 1
ATOM 3218 C C . VAL A 1 441 ? -8.686 -14.821 37.530 1.00 83.12 441 VAL A C 1
ATOM 3220 O O . VAL A 1 441 ? -7.947 -15.747 37.862 1.00 83.12 441 VAL A O 1
ATOM 3223 N N . GLU A 1 442 ? -8.234 -13.659 37.087 1.00 81.06 442 GLU A N 1
ATOM 3224 C CA . GLU A 1 442 ? -6.836 -13.286 36.902 1.00 81.06 442 GLU A CA 1
ATOM 3225 C C . GLU A 1 442 ? -6.375 -12.304 37.977 1.00 81.06 442 GLU A C 1
ATOM 3227 O O . GLU A 1 442 ? -5.199 -12.308 38.353 1.00 81.06 442 GLU A O 1
ATOM 3232 N N . LYS A 1 443 ? -7.297 -11.473 38.491 1.00 84.88 443 LYS A N 1
ATOM 3233 C CA . LYS A 1 443 ? -6.992 -10.418 39.463 1.00 84.88 443 LYS A CA 1
ATOM 3234 C C . LYS A 1 443 ? -8.058 -10.270 40.544 1.00 84.88 443 LYS A C 1
ATOM 3236 O O . LYS A 1 443 ? -9.251 -10.434 40.292 1.00 84.88 443 LYS A O 1
ATOM 3241 N N . VAL A 1 444 ? -7.621 -9.880 41.736 1.00 88.19 444 VAL A N 1
ATOM 3242 C CA . VAL A 1 444 ? -8.480 -9.417 42.831 1.00 88.19 444 VAL A CA 1
ATOM 3243 C C . VAL A 1 444 ? -8.063 -7.994 43.179 1.00 88.19 444 VAL A C 1
ATOM 3245 O O . VAL A 1 444 ? -6.906 -7.769 43.535 1.00 88.19 444 VAL A O 1
ATOM 3248 N N . LYS A 1 445 ? -8.985 -7.043 43.050 1.00 87.56 445 LYS A N 1
ATOM 3249 C CA . LYS A 1 445 ? -8.774 -5.625 43.343 1.00 87.56 445 LYS A CA 1
ATOM 3250 C C . LYS A 1 445 ? -9.438 -5.251 44.664 1.00 87.56 445 LYS A C 1
ATOM 3252 O O . LYS A 1 445 ? -10.564 -5.677 44.929 1.00 87.56 445 LYS A O 1
ATOM 3257 N N . PHE A 1 446 ? -8.740 -4.447 45.454 1.00 87.31 446 PHE A N 1
ATOM 3258 C CA . PHE A 1 446 ? -9.210 -3.899 46.719 1.00 87.31 446 PHE A CA 1
ATOM 3259 C C . PHE A 1 446 ? -9.136 -2.378 46.679 1.00 87.31 446 PHE A C 1
ATOM 3261 O O . PHE A 1 446 ? -8.064 -1.818 46.438 1.00 87.31 446 PHE A O 1
ATOM 3268 N N . GLU A 1 447 ? -10.275 -1.752 46.947 1.00 82.56 447 GLU A N 1
ATOM 3269 C CA . GLU A 1 447 ? -10.451 -0.301 47.003 1.00 82.56 447 GLU A CA 1
ATOM 3270 C C . GLU A 1 447 ? -10.891 0.084 48.427 1.00 82.56 447 GLU A C 1
ATOM 3272 O O . GLU A 1 447 ? -11.873 -0.465 48.951 1.00 82.56 447 GLU A O 1
ATOM 3277 N N . PHE A 1 448 ? -10.150 0.997 49.070 1.00 78.75 448 PHE A N 1
ATOM 3278 C CA . PHE A 1 448 ? -10.334 1.379 50.481 1.00 78.75 448 PHE A CA 1
ATOM 3279 C C . PHE A 1 448 ? -10.751 2.833 50.702 1.00 78.75 448 PHE A C 1
ATOM 3281 O O . PHE A 1 448 ? -10.102 3.753 50.143 1.00 78.75 448 PHE A O 1
#

pLDDT: mean 76.05, std 23.16, range [25.44, 98.62]